Protein AF-A0A8S1CPT6-F1 (afdb_monomer_lite)

Structure (mmCIF, N/CA/C/O backbone):
data_AF-A0A8S1CPT6-F1
#
_entry.id   AF-A0A8S1CPT6-F1
#
loop_
_atom_site.group_PDB
_atom_site.id
_atom_site.type_symbol
_atom_site.label_atom_id
_atom_site.label_alt_id
_atom_site.label_comp_id
_atom_site.label_asym_id
_atom_site.label_entity_id
_atom_site.label_seq_id
_atom_site.pdbx_PDB_ins_code
_atom_site.Cartn_x
_atom_site.Cartn_y
_atom_site.Cartn_z
_atom_site.occupancy
_atom_site.B_iso_or_equiv
_atom_site.auth_seq_id
_atom_site.auth_comp_id
_atom_site.auth_asym_id
_atom_site.auth_atom_id
_atom_site.pdbx_PDB_model_num
ATOM 1 N N . MET A 1 1 ? 1.157 44.598 -42.575 1.00 44.03 1 MET A N 1
ATOM 2 C CA . MET A 1 1 ? 1.876 43.587 -43.379 1.00 44.03 1 MET A CA 1
ATOM 3 C C . MET A 1 1 ? 1.188 42.247 -43.161 1.00 44.03 1 MET A C 1
ATOM 5 O O . MET A 1 1 ? 1.252 41.726 -42.057 1.00 44.03 1 MET A O 1
ATOM 9 N N . PHE A 1 2 ? 0.423 41.777 -44.147 1.00 45.53 2 PHE A N 1
ATOM 10 C CA . PHE A 1 2 ? -0.376 40.548 -44.060 1.00 45.53 2 PHE A CA 1
ATOM 11 C C . PHE A 1 2 ? 0.495 39.324 -44.360 1.00 45.53 2 PHE A C 1
ATOM 13 O O . PHE A 1 2 ? 1.168 39.287 -45.387 1.00 45.53 2 PHE A O 1
ATOM 20 N N . THR A 1 3 ? 0.481 38.329 -43.476 1.00 52.56 3 THR A N 1
ATOM 21 C CA . THR A 1 3 ? 1.097 37.019 -43.713 1.00 52.56 3 THR A CA 1
ATOM 22 C C . THR A 1 3 ? 0.108 36.109 -44.454 1.00 52.56 3 THR A C 1
ATOM 24 O O . THR A 1 3 ? -1.067 36.063 -44.081 1.00 52.56 3 THR A O 1
ATOM 27 N N . PRO A 1 4 ? 0.532 35.392 -45.509 1.00 54.62 4 PRO A N 1
ATOM 28 C CA . PRO A 1 4 ? -0.362 34.509 -46.248 1.00 54.62 4 PRO A CA 1
ATOM 29 C C . PRO A 1 4 ? -0.690 33.242 -45.447 1.00 54.62 4 PRO A C 1
ATOM 31 O O . PRO A 1 4 ? 0.122 32.726 -44.676 1.00 54.62 4 PRO A O 1
ATOM 34 N N . SER A 1 5 ? -1.914 32.752 -45.639 1.00 56.88 5 SER A N 1
ATOM 35 C CA . SER A 1 5 ? -2.466 31.568 -44.981 1.00 56.88 5 SER A CA 1
ATOM 36 C C . SER A 1 5 ? -1.794 30.289 -45.488 1.00 56.88 5 SER A C 1
ATOM 38 O O . SER A 1 5 ? -1.496 30.149 -46.672 1.00 56.88 5 SER A O 1
ATOM 40 N N . ALA A 1 6 ? -1.615 29.300 -44.606 1.00 51.38 6 ALA A N 1
ATOM 41 C CA . ALA A 1 6 ? -0.989 28.006 -44.911 1.00 51.38 6 ALA A CA 1
ATOM 42 C C . ALA A 1 6 ? -1.684 27.215 -46.044 1.00 51.38 6 ALA A C 1
ATOM 44 O O . ALA A 1 6 ? -1.111 26.270 -46.583 1.00 51.38 6 ALA A O 1
ATOM 45 N N . LYS A 1 7 ? -2.899 27.619 -46.437 1.00 54.44 7 LYS A N 1
ATOM 46 C CA . LYS A 1 7 ? -3.623 27.093 -47.601 1.00 54.44 7 LYS A CA 1
ATOM 47 C C . LYS A 1 7 ? -3.169 27.671 -48.943 1.00 54.44 7 LYS A C 1
ATOM 49 O O . LYS A 1 7 ? -3.726 27.262 -49.946 1.00 54.44 7 LYS A O 1
ATOM 54 N N . ASP A 1 8 ? -2.173 28.548 -49.012 1.00 52.00 8 ASP A N 1
ATOM 55 C CA . ASP A 1 8 ? -1.681 29.064 -50.301 1.00 52.00 8 ASP A CA 1
ATOM 56 C C . ASP A 1 8 ? -0.317 28.475 -50.709 1.00 52.00 8 ASP A C 1
ATOM 58 O O . ASP A 1 8 ? 0.081 28.567 -51.867 1.00 52.00 8 ASP A O 1
ATOM 62 N N . LEU A 1 9 ? 0.361 27.754 -49.806 1.00 54.28 9 LEU A N 1
ATOM 63 C CA . LEU A 1 9 ? 1.708 27.198 -50.031 1.00 54.28 9 LEU A CA 1
ATOM 64 C C . LEU A 1 9 ? 1.747 25.795 -50.674 1.00 54.28 9 LEU A C 1
ATOM 66 O O . LEU A 1 9 ? 2.818 25.279 -50.970 1.00 54.28 9 LEU A O 1
ATOM 70 N N . TRP A 1 10 ? 0.596 25.167 -50.909 1.00 53.88 10 TRP A N 1
ATOM 71 C CA . TRP A 1 10 ? 0.475 23.806 -51.461 1.00 53.88 10 TRP A CA 1
ATOM 72 C C . TRP A 1 10 ? 0.363 23.727 -52.994 1.00 53.88 10 TRP A C 1
ATOM 74 O O . TRP A 1 10 ? 0.427 22.631 -53.543 1.00 53.88 10 TRP A O 1
ATOM 84 N N . LYS A 1 11 ? 0.216 24.854 -53.708 1.00 49.84 11 LYS A N 1
ATOM 85 C CA . LYS A 1 11 ? -0.032 24.853 -55.166 1.00 49.84 11 LYS A CA 1
ATOM 86 C C . LYS A 1 11 ? 1.223 24.829 -56.053 1.00 49.84 11 LYS A C 1
ATOM 88 O O . LYS A 1 11 ? 1.082 24.728 -57.265 1.00 49.84 11 LYS A O 1
ATOM 93 N N . THR A 1 12 ? 2.434 24.901 -55.497 1.00 48.94 12 THR A N 1
ATOM 94 C CA . THR A 1 12 ? 3.671 25.082 -56.291 1.00 48.94 12 THR A CA 1
ATOM 95 C C . THR A 1 12 ? 4.629 23.893 -56.323 1.00 48.94 12 THR A C 1
ATOM 97 O O . THR A 1 12 ? 5.650 23.974 -57.000 1.00 48.94 12 THR A O 1
ATOM 100 N N . TYR A 1 13 ? 4.310 22.762 -55.687 1.00 45.88 13 TYR A N 1
ATOM 101 C CA . TYR A 1 13 ? 5.134 21.553 -55.802 1.00 45.88 13 TYR A CA 1
ATOM 102 C C . TYR A 1 13 ? 4.467 20.496 -56.685 1.00 45.88 13 TYR A C 1
ATOM 104 O O . TYR A 1 13 ? 3.591 19.750 -56.253 1.00 45.88 13 TYR A O 1
ATOM 112 N N . ASN A 1 14 ? 4.934 20.429 -57.934 1.00 56.47 14 ASN A N 1
ATOM 113 C CA . ASN A 1 14 ? 4.726 19.299 -58.835 1.00 56.47 14 ASN A CA 1
ATOM 114 C C . ASN A 1 14 ? 5.389 18.051 -58.229 1.00 56.47 14 ASN A C 1
ATOM 116 O O . ASN A 1 14 ? 6.607 17.885 -58.305 1.00 56.47 14 ASN A O 1
ATOM 120 N N . PHE A 1 15 ? 4.593 17.180 -57.609 1.00 49.25 15 PHE A N 1
ATOM 121 C CA . PHE A 1 15 ? 5.036 15.848 -57.207 1.00 49.25 15 PHE A CA 1
ATOM 122 C C . PHE A 1 15 ? 5.018 14.911 -58.426 1.00 49.25 15 PHE A C 1
ATOM 124 O O . PHE A 1 15 ? 3.987 14.820 -59.098 1.00 49.25 15 PHE A O 1
ATOM 131 N N . PRO A 1 16 ? 6.111 14.186 -58.725 1.00 51.97 16 PRO A N 1
ATOM 132 C CA . PRO A 1 16 ? 6.078 13.144 -59.741 1.00 51.97 16 PRO A CA 1
ATOM 133 C C . PRO A 1 16 ? 5.143 12.008 -59.299 1.00 51.97 16 PRO A C 1
ATOM 135 O O . PRO A 1 16 ? 5.174 11.565 -58.149 1.00 51.97 16 PRO A O 1
ATOM 138 N N . GLN A 1 17 ? 4.300 11.562 -60.230 1.00 51.19 17 GLN A N 1
ATOM 139 C CA . GLN A 1 17 ? 3.358 10.453 -60.066 1.00 51.19 17 GLN A CA 1
ATOM 140 C C . GLN A 1 17 ? 4.076 9.175 -59.581 1.00 51.19 17 GLN A C 1
ATOM 142 O O . GLN A 1 17 ? 5.157 8.858 -60.089 1.00 51.19 17 GLN A O 1
ATOM 147 N N . PRO A 1 18 ? 3.498 8.408 -58.638 1.00 49.94 18 PRO A N 1
ATOM 148 C CA . PRO A 1 18 ? 4.046 7.116 -58.243 1.00 49.94 18 PRO A CA 1
ATOM 149 C C . PRO A 1 18 ? 3.912 6.102 -59.389 1.00 49.94 18 PRO A C 1
ATOM 151 O O . PRO A 1 18 ? 2.836 5.908 -59.952 1.00 49.94 18 PRO A O 1
ATOM 154 N N . THR A 1 19 ? 5.014 5.436 -59.729 1.00 57.50 19 THR A N 1
ATOM 155 C CA . THR A 1 19 ? 5.049 4.360 -60.727 1.00 57.50 19 THR A CA 1
ATOM 156 C C . THR A 1 19 ? 4.282 3.116 -60.240 1.00 57.50 19 THR A C 1
ATOM 158 O O . THR A 1 19 ? 4.370 2.754 -59.062 1.00 57.50 19 THR A O 1
ATOM 161 N N . PRO A 1 20 ? 3.545 2.405 -61.117 1.00 50.50 20 PRO A N 1
ATOM 162 C CA . PRO A 1 20 ? 2.751 1.245 -60.730 1.00 50.50 20 PRO A CA 1
ATOM 163 C C . PRO A 1 20 ? 3.593 -0.035 -60.820 1.00 50.50 20 PRO A C 1
ATOM 165 O O . PRO A 1 20 ? 3.564 -0.737 -61.823 1.00 50.50 20 PRO A O 1
ATOM 168 N N . LEU A 1 21 ? 4.358 -0.363 -59.776 1.00 47.66 21 LEU A N 1
ATOM 169 C CA . LEU A 1 21 ? 5.052 -1.660 -59.671 1.00 47.66 21 LEU A CA 1
ATOM 170 C C . LEU A 1 21 ? 4.924 -2.283 -58.275 1.00 47.66 21 LEU A C 1
ATOM 172 O O . LEU A 1 21 ? 5.894 -2.775 -57.706 1.00 47.66 21 LEU A O 1
ATOM 176 N N . LEU A 1 22 ? 3.716 -2.280 -57.700 1.00 47.25 22 LEU A N 1
ATOM 177 C CA . LEU A 1 22 ? 3.457 -2.999 -56.444 1.00 47.25 22 LEU A CA 1
ATOM 178 C C . LEU A 1 22 ? 2.034 -3.569 -56.329 1.00 47.25 22 LEU A C 1
ATOM 180 O O . LEU A 1 22 ? 1.420 -3.562 -55.265 1.00 47.25 22 LEU A O 1
ATOM 184 N N . THR A 1 23 ? 1.523 -4.132 -57.422 1.00 48.78 23 THR A N 1
ATOM 185 C CA . THR A 1 23 ? 0.255 -4.886 -57.463 1.00 48.78 23 THR A CA 1
ATOM 186 C C . THR A 1 23 ? 0.450 -6.320 -57.962 1.00 48.78 23 THR A C 1
ATOM 188 O O . THR A 1 23 ? -0.330 -6.818 -58.765 1.00 48.78 23 THR A O 1
ATOM 191 N N . ARG A 1 24 ? 1.490 -7.024 -57.484 1.00 47.81 24 ARG A N 1
ATOM 192 C CA . ARG A 1 24 ? 1.673 -8.454 -57.813 1.00 47.81 24 ARG A CA 1
ATOM 193 C C . ARG A 1 24 ? 2.340 -9.310 -56.729 1.00 47.81 24 ARG A C 1
ATOM 195 O O . ARG A 1 24 ? 3.108 -10.203 -57.049 1.00 47.81 24 ARG A O 1
ATOM 202 N N . ILE A 1 25 ? 2.068 -9.036 -55.447 1.00 47.50 25 ILE A N 1
ATOM 203 C CA . ILE A 1 25 ? 2.425 -9.935 -54.321 1.00 47.50 25 ILE A CA 1
ATOM 204 C C . ILE A 1 25 ? 1.333 -9.880 -53.232 1.00 47.50 25 ILE A C 1
ATOM 206 O O . ILE A 1 25 ? 1.604 -9.610 -52.064 1.00 47.50 25 ILE A O 1
ATOM 210 N N . LYS A 1 26 ? 0.060 -10.036 -53.614 1.00 42.75 26 LYS A N 1
ATOM 211 C CA . LYS A 1 26 ? -1.069 -10.119 -52.663 1.00 42.75 26 LYS A CA 1
ATOM 212 C C . LYS A 1 26 ? -2.166 -11.104 -53.100 1.00 42.75 26 LYS A C 1
ATOM 214 O O . LYS A 1 26 ? -3.323 -10.889 -52.758 1.00 42.75 26 LYS A O 1
ATOM 219 N N . GLN A 1 27 ? -1.827 -12.160 -53.845 1.00 47.31 27 GLN A N 1
ATOM 220 C CA . GLN A 1 27 ? -2.825 -13.162 -54.257 1.00 47.31 27 GLN A CA 1
ATOM 221 C C . GLN A 1 27 ? -2.533 -14.623 -53.876 1.00 47.31 27 GLN A C 1
ATOM 223 O O . GLN A 1 27 ? -3.482 -15.390 -53.875 1.00 47.31 27 GLN A O 1
ATOM 228 N N . ASP A 1 28 ? -1.347 -14.992 -53.373 1.00 40.91 28 ASP A N 1
ATOM 229 C CA . ASP A 1 28 ? -1.037 -16.421 -53.133 1.00 40.91 28 ASP A CA 1
ATOM 230 C C . ASP A 1 28 ? -0.751 -16.773 -51.661 1.00 40.91 28 ASP A C 1
ATOM 232 O O . ASP A 1 28 ? 0.216 -17.465 -51.355 1.00 40.91 28 ASP A O 1
ATOM 236 N N . CYS A 1 29 ? -1.574 -16.294 -50.721 1.00 42.97 29 CYS A N 1
ATOM 237 C CA . CYS A 1 29 ? -1.499 -16.728 -49.315 1.00 42.97 29 CYS A CA 1
ATOM 238 C C . CYS A 1 29 ? -2.888 -16.909 -48.681 1.00 42.97 29 CYS A C 1
ATOM 240 O O . CYS A 1 29 ? -3.146 -16.358 -47.615 1.00 42.97 29 CYS A O 1
ATOM 242 N N . TYR A 1 30 ? -3.783 -17.659 -49.319 1.00 48.16 30 TYR A N 1
ATOM 243 C CA . TYR A 1 30 ? -4.937 -18.264 -48.649 1.00 48.16 30 TYR A CA 1
ATOM 244 C C . TYR A 1 30 ? -5.253 -19.588 -49.335 1.00 48.16 30 TYR A C 1
ATOM 246 O O . TYR A 1 30 ? -5.891 -19.578 -50.373 1.00 48.16 30 TYR A O 1
ATOM 254 N N . GLU A 1 31 ? -4.744 -20.682 -48.767 1.00 43.47 31 GLU A N 1
ATOM 255 C CA . GLU A 1 31 ? -5.331 -22.033 -48.763 1.00 43.47 31 GLU A CA 1
ATOM 256 C C . GLU A 1 31 ? -4.300 -22.991 -48.145 1.00 43.47 31 GLU A C 1
ATOM 258 O O . GLU A 1 31 ? -3.317 -23.376 -48.769 1.00 43.47 31 GLU A O 1
ATOM 263 N N . TYR A 1 32 ? -4.495 -23.344 -46.875 1.00 43.75 32 TYR A N 1
ATOM 264 C CA . TYR A 1 32 ? -3.898 -24.542 -46.286 1.00 43.75 32 TYR A CA 1
ATOM 265 C C . TYR A 1 32 ? -5.064 -25.395 -45.788 1.00 43.75 32 TYR A C 1
ATOM 267 O O . TYR A 1 32 ? -5.708 -24.995 -44.814 1.00 43.75 32 TYR A O 1
ATOM 275 N N . PRO A 1 33 ? -5.375 -26.521 -46.447 1.00 56.72 33 PRO A N 1
ATOM 276 C CA . PRO A 1 33 ? -6.289 -27.494 -45.892 1.00 56.72 33 PRO A CA 1
ATOM 277 C C . PRO A 1 33 ? -5.578 -28.346 -44.833 1.00 56.72 33 PRO A C 1
ATOM 279 O O . PRO A 1 33 ? -4.362 -28.536 -44.832 1.00 56.72 33 PRO A O 1
ATOM 282 N N . GLU A 1 34 ? -6.403 -28.790 -43.899 1.00 45.50 34 GLU A N 1
ATOM 283 C CA . GLU A 1 34 ? -6.168 -29.631 -42.732 1.00 45.50 34 GLU A CA 1
ATOM 284 C C . GLU A 1 34 ? -5.083 -30.707 -42.922 1.00 45.50 34 GLU A C 1
ATOM 286 O O . GLU A 1 34 ? -5.216 -31.626 -43.726 1.00 45.50 34 GLU A O 1
ATOM 291 N N . CYS A 1 35 ? -4.011 -30.622 -42.128 1.00 39.56 35 CYS A N 1
ATOM 292 C CA . CYS A 1 35 ? -3.028 -31.694 -42.000 1.00 39.56 35 CYS A CA 1
ATOM 293 C C . CYS A 1 35 ? -3.522 -32.672 -40.926 1.00 39.56 35 CYS A C 1
ATOM 295 O O . CYS A 1 35 ? -3.484 -32.376 -39.728 1.00 39.56 35 CYS A O 1
ATOM 297 N N . SER A 1 36 ? -4.043 -33.811 -41.377 1.00 46.88 36 SER A N 1
ATOM 298 C CA . SER A 1 36 ? -4.505 -34.916 -40.547 1.00 46.88 36 SER A CA 1
ATOM 299 C C . SER A 1 36 ? -3.362 -35.521 -39.736 1.00 46.88 36 SER A C 1
ATOM 301 O O . SER A 1 36 ? -2.302 -35.884 -40.239 1.00 46.88 36 SER A O 1
ATOM 303 N N . GLN A 1 37 ? -3.626 -35.639 -38.444 1.00 53.22 37 GLN A N 1
ATOM 304 C CA . GLN A 1 37 ? -2.731 -36.054 -37.379 1.00 53.22 37 GLN A CA 1
ATOM 305 C C . GLN A 1 37 ? -2.646 -37.588 -37.288 1.00 53.22 37 GLN A C 1
ATOM 307 O O . GLN A 1 37 ? -3.040 -38.156 -36.277 1.00 53.22 37 GLN A O 1
ATOM 312 N N . GLN A 1 38 ? -2.179 -38.269 -38.337 1.00 48.22 38 GLN A N 1
ATOM 313 C CA . GLN A 1 38 ? -1.992 -39.729 -38.355 1.00 48.22 38 GLN A CA 1
ATOM 314 C C . GLN A 1 38 ? -0.902 -40.103 -39.367 1.00 48.22 38 GLN A C 1
ATOM 316 O O . GLN A 1 38 ? -1.206 -40.474 -40.483 1.00 48.22 38 GLN A O 1
ATOM 321 N N . ASP A 1 39 ? 0.359 -39.941 -38.964 1.00 41.38 39 ASP A N 1
ATOM 322 C CA . ASP A 1 39 ? 1.526 -40.696 -39.457 1.00 41.38 39 ASP A CA 1
ATOM 323 C C . ASP A 1 39 ? 2.675 -40.445 -38.473 1.00 41.38 39 ASP A C 1
ATOM 325 O O . ASP A 1 39 ? 3.658 -39.747 -38.712 1.00 41.38 39 ASP A O 1
ATOM 329 N N . PHE A 1 40 ? 2.456 -40.948 -37.260 1.00 50.56 40 PHE A N 1
ATOM 330 C CA . PHE A 1 40 ? 3.358 -40.838 -36.124 1.00 50.56 40 PHE A CA 1
ATOM 331 C C . PHE A 1 40 ? 3.885 -42.227 -35.777 1.00 50.56 40 PHE A C 1
ATOM 333 O O . PHE A 1 40 ? 3.649 -42.675 -34.672 1.00 50.56 40 PHE A O 1
ATOM 340 N N . PHE A 1 41 ? 4.555 -42.947 -36.682 1.00 46.41 41 PHE A N 1
ATOM 341 C CA . PHE A 1 41 ? 5.396 -44.077 -36.265 1.00 46.41 41 PHE A CA 1
ATOM 342 C C . PHE A 1 41 ? 6.537 -44.368 -37.249 1.00 46.41 41 PHE A C 1
ATOM 344 O O . PHE A 1 41 ? 6.329 -44.615 -38.428 1.00 46.41 41 PHE A O 1
ATOM 351 N N . ALA A 1 42 ? 7.737 -44.420 -36.666 1.00 50.84 42 ALA A N 1
ATOM 352 C CA . ALA A 1 42 ? 8.905 -45.177 -37.107 1.00 50.84 42 ALA A CA 1
ATOM 353 C C . ALA A 1 42 ? 9.683 -44.698 -38.346 1.00 50.84 42 ALA A C 1
ATOM 355 O O . ALA A 1 42 ? 9.710 -45.367 -39.370 1.00 50.84 42 ALA A O 1
ATOM 356 N N . HIS A 1 43 ? 10.533 -43.686 -38.153 1.00 44.88 43 HIS A N 1
ATOM 357 C CA . HIS A 1 43 ? 11.898 -43.772 -38.679 1.00 44.88 43 HIS A CA 1
ATOM 358 C C . HIS A 1 43 ? 12.906 -43.376 -37.601 1.00 44.88 43 HIS A C 1
ATOM 360 O O . HIS A 1 43 ? 12.910 -42.258 -37.089 1.00 44.88 43 HIS A O 1
ATOM 366 N N . GLN A 1 44 ? 13.732 -44.350 -37.224 1.00 45.00 44 GLN A N 1
ATOM 367 C CA . GLN A 1 44 ? 14.890 -44.153 -36.364 1.00 45.00 44 GLN A CA 1
ATOM 368 C C . GLN A 1 44 ? 15.861 -43.171 -37.040 1.00 45.00 44 GLN A C 1
ATOM 370 O O . GLN A 1 44 ? 16.086 -43.301 -38.247 1.00 45.00 44 GLN A O 1
ATOM 375 N N . PRO A 1 45 ? 16.459 -42.209 -36.315 1.00 47.12 45 PRO A N 1
ATOM 376 C CA . PRO A 1 45 ? 17.540 -41.414 -36.869 1.00 47.12 45 PRO A CA 1
ATOM 377 C C . PRO A 1 45 ? 18.772 -42.312 -37.002 1.00 47.12 45 PRO A C 1
ATOM 379 O O . PRO A 1 45 ? 19.526 -42.508 -36.053 1.00 47.12 45 PRO A O 1
ATOM 382 N N . GLY A 1 46 ? 18.949 -42.878 -38.195 1.00 44.47 46 GLY A N 1
ATOM 383 C CA . GLY A 1 46 ? 20.227 -43.422 -38.619 1.00 44.47 46 GLY A CA 1
ATOM 384 C C . GLY A 1 46 ? 21.281 -42.323 -38.541 1.00 44.47 46 GLY A C 1
ATOM 385 O O . GLY A 1 46 ? 21.110 -41.237 -39.101 1.00 44.47 46 GLY A O 1
ATOM 386 N N . GLU A 1 47 ? 22.345 -42.618 -37.807 1.00 51.81 47 GLU A N 1
ATOM 387 C CA . GLU A 1 47 ? 23.563 -41.834 -37.660 1.00 51.81 47 GLU A CA 1
ATOM 388 C C . GLU A 1 47 ? 24.251 -41.651 -39.020 1.00 51.81 47 GLU A C 1
ATOM 390 O O . GLU A 1 47 ? 25.221 -42.321 -39.353 1.00 51.81 47 GLU A O 1
ATOM 395 N N . ASN A 1 48 ? 23.756 -40.717 -39.827 1.00 48.72 48 ASN A N 1
ATOM 396 C CA . ASN A 1 48 ? 24.466 -40.245 -41.003 1.00 48.72 48 ASN A CA 1
ATOM 397 C C . ASN A 1 48 ? 25.148 -38.927 -40.650 1.00 48.72 48 ASN A C 1
ATOM 399 O O . ASN A 1 48 ? 24.576 -37.842 -40.775 1.00 48.72 48 ASN A O 1
ATOM 403 N N . ASN A 1 49 ? 26.404 -39.052 -40.221 1.00 54.72 49 ASN A N 1
ATOM 404 C CA . ASN A 1 49 ? 27.413 -38.000 -40.270 1.00 54.72 49 ASN A CA 1
ATOM 405 C C . ASN A 1 49 ? 27.553 -37.499 -41.717 1.00 54.72 49 ASN A C 1
ATOM 407 O O . ASN A 1 49 ? 28.446 -37.918 -42.448 1.00 54.72 49 ASN A O 1
ATOM 411 N N . ASN A 1 50 ? 26.660 -36.608 -42.150 1.00 49.22 50 ASN A N 1
ATOM 412 C CA . ASN A 1 50 ? 26.766 -35.929 -43.434 1.00 49.22 50 ASN A CA 1
ATOM 413 C C . ASN A 1 50 ? 27.215 -34.481 -43.206 1.00 49.22 50 ASN A C 1
ATOM 415 O O . ASN A 1 50 ? 26.421 -33.544 -43.160 1.00 49.22 50 ASN A O 1
ATOM 419 N N . LEU A 1 51 ? 28.530 -34.320 -43.056 1.00 53.62 51 LEU A N 1
ATOM 420 C CA . LEU A 1 51 ? 29.249 -33.043 -42.992 1.00 53.62 51 LEU A CA 1
ATOM 421 C C . LEU A 1 51 ? 29.304 -32.303 -44.347 1.00 53.62 51 LEU A C 1
ATOM 423 O O . LEU A 1 51 ? 30.175 -31.466 -44.543 1.00 53.62 51 LEU A O 1
ATOM 427 N N . ASN A 1 52 ? 28.375 -32.561 -45.272 1.00 55.97 52 ASN A N 1
ATOM 428 C CA . ASN A 1 52 ? 28.320 -31.921 -46.588 1.00 55.97 52 ASN A CA 1
ATOM 429 C C . ASN A 1 52 ? 26.905 -31.429 -46.936 1.00 55.97 52 ASN A C 1
ATOM 431 O O . ASN A 1 52 ? 26.389 -31.676 -48.020 1.00 55.97 52 ASN A O 1
ATOM 435 N N . ALA A 1 53 ? 26.278 -30.668 -46.038 1.00 46.69 53 ALA A N 1
ATOM 436 C CA . ALA A 1 53 ? 25.122 -29.832 -46.378 1.00 46.69 53 ALA A CA 1
ATOM 437 C C . ALA A 1 53 ? 25.566 -28.414 -46.793 1.00 46.69 53 ALA A C 1
ATOM 439 O O . ALA A 1 53 ? 24.998 -27.410 -46.362 1.00 46.69 53 ALA A O 1
ATOM 440 N N . ALA A 1 54 ? 26.602 -28.315 -47.631 1.00 51.94 54 ALA A N 1
ATOM 441 C CA . ALA A 1 54 ? 26.835 -27.119 -48.427 1.00 51.94 54 ALA A CA 1
ATOM 442 C C . ALA A 1 54 ? 25.808 -27.141 -49.566 1.00 51.94 54 ALA A C 1
ATOM 444 O O . ALA A 1 54 ? 26.038 -27.720 -50.625 1.00 51.94 54 ALA A O 1
ATOM 445 N N . GLY A 1 55 ? 24.628 -26.566 -49.316 1.00 53.50 55 GLY A N 1
ATOM 446 C CA . GLY A 1 55 ? 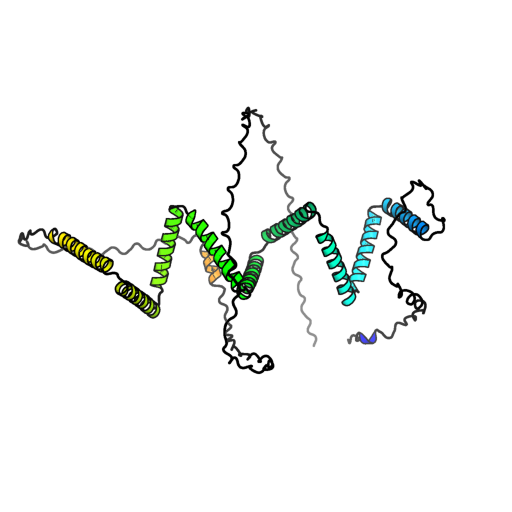23.678 -26.280 -50.388 1.00 53.50 55 GLY A CA 1
ATOM 447 C C . GLY A 1 55 ? 24.350 -25.449 -51.494 1.00 53.50 55 GLY A C 1
ATOM 448 O O . GLY A 1 55 ? 25.359 -24.788 -51.229 1.00 53.50 55 GLY A O 1
ATOM 449 N N . PRO A 1 56 ? 23.815 -25.464 -52.727 1.00 58.47 56 PRO A N 1
ATOM 450 C CA . PRO A 1 56 ? 24.457 -24.840 -53.877 1.00 58.47 56 PRO A CA 1
ATOM 451 C C . PRO A 1 56 ? 24.881 -23.388 -53.572 1.00 58.47 56 PRO A C 1
ATOM 453 O O . PRO A 1 56 ? 24.090 -22.638 -52.978 1.00 58.47 56 PRO A O 1
ATOM 456 N N . PRO A 1 57 ? 26.109 -22.982 -53.960 1.00 57.41 57 PRO A N 1
ATOM 457 C CA . PRO A 1 57 ? 26.720 -21.701 -53.581 1.00 57.41 57 PRO A CA 1
ATOM 458 C C . PRO A 1 57 ? 25.892 -20.463 -53.975 1.00 57.41 57 PRO A C 1
ATOM 460 O O . PRO A 1 57 ? 26.052 -19.401 -53.374 1.00 57.41 57 PRO A O 1
ATOM 463 N N . ASP A 1 58 ? 24.933 -20.610 -54.893 1.00 60.47 58 ASP A N 1
ATOM 464 C CA . ASP A 1 58 ? 24.053 -19.536 -55.371 1.00 60.47 58 ASP A CA 1
ATOM 465 C C . ASP A 1 58 ? 22.720 -19.394 -54.615 1.00 60.47 58 ASP A C 1
ATOM 467 O O . ASP A 1 58 ? 21.884 -18.529 -54.932 1.00 60.47 58 ASP A O 1
ATOM 471 N N . SER A 1 59 ? 22.499 -20.189 -53.563 1.00 81.12 59 SER A N 1
ATOM 472 C CA . SER A 1 59 ? 21.278 -20.079 -52.766 1.00 81.12 59 SER A CA 1
ATOM 473 C C . SER A 1 59 ? 21.160 -18.697 -52.102 1.00 81.12 59 SER A C 1
ATOM 475 O O . SER A 1 59 ? 22.123 -18.086 -51.625 1.00 81.12 59 SER A O 1
ATOM 477 N N . VAL A 1 60 ? 19.937 -18.160 -52.051 1.00 85.88 60 VAL A N 1
ATOM 478 C CA . VAL A 1 60 ? 19.649 -16.878 -51.377 1.00 85.88 60 VAL A CA 1
ATOM 479 C C . VAL A 1 60 ? 20.079 -16.922 -49.902 1.00 85.88 60 VAL A C 1
ATOM 481 O O . VAL A 1 60 ? 20.488 -15.903 -49.341 1.00 85.88 60 VAL A O 1
ATOM 484 N N . ALA A 1 61 ? 20.026 -18.100 -49.274 1.00 88.62 61 ALA A N 1
ATOM 485 C CA . ALA A 1 61 ? 20.448 -18.311 -47.895 1.00 88.62 61 ALA A CA 1
ATOM 486 C C . ALA A 1 61 ? 21.963 -18.116 -47.719 1.00 88.62 61 ALA A C 1
ATOM 488 O O . ALA A 1 61 ? 22.362 -17.334 -46.850 1.00 88.62 61 ALA A O 1
ATOM 489 N N . ALA A 1 62 ? 22.781 -18.724 -48.588 1.00 86.50 62 ALA A N 1
ATOM 490 C CA . ALA A 1 62 ? 24.238 -18.583 -48.572 1.00 86.50 62 ALA A CA 1
ATOM 491 C C . ALA A 1 62 ? 24.668 -17.119 -48.774 1.00 86.50 62 ALA A C 1
ATOM 493 O O . ALA A 1 62 ? 25.463 -16.584 -47.998 1.00 86.50 62 ALA A O 1
ATOM 494 N N . ARG A 1 63 ? 24.049 -16.404 -49.725 1.00 89.50 63 ARG A N 1
ATOM 495 C CA . ARG A 1 63 ? 24.294 -14.961 -49.929 1.00 89.50 63 ARG A CA 1
ATOM 496 C C . ARG A 1 63 ? 23.916 -14.116 -48.708 1.00 89.50 63 ARG A C 1
ATOM 498 O O . ARG A 1 63 ? 24.662 -13.218 -48.314 1.00 89.50 63 ARG A O 1
ATOM 505 N N . ARG A 1 64 ? 22.776 -14.396 -48.064 1.00 92.06 64 ARG A N 1
ATOM 506 C CA . ARG A 1 64 ? 22.370 -13.713 -46.818 1.00 92.06 64 ARG A CA 1
ATOM 507 C C . ARG A 1 64 ? 23.339 -13.990 -45.672 1.00 92.06 64 ARG A C 1
ATOM 509 O O . ARG A 1 64 ? 23.566 -13.115 -44.839 1.00 92.06 64 ARG A O 1
ATOM 516 N N . GLU A 1 65 ? 23.883 -15.195 -45.583 1.00 93.00 65 GLU A N 1
ATOM 517 C CA . GLU A 1 65 ? 24.878 -15.551 -44.575 1.00 93.00 65 GLU A CA 1
ATOM 518 C C . GLU A 1 65 ? 26.226 -14.866 -44.813 1.00 93.00 65 GLU A C 1
ATOM 520 O O . GLU A 1 65 ? 26.743 -14.233 -43.890 1.00 93.00 65 GLU A O 1
ATOM 525 N N . ALA A 1 66 ? 26.730 -14.866 -46.050 1.00 92.12 66 ALA A N 1
ATOM 526 C CA . ALA A 1 66 ? 27.941 -14.139 -46.425 1.00 92.12 66 ALA A CA 1
ATOM 527 C C . ALA A 1 66 ? 27.828 -12.633 -46.109 1.00 92.12 66 ALA A C 1
ATOM 529 O O . ALA A 1 66 ? 28.724 -12.057 -45.485 1.00 92.12 66 ALA A O 1
ATOM 530 N N . ASN A 1 67 ? 26.685 -12.010 -46.425 1.00 95.25 67 ASN A N 1
ATOM 531 C CA . ASN A 1 67 ? 26.410 -10.611 -46.078 1.00 95.25 67 ASN A CA 1
ATOM 532 C C . ASN A 1 67 ? 26.385 -10.374 -44.560 1.00 95.25 67 ASN A C 1
ATOM 534 O O . ASN A 1 67 ? 26.974 -9.405 -44.076 1.00 95.25 67 ASN A O 1
ATOM 538 N N . ARG A 1 68 ? 25.754 -11.270 -43.784 1.00 95.69 68 ARG A N 1
ATOM 539 C CA . ARG A 1 68 ? 25.773 -11.204 -42.311 1.00 95.69 68 ARG A CA 1
ATOM 540 C C . ARG A 1 68 ? 27.200 -11.297 -41.772 1.00 95.69 68 ARG A C 1
ATOM 542 O O . ARG A 1 68 ? 27.551 -10.540 -40.868 1.00 95.69 68 ARG A O 1
ATOM 549 N N . LEU A 1 69 ? 28.032 -12.181 -42.324 1.00 96.00 69 LEU A N 1
ATOM 550 C CA . LEU A 1 69 ? 29.428 -12.338 -41.915 1.00 96.00 69 LEU A CA 1
ATOM 551 C C . LEU A 1 69 ? 30.249 -11.079 -42.224 1.00 96.00 69 LEU A C 1
ATOM 553 O O . LEU A 1 69 ? 30.958 -10.576 -41.351 1.00 96.00 69 LEU A O 1
ATOM 557 N N . GLN A 1 70 ? 30.115 -10.528 -43.433 1.00 95.06 70 GLN A N 1
ATOM 558 C CA . GLN A 1 70 ? 30.798 -9.295 -43.823 1.00 95.06 70 GLN A CA 1
ATOM 559 C C . GLN A 1 70 ? 30.361 -8.117 -42.944 1.00 95.06 70 GLN A C 1
ATOM 561 O O . GLN A 1 70 ? 31.204 -7.349 -42.480 1.00 95.06 70 GLN A O 1
ATOM 566 N N . GLN A 1 71 ? 29.064 -7.995 -42.651 1.00 94.38 71 GLN A N 1
ATOM 567 C CA . GLN A 1 71 ? 28.546 -6.967 -41.752 1.00 94.38 71 GLN A CA 1
ATOM 568 C C . GLN A 1 71 ? 29.087 -7.135 -40.328 1.00 94.38 71 GLN A C 1
ATOM 570 O O . GLN A 1 71 ? 29.513 -6.150 -39.727 1.00 94.38 71 GLN A O 1
ATOM 575 N N . ARG A 1 72 ? 29.140 -8.365 -39.796 1.00 95.88 72 ARG A N 1
ATOM 576 C CA . ARG A 1 72 ? 29.758 -8.645 -38.488 1.00 95.88 72 ARG A CA 1
ATOM 577 C C . ARG A 1 72 ? 31.227 -8.226 -38.464 1.00 95.88 72 ARG A C 1
ATOM 579 O O . ARG A 1 72 ? 31.624 -7.564 -37.513 1.00 95.88 72 ARG A O 1
ATOM 586 N N . ARG A 1 73 ? 32.004 -8.539 -39.509 1.00 95.75 73 ARG A N 1
ATOM 587 C CA . ARG A 1 73 ? 33.411 -8.108 -39.632 1.00 95.75 73 ARG A CA 1
ATOM 588 C C . ARG A 1 73 ? 33.541 -6.582 -39.671 1.00 95.75 73 ARG A C 1
ATOM 590 O O . ARG A 1 73 ? 34.355 -6.026 -38.944 1.00 95.75 73 ARG A O 1
ATOM 597 N N . ARG A 1 74 ? 32.701 -5.894 -40.455 1.00 95.19 74 ARG A N 1
ATOM 598 C CA . ARG A 1 74 ? 32.677 -4.420 -40.524 1.00 95.19 74 ARG A CA 1
ATOM 599 C C . ARG A 1 74 ? 32.346 -3.778 -39.174 1.00 95.19 74 ARG A C 1
ATOM 601 O O . ARG A 1 74 ? 32.997 -2.812 -38.803 1.00 95.19 74 ARG A O 1
ATOM 608 N N . LEU A 1 75 ? 31.362 -4.315 -38.447 1.00 95.44 75 LEU A N 1
ATOM 609 C CA . LEU A 1 75 ? 30.967 -3.814 -37.124 1.00 95.44 75 LEU A CA 1
ATOM 610 C C . LEU A 1 75 ? 31.999 -4.136 -36.035 1.00 95.44 75 LEU A C 1
ATOM 612 O O . LEU A 1 75 ? 32.150 -3.356 -35.102 1.00 95.44 75 LEU A O 1
ATOM 616 N N . ALA A 1 76 ? 32.698 -5.269 -36.139 1.00 95.62 76 ALA A N 1
ATOM 617 C CA . ALA A 1 76 ? 33.762 -5.637 -35.206 1.00 95.62 76 ALA A CA 1
ATOM 618 C C . ALA A 1 76 ? 34.992 -4.726 -35.345 1.00 95.62 76 ALA A C 1
ATOM 620 O O . ALA A 1 76 ? 35.595 -4.366 -34.340 1.00 95.62 76 ALA A O 1
ATOM 621 N N . ASN A 1 77 ? 35.313 -4.309 -36.573 1.00 96.19 77 ASN A N 1
ATOM 622 C CA . ASN A 1 77 ? 36.461 -3.449 -36.882 1.00 96.19 77 ASN A CA 1
ATOM 623 C C . ASN A 1 77 ? 36.105 -1.947 -36.888 1.00 96.19 77 ASN A C 1
ATOM 625 O O . ASN A 1 77 ? 36.861 -1.122 -37.401 1.00 96.19 77 ASN A O 1
ATOM 629 N N . GLU A 1 78 ? 34.929 -1.579 -36.378 1.00 96.38 78 GLU A N 1
ATOM 630 C CA . GLU A 1 78 ? 34.449 -0.198 -36.349 1.00 96.38 78 GLU A CA 1
ATOM 631 C C . GLU A 1 78 ? 35.177 0.604 -35.256 1.00 96.38 78 GLU A C 1
ATOM 633 O O . GLU A 1 78 ? 35.234 0.180 -34.101 1.00 96.38 78 GLU A O 1
ATOM 638 N N . SER A 1 79 ? 35.704 1.789 -35.594 1.00 98.06 79 SER A N 1
ATOM 639 C CA . SER A 1 79 ? 36.279 2.692 -34.587 1.00 98.06 79 SER A CA 1
ATOM 640 C C . SER A 1 79 ? 35.185 3.224 -33.644 1.00 98.06 79 SER A C 1
ATOM 642 O O . SER A 1 79 ? 34.026 3.344 -34.058 1.00 98.06 79 SER A O 1
ATOM 644 N N . PRO A 1 80 ? 35.504 3.577 -32.384 1.00 97.69 80 PRO A N 1
ATOM 645 C CA . PRO A 1 80 ? 34.505 4.083 -31.440 1.00 97.69 80 PRO A CA 1
ATOM 646 C C . PRO A 1 80 ? 33.775 5.335 -31.955 1.00 97.69 80 PRO A C 1
ATOM 648 O O . PRO A 1 80 ? 32.567 5.451 -31.759 1.00 97.69 80 PRO A O 1
ATOM 651 N N . GLU A 1 81 ? 34.467 6.218 -32.680 1.00 97.50 81 GLU A N 1
ATOM 652 C CA . GLU A 1 81 ? 33.884 7.409 -33.315 1.00 97.50 81 GLU A CA 1
ATOM 653 C C . GLU A 1 81 ? 32.887 7.049 -34.419 1.00 97.50 81 GLU A C 1
ATOM 655 O O . GLU A 1 81 ? 31.750 7.522 -34.414 1.00 97.50 81 GLU A O 1
ATOM 660 N N . LYS A 1 82 ? 33.268 6.142 -35.332 1.00 97.44 82 LYS A N 1
ATOM 661 C CA . LYS A 1 82 ? 32.373 5.656 -36.395 1.00 97.44 82 LYS A CA 1
ATOM 662 C C . LYS A 1 82 ? 31.146 4.967 -35.803 1.00 97.44 82 LYS A C 1
ATOM 664 O O . LYS A 1 82 ? 30.025 5.210 -36.250 1.00 97.44 82 LYS A O 1
ATOM 669 N N . ARG A 1 83 ? 31.338 4.185 -34.737 1.00 97.25 83 ARG A N 1
ATOM 670 C CA . ARG A 1 83 ? 30.252 3.549 -33.986 1.00 97.25 83 ARG A CA 1
ATOM 671 C C . ARG A 1 83 ? 29.316 4.577 -33.359 1.00 97.25 83 ARG A C 1
ATOM 673 O O . ARG A 1 83 ? 28.100 4.398 -33.437 1.00 97.25 83 ARG A O 1
ATOM 680 N N . ALA A 1 84 ? 29.851 5.625 -32.737 1.00 97.69 84 ALA A N 1
ATOM 681 C CA . ALA A 1 84 ? 29.055 6.696 -32.145 1.00 97.69 84 ALA A CA 1
ATOM 682 C C . ALA A 1 84 ? 28.224 7.420 -33.213 1.00 97.69 84 ALA A C 1
ATOM 684 O O . ALA A 1 84 ? 27.003 7.482 -33.072 1.00 97.69 84 ALA A O 1
ATOM 685 N N . ALA A 1 85 ? 28.850 7.837 -34.318 1.00 97.81 85 ALA A N 1
ATOM 686 C CA . ALA A 1 85 ? 28.177 8.494 -35.439 1.00 97.81 85 ALA A CA 1
ATOM 687 C C . ALA A 1 85 ? 27.074 7.615 -36.056 1.00 97.81 85 ALA A C 1
ATOM 689 O O . ALA A 1 85 ? 25.955 8.073 -36.292 1.00 97.81 85 ALA A O 1
ATOM 690 N N . ARG A 1 86 ? 27.332 6.313 -36.249 1.00 97.44 86 ARG A N 1
ATOM 691 C CA . ARG A 1 86 ? 26.322 5.365 -36.745 1.00 97.44 86 ARG A CA 1
ATOM 692 C C . ARG A 1 86 ? 25.144 5.214 -35.781 1.00 97.44 86 ARG A C 1
ATOM 694 O O . ARG A 1 86 ? 23.994 5.160 -36.220 1.00 97.44 86 ARG A O 1
ATOM 701 N N . LEU A 1 87 ? 25.405 5.115 -34.475 1.00 97.50 87 LEU A N 1
ATOM 702 C CA . LEU A 1 87 ? 24.351 5.022 -33.459 1.00 97.50 87 LEU A CA 1
ATOM 703 C C . LEU A 1 87 ? 23.547 6.323 -33.353 1.00 97.50 87 LEU A C 1
ATOM 705 O O . LEU A 1 87 ? 22.335 6.265 -33.152 1.00 97.50 87 LEU A O 1
ATOM 709 N N . GLU A 1 88 ? 24.190 7.477 -33.505 1.00 98.12 88 GLU A N 1
ATOM 710 C CA . GLU A 1 88 ? 23.531 8.780 -33.540 1.00 98.12 88 GLU A CA 1
ATOM 711 C C . GLU A 1 88 ? 22.617 8.913 -34.759 1.00 98.12 88 GLU A C 1
ATOM 713 O O . GLU A 1 88 ? 21.425 9.171 -34.593 1.00 98.12 88 GLU A O 1
ATOM 718 N N . ALA A 1 89 ? 23.115 8.604 -35.958 1.00 98.00 89 ALA A N 1
ATOM 719 C CA . ALA A 1 89 ? 22.299 8.568 -37.170 1.00 98.00 89 ALA A CA 1
ATOM 720 C C . ALA A 1 89 ? 21.083 7.633 -37.010 1.00 98.00 89 ALA A C 1
ATOM 722 O O . ALA A 1 89 ? 19.960 7.989 -37.372 1.00 98.00 89 ALA A O 1
ATOM 723 N N . GLN A 1 90 ? 21.272 6.464 -36.385 1.00 98.31 90 GLN A N 1
ATOM 724 C CA . GLN A 1 90 ? 20.177 5.538 -36.089 1.00 98.31 90 GLN A CA 1
ATOM 725 C C . GLN A 1 90 ? 19.156 6.126 -35.097 1.00 98.31 90 GLN A C 1
ATOM 727 O O . GLN A 1 90 ? 17.952 5.937 -35.285 1.00 98.31 90 GLN A O 1
ATOM 732 N N . ARG A 1 91 ? 19.600 6.839 -34.051 1.00 98.31 91 ARG A N 1
ATOM 733 C CA . ARG A 1 91 ? 18.708 7.529 -33.098 1.00 98.31 91 ARG A CA 1
ATOM 734 C C . ARG A 1 91 ? 17.904 8.627 -33.788 1.00 98.31 91 ARG A C 1
ATOM 736 O O . ARG A 1 91 ? 16.698 8.696 -33.568 1.00 98.31 91 ARG A O 1
ATOM 743 N N . ILE A 1 92 ? 18.543 9.428 -34.642 1.00 98.38 92 ILE A N 1
ATOM 744 C CA . ILE A 1 92 ? 17.891 10.503 -35.404 1.00 98.38 92 ILE A CA 1
ATOM 745 C C . ILE A 1 92 ? 16.807 9.917 -36.312 1.00 98.38 92 ILE A C 1
ATOM 747 O O . ILE A 1 92 ? 15.654 10.335 -36.239 1.00 98.38 92 ILE A O 1
ATOM 751 N N . GLN A 1 93 ? 17.126 8.885 -37.097 1.00 98.12 93 GLN A N 1
ATOM 752 C CA . GLN A 1 93 ? 16.139 8.220 -37.956 1.00 98.12 93 GLN A CA 1
ATOM 753 C C . GLN A 1 93 ? 14.972 7.623 -37.158 1.00 98.12 93 GLN A C 1
ATOM 755 O O . GLN A 1 93 ? 13.812 7.755 -37.553 1.00 98.12 93 GLN A O 1
ATOM 760 N N . GLN A 1 94 ? 15.250 6.987 -36.015 1.00 98.12 94 GLN A N 1
ATOM 761 C CA . GLN A 1 94 ? 14.198 6.476 -35.135 1.00 98.12 94 GLN A CA 1
ATOM 762 C C . GLN A 1 94 ? 13.312 7.599 -34.598 1.00 98.12 94 GLN A C 1
ATOM 764 O O . GLN A 1 94 ? 12.093 7.439 -34.579 1.00 98.12 94 GLN A O 1
ATOM 769 N N . HIS A 1 95 ? 13.904 8.720 -34.185 1.00 98.00 95 HIS A N 1
ATOM 770 C CA . HIS A 1 95 ? 13.169 9.883 -33.707 1.00 98.00 95 HIS A CA 1
ATOM 771 C C . HIS A 1 95 ? 12.257 10.451 -34.800 1.00 98.00 95 HIS A C 1
ATOM 773 O O . HIS A 1 95 ? 11.073 10.646 -34.550 1.00 98.00 95 HIS A O 1
ATOM 779 N N . LEU A 1 96 ? 12.766 10.623 -36.024 1.00 98.19 96 LEU A N 1
ATOM 780 C CA . LEU A 1 96 ? 11.976 11.092 -37.168 1.00 98.19 96 LEU A CA 1
ATOM 781 C C . LEU A 1 96 ? 10.803 10.152 -37.484 1.00 98.19 96 LEU A C 1
ATOM 783 O O . LEU A 1 96 ? 9.676 10.612 -37.678 1.00 98.19 96 LEU A O 1
ATOM 787 N N . ARG A 1 97 ? 11.029 8.832 -37.457 1.00 97.94 97 ARG A N 1
ATOM 788 C CA . ARG A 1 97 ? 9.961 7.836 -37.646 1.00 97.94 97 ARG A CA 1
ATOM 789 C C . ARG A 1 97 ? 8.907 7.893 -36.536 1.00 97.94 97 ARG A C 1
ATOM 791 O O . ARG A 1 97 ? 7.731 7.712 -36.810 1.00 97.94 97 ARG A O 1
ATOM 798 N N . LEU A 1 98 ? 9.318 8.100 -35.282 1.00 97.81 98 LEU A N 1
ATOM 799 C CA . LEU A 1 98 ? 8.391 8.200 -34.148 1.00 97.81 98 LEU A CA 1
ATOM 800 C C . LEU A 1 98 ? 7.621 9.527 -34.139 1.00 97.81 98 LEU A C 1
ATOM 802 O O . LEU A 1 98 ? 6.472 9.549 -33.713 1.00 97.81 98 LEU A O 1
ATOM 806 N N . ALA A 1 99 ? 8.235 10.617 -34.602 1.00 98.00 99 ALA A N 1
ATOM 807 C CA . ALA A 1 99 ? 7.601 11.929 -34.693 1.00 98.00 99 ALA A CA 1
ATOM 808 C C . ALA A 1 99 ? 6.538 11.993 -35.804 1.00 98.00 99 ALA A C 1
ATOM 810 O O . ALA A 1 99 ? 5.533 12.677 -35.643 1.00 98.00 99 ALA A O 1
ATOM 811 N N . SER A 1 100 ? 6.741 11.255 -36.900 1.00 97.62 100 SER A N 1
ATOM 812 C CA . SER A 1 100 ? 5.801 11.141 -38.030 1.00 97.62 100 SER A CA 1
ATOM 813 C C . SER A 1 100 ? 4.802 9.980 -37.897 1.00 97.62 100 SER A C 1
ATOM 815 O O . SER A 1 100 ? 4.051 9.692 -38.827 1.00 97.62 100 SER A O 1
ATOM 817 N N . GLU A 1 101 ? 4.785 9.295 -36.751 1.00 98.06 101 GLU A N 1
ATOM 818 C CA . GLU A 1 101 ? 3.950 8.117 -36.520 1.00 98.06 101 GLU A CA 1
ATOM 819 C C . GLU A 1 101 ? 2.463 8.495 -36.421 1.00 98.06 101 GLU A C 1
ATOM 821 O O . GLU A 1 101 ? 2.072 9.341 -35.612 1.00 98.06 101 GLU A O 1
ATOM 826 N N . SER A 1 102 ? 1.611 7.822 -37.200 1.00 98.62 102 SER A N 1
ATOM 827 C CA . SER A 1 102 ? 0.154 7.967 -37.066 1.00 98.62 102 SER A CA 1
ATOM 828 C C . SER A 1 102 ? -0.346 7.387 -35.729 1.00 98.62 102 SER A C 1
ATOM 830 O O . SER A 1 102 ? 0.289 6.491 -35.159 1.00 98.62 102 SER A O 1
ATOM 832 N N . PRO A 1 103 ? -1.500 7.838 -35.200 1.00 98.50 103 PRO A N 1
ATOM 833 C CA . PRO A 1 103 ? -2.042 7.309 -33.945 1.00 98.50 103 PRO A CA 1
ATOM 834 C C . PRO A 1 103 ? -2.271 5.787 -33.975 1.00 98.50 103 PRO A C 1
ATOM 836 O O . PRO A 1 103 ? -2.022 5.119 -32.970 1.00 98.50 103 PRO A O 1
ATOM 839 N N . GLU A 1 104 ? -2.666 5.222 -35.119 1.00 98.44 104 GLU A N 1
ATOM 840 C CA . GLU A 1 104 ? -2.862 3.776 -35.296 1.00 98.44 104 GLU A CA 1
ATOM 841 C C . GLU A 1 104 ? -1.542 3.000 -35.258 1.00 98.44 104 GLU A C 1
ATOM 843 O O . GLU A 1 104 ? -1.409 2.017 -34.523 1.00 98.44 104 GLU A O 1
ATOM 848 N N . GLN A 1 105 ? -0.526 3.477 -35.986 1.00 98.38 105 GLN A N 1
ATOM 849 C CA . GLN A 1 105 ? 0.818 2.892 -35.948 1.00 98.38 105 GLN A CA 1
ATOM 850 C C . GLN A 1 105 ? 1.396 2.945 -34.531 1.00 98.38 105 GLN A C 1
ATOM 852 O O . GLN A 1 105 ? 1.934 1.947 -34.045 1.00 98.38 105 GLN A O 1
ATOM 857 N N . ARG A 1 106 ? 1.198 4.064 -33.823 1.00 98.19 106 ARG A N 1
ATOM 858 C CA . ARG A 1 106 ? 1.604 4.219 -32.423 1.00 98.19 106 ARG A CA 1
ATOM 859 C C . ARG A 1 106 ? 0.899 3.222 -31.514 1.00 98.19 106 ARG A C 1
ATOM 861 O O . ARG A 1 106 ? 1.553 2.618 -30.660 1.00 98.19 106 ARG A O 1
ATOM 868 N N . ALA A 1 107 ? -0.411 3.043 -31.671 1.00 98.38 107 ALA A N 1
ATOM 869 C CA . ALA A 1 107 ? -1.181 2.082 -30.889 1.00 98.38 107 ALA A CA 1
ATOM 870 C C . ALA A 1 107 ? -0.685 0.647 -31.126 1.00 98.38 107 ALA A C 1
ATOM 872 O O . ALA A 1 107 ? -0.360 -0.043 -30.156 1.00 98.38 107 ALA A O 1
ATOM 873 N N . SER A 1 108 ? -0.518 0.248 -32.391 1.00 98.44 108 SER A N 1
ATOM 874 C CA . SER A 1 108 ? 0.005 -1.067 -32.788 1.00 98.44 108 SER A CA 1
ATOM 875 C C . SER A 1 108 ? 1.418 -1.314 -32.241 1.00 98.44 108 SER A C 1
ATOM 877 O O . SER A 1 108 ? 1.679 -2.324 -31.580 1.00 98.44 108 SER A O 1
ATOM 879 N N . ARG A 1 109 ? 2.326 -0.338 -32.377 1.00 98.19 109 ARG A N 1
ATOM 880 C CA . ARG A 1 109 ? 3.680 -0.413 -31.812 1.00 98.19 109 ARG A CA 1
ATOM 881 C C . ARG A 1 109 ? 3.661 -0.562 -30.290 1.00 98.19 109 ARG A C 1
ATOM 883 O O . ARG A 1 109 ? 4.411 -1.373 -29.744 1.00 98.19 109 ARG A O 1
ATOM 890 N N . LEU A 1 110 ? 2.838 0.215 -29.582 1.00 98.25 110 LEU A N 1
ATOM 891 C CA . LEU A 1 110 ? 2.719 0.121 -28.123 1.00 98.25 110 LEU A CA 1
ATOM 892 C C . LEU A 1 110 ? 2.096 -1.208 -27.681 1.00 98.25 110 LEU A C 1
ATOM 894 O O . LEU A 1 110 ? 2.502 -1.743 -26.648 1.00 98.25 110 LEU A O 1
ATOM 898 N N . GLN A 1 111 ? 1.156 -1.757 -28.448 1.00 98.44 111 GLN A N 1
ATOM 899 C CA . GLN A 1 111 ? 0.585 -3.077 -28.197 1.00 98.44 111 GLN A CA 1
ATOM 900 C C . GLN A 1 111 ? 1.648 -4.173 -28.332 1.00 98.44 111 GLN A C 1
ATOM 902 O O . GLN A 1 111 ? 1.880 -4.900 -27.364 1.00 98.44 111 GLN A O 1
ATOM 907 N N . ALA A 1 112 ? 2.384 -4.213 -29.445 1.00 98.31 112 ALA A N 1
ATOM 908 C CA . ALA A 1 112 ? 3.467 -5.177 -29.650 1.00 98.31 112 ALA A CA 1
ATOM 909 C C . ALA A 1 112 ? 4.557 -5.075 -28.561 1.00 98.31 112 ALA A C 1
ATOM 911 O O . ALA A 1 112 ? 5.112 -6.079 -28.106 1.00 98.31 112 ALA A O 1
ATOM 912 N N . LEU A 1 113 ? 4.854 -3.858 -28.082 1.00 98.50 113 LEU A N 1
ATOM 913 C CA . LEU A 1 113 ? 5.769 -3.646 -26.954 1.00 98.50 113 LEU A CA 1
ATOM 914 C C . LEU A 1 113 ? 5.225 -4.225 -25.637 1.00 98.50 113 LEU A C 1
ATOM 916 O O .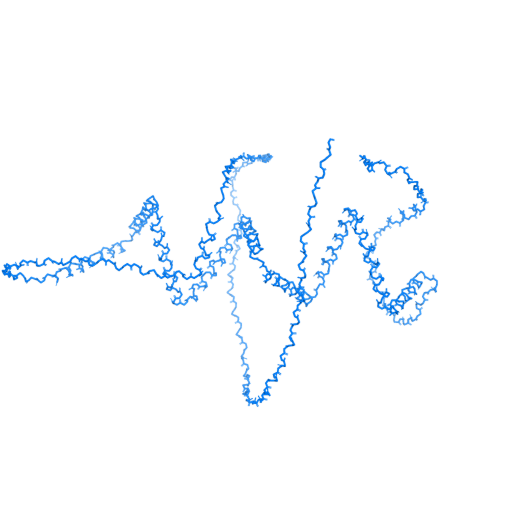 LEU A 1 113 ? 5.985 -4.862 -24.903 1.00 98.50 113 LEU A O 1
ATOM 920 N N . ARG A 1 114 ? 3.931 -4.039 -25.337 1.00 98.50 114 ARG A N 1
ATOM 921 C CA . ARG A 1 114 ? 3.282 -4.625 -24.150 1.00 98.50 114 ARG A CA 1
ATOM 922 C C . ARG A 1 114 ? 3.269 -6.149 -24.219 1.00 98.50 114 ARG A C 1
ATOM 924 O O . ARG A 1 114 ? 3.546 -6.790 -23.210 1.00 98.50 114 ARG A O 1
ATOM 931 N N . GLU A 1 115 ? 2.994 -6.728 -25.383 1.00 98.62 115 GLU A N 1
ATOM 932 C CA . GLU A 1 115 ? 3.005 -8.180 -25.601 1.00 98.62 115 GLU A CA 1
ATOM 933 C C . GLU A 1 115 ? 4.403 -8.764 -25.397 1.00 98.62 115 GLU A C 1
ATOM 935 O O . GLU A 1 115 ? 4.576 -9.686 -24.599 1.00 98.62 115 GLU A O 1
ATOM 940 N N . ARG A 1 116 ? 5.434 -8.153 -25.994 1.00 98.50 116 ARG A N 1
ATOM 941 C CA . ARG A 1 116 ? 6.830 -8.549 -25.758 1.00 98.50 116 ARG A CA 1
ATOM 942 C C . ARG A 1 116 ? 7.216 -8.437 -24.281 1.00 98.50 116 ARG A C 1
ATOM 944 O O . ARG A 1 116 ? 7.958 -9.276 -23.769 1.00 98.50 116 ARG A O 1
ATOM 951 N N . GLN A 1 117 ? 6.735 -7.406 -23.584 1.00 98.44 117 GLN A N 1
ATOM 952 C CA . GLN A 1 117 ? 6.974 -7.248 -22.150 1.00 98.44 117 GLN A CA 1
ATOM 953 C C . GLN A 1 117 ? 6.271 -8.341 -21.336 1.00 98.44 117 GLN A C 1
ATOM 955 O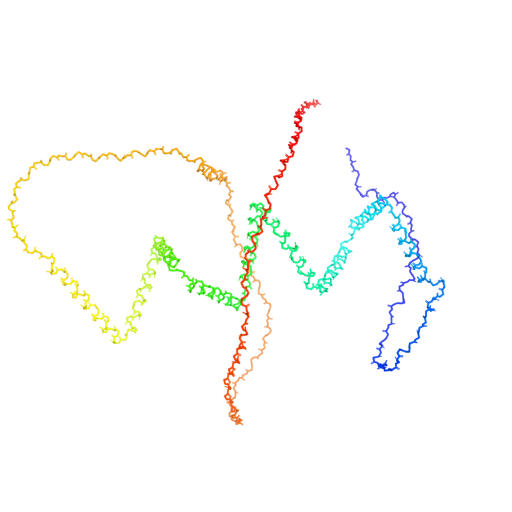 O . GLN A 1 117 ? 6.900 -8.914 -20.449 1.00 98.44 117 GLN A O 1
ATOM 960 N N . ARG A 1 118 ? 5.006 -8.658 -21.643 1.00 98.38 118 ARG A N 1
ATOM 961 C CA . ARG A 1 118 ? 4.266 -9.766 -21.016 1.00 98.38 118 ARG A CA 1
ATOM 962 C C . ARG A 1 118 ? 4.996 -11.088 -21.220 1.00 98.38 118 ARG A C 1
ATOM 964 O O . ARG A 1 118 ? 5.243 -11.781 -20.240 1.00 98.38 118 ARG A O 1
ATOM 971 N N . TYR A 1 119 ? 5.422 -11.377 -22.449 1.00 98.50 119 TYR A N 1
ATOM 972 C CA . TYR A 1 119 ? 6.193 -12.575 -22.773 1.00 98.50 119 TYR A CA 1
ATOM 973 C C . TYR A 1 119 ? 7.483 -12.659 -21.947 1.00 98.50 119 TYR A C 1
ATOM 975 O O . TYR A 1 119 ? 7.730 -13.670 -21.294 1.00 98.50 119 TYR A O 1
ATOM 983 N N . ARG A 1 120 ? 8.273 -11.577 -21.891 1.00 98.50 120 ARG A N 1
ATOM 984 C CA . ARG A 1 120 ? 9.511 -11.533 -21.092 1.00 98.50 120 ARG A CA 1
ATOM 985 C C . ARG A 1 120 ? 9.257 -11.757 -19.600 1.00 98.50 120 ARG A C 1
ATOM 987 O O . ARG A 1 120 ? 10.046 -12.435 -18.960 1.00 98.50 120 ARG A O 1
ATOM 994 N N . LEU A 1 121 ? 8.193 -11.169 -19.047 1.00 98.12 121 LEU A N 1
ATOM 995 C CA . LEU A 1 121 ? 7.845 -11.320 -17.629 1.00 98.12 121 LEU A CA 1
ATOM 996 C C . LEU A 1 121 ? 7.311 -12.722 -17.302 1.00 98.12 121 LEU A C 1
ATOM 998 O O . LEU A 1 121 ? 7.530 -13.196 -16.192 1.00 98.12 121 LEU A O 1
ATOM 1002 N N . ALA A 1 122 ? 6.624 -13.373 -18.243 1.00 98.31 122 ALA A N 1
ATOM 1003 C CA . ALA A 1 122 ? 6.126 -14.737 -18.078 1.00 98.31 122 ALA A CA 1
ATOM 1004 C C . ALA A 1 122 ? 7.259 -15.780 -18.077 1.00 98.31 122 ALA A C 1
ATOM 1006 O O . ALA A 1 122 ? 7.178 -16.756 -17.342 1.00 98.31 122 ALA A O 1
ATOM 1007 N N . HIS A 1 123 ? 8.328 -15.538 -18.843 1.00 98.44 123 HIS A N 1
ATOM 1008 C CA . HIS A 1 123 ? 9.488 -16.434 -18.969 1.00 98.44 123 HIS A CA 1
ATOM 1009 C C . HIS A 1 123 ? 10.678 -16.011 -18.087 1.00 98.44 123 HIS A C 1
ATOM 1011 O O . HIS A 1 123 ? 11.816 -16.412 -18.322 1.00 98.44 123 HIS A O 1
ATOM 1017 N N . GLU A 1 124 ? 10.439 -15.156 -17.092 1.00 98.06 124 GLU A N 1
ATOM 1018 C CA . GLU A 1 124 ? 11.468 -14.670 -16.175 1.00 98.06 124 GLU A CA 1
ATOM 1019 C C . GLU A 1 124 ? 11.834 -15.760 -15.154 1.00 98.06 124 GLU A C 1
ATOM 1021 O O . GLU A 1 124 ? 10.956 -16.337 -14.510 1.00 98.06 124 GLU A O 1
ATOM 1026 N N . THR A 1 125 ? 13.130 -16.020 -14.949 1.00 98.69 125 THR A N 1
ATOM 1027 C CA . THR A 1 125 ? 13.558 -16.954 -13.893 1.00 98.69 125 THR A CA 1
ATOM 1028 C C . THR A 1 125 ? 13.323 -16.349 -12.500 1.00 98.69 125 THR A C 1
ATOM 1030 O O . THR A 1 125 ? 13.302 -15.120 -12.354 1.00 98.69 125 THR A O 1
ATOM 1033 N N . PRO A 1 126 ? 13.199 -17.157 -11.428 1.00 98.50 126 PRO A N 1
ATOM 1034 C CA . PRO A 1 126 ? 13.016 -16.634 -10.071 1.00 98.50 126 PRO A CA 1
ATOM 1035 C C . PRO A 1 126 ? 14.087 -15.611 -9.657 1.00 98.50 126 PRO A C 1
ATOM 1037 O O . PRO A 1 126 ? 13.760 -14.585 -9.059 1.00 98.50 126 PRO A O 1
ATOM 1040 N N . ASN A 1 127 ? 15.346 -15.837 -10.053 1.00 98.50 127 ASN A N 1
ATOM 1041 C CA . ASN A 1 127 ? 16.460 -14.925 -9.784 1.00 98.50 127 ASN A CA 1
ATOM 1042 C C . ASN A 1 127 ? 16.310 -13.600 -10.539 1.00 98.50 127 ASN A C 1
ATOM 1044 O O . ASN A 1 127 ? 16.431 -12.535 -9.937 1.00 98.50 127 ASN A O 1
ATOM 1048 N N . GLN A 1 128 ? 15.972 -13.644 -11.832 1.00 98.50 128 GLN A N 1
ATOM 1049 C CA . GLN A 1 128 ? 15.714 -12.434 -12.619 1.00 98.50 128 GLN A CA 1
ATOM 1050 C C . GLN A 1 128 ? 14.550 -11.626 -12.024 1.00 98.50 128 GLN A C 1
ATOM 1052 O O . GLN A 1 128 ? 14.672 -10.412 -11.835 1.00 98.50 128 GLN A O 1
ATOM 1057 N N . ARG A 1 129 ? 13.469 -12.307 -11.616 1.00 98.38 129 ARG A N 1
ATOM 1058 C CA . ARG A 1 129 ? 12.309 -11.689 -10.958 1.00 98.38 129 ARG A CA 1
ATOM 1059 C C . ARG A 1 129 ? 12.688 -11.028 -9.644 1.00 98.38 129 ARG A C 1
ATOM 1061 O O . ARG A 1 129 ? 12.256 -9.902 -9.385 1.00 98.38 129 ARG A O 1
ATOM 1068 N N . ALA A 1 130 ? 13.489 -11.700 -8.821 1.00 98.44 130 ALA A N 1
ATOM 1069 C CA . ALA A 1 130 ? 13.992 -11.138 -7.577 1.00 98.44 130 ALA A CA 1
ATOM 1070 C C . ALA A 1 130 ? 14.823 -9.874 -7.846 1.00 98.44 130 ALA A C 1
ATOM 1072 O O . ALA A 1 130 ? 14.493 -8.822 -7.298 1.00 98.44 130 ALA A O 1
ATOM 1073 N N . SER A 1 131 ? 15.805 -9.933 -8.753 1.00 98.50 131 SER A N 1
ATOM 1074 C CA . SER A 1 131 ? 16.645 -8.788 -9.138 1.00 98.50 131 SER A CA 1
ATOM 1075 C C . SER A 1 131 ? 15.837 -7.616 -9.708 1.00 98.50 131 SER A C 1
ATOM 1077 O O . SER A 1 131 ? 16.097 -6.453 -9.399 1.00 98.50 131 SER A O 1
ATOM 1079 N N . ARG A 1 132 ? 14.806 -7.887 -10.516 1.00 98.44 132 ARG A N 1
ATOM 1080 C CA . ARG A 1 132 ? 13.909 -6.845 -11.029 1.00 98.44 132 ARG A CA 1
ATOM 1081 C C . ARG A 1 132 ? 13.104 -6.192 -9.905 1.00 98.44 132 ARG A C 1
ATOM 1083 O O . ARG A 1 132 ? 12.970 -4.968 -9.879 1.00 98.44 132 ARG A O 1
ATOM 1090 N N . LEU A 1 133 ? 12.554 -6.981 -8.980 1.00 98.44 133 LEU A N 1
ATOM 1091 C CA . LEU A 1 133 ? 11.777 -6.463 -7.850 1.00 98.44 133 LEU A CA 1
ATOM 1092 C C . LEU A 1 133 ? 12.647 -5.688 -6.853 1.00 98.44 133 LEU A C 1
ATOM 1094 O O . LEU A 1 133 ? 12.189 -4.668 -6.340 1.00 98.44 133 LEU A O 1
ATOM 1098 N N . THR A 1 134 ? 13.886 -6.114 -6.596 1.00 98.56 134 THR A N 1
ATOM 1099 C CA . THR A 1 134 ? 14.825 -5.362 -5.747 1.00 98.56 134 THR A CA 1
ATOM 1100 C C . THR A 1 134 ? 15.179 -4.023 -6.384 1.00 98.56 134 THR A C 1
ATOM 1102 O O . THR A 1 134 ? 15.036 -2.994 -5.728 1.00 98.56 134 THR A O 1
ATOM 1105 N N . ALA A 1 135 ? 15.501 -3.998 -7.680 1.00 98.44 135 ALA A N 1
ATOM 1106 C CA . ALA A 1 135 ? 15.760 -2.755 -8.404 1.00 98.44 135 ALA A CA 1
ATOM 1107 C C . ALA A 1 135 ? 14.547 -1.802 -8.401 1.00 98.44 135 ALA A C 1
ATOM 1109 O O . ALA A 1 135 ? 14.713 -0.585 -8.312 1.00 98.44 135 ALA A O 1
ATOM 1110 N N . LEU A 1 136 ? 13.317 -2.327 -8.481 1.00 98.56 136 LEU A N 1
ATOM 1111 C CA . LEU A 1 136 ? 12.096 -1.515 -8.383 1.00 98.56 136 LEU A CA 1
ATOM 1112 C C . LEU A 1 136 ? 11.898 -0.924 -6.981 1.00 98.56 136 LEU A C 1
ATOM 1114 O O . LEU A 1 136 ? 11.586 0.263 -6.868 1.00 98.56 136 LEU A O 1
ATOM 1118 N N . ARG A 1 137 ? 12.104 -1.721 -5.923 1.00 98.50 137 ARG A N 1
ATOM 1119 C CA . ARG A 1 137 ? 12.040 -1.242 -4.532 1.00 98.50 137 ARG A CA 1
ATOM 1120 C C . ARG A 1 137 ? 13.089 -0.169 -4.267 1.00 98.50 137 ARG A C 1
ATOM 1122 O O . ARG A 1 137 ? 12.766 0.828 -3.633 1.00 98.50 137 ARG A O 1
ATOM 1129 N N . GLU A 1 138 ? 14.296 -0.336 -4.798 1.00 98.56 138 GLU A N 1
ATOM 1130 C CA . GLU A 1 138 ? 15.380 0.632 -4.630 1.00 98.56 138 GLU A CA 1
ATOM 1131 C C . GLU A 1 138 ? 15.047 1.976 -5.283 1.00 98.56 138 GLU A C 1
ATOM 1133 O O . GLU A 1 138 ? 15.088 3.018 -4.632 1.00 98.56 138 GLU A O 1
ATOM 1138 N N . ARG A 1 139 ? 14.585 1.967 -6.540 1.00 98.38 139 ARG A N 1
ATOM 1139 C CA . ARG A 1 139 ? 14.120 3.197 -7.207 1.00 98.38 139 ARG A CA 1
ATOM 1140 C C . ARG A 1 139 ? 12.969 3.862 -6.455 1.00 98.38 139 ARG A C 1
ATOM 1142 O O . ARG A 1 139 ? 12.897 5.088 -6.402 1.00 98.38 139 ARG A O 1
ATOM 1149 N N . GLN A 1 140 ? 12.055 3.069 -5.892 1.00 98.44 140 GLN A N 1
ATOM 1150 C CA . GLN A 1 140 ? 10.960 3.595 -5.081 1.00 98.44 140 GLN A CA 1
ATOM 1151 C C . GLN A 1 140 ? 11.478 4.220 -3.781 1.00 98.44 140 GLN A C 1
ATOM 1153 O O . GLN A 1 140 ? 11.021 5.301 -3.420 1.00 98.44 140 GLN A O 1
ATOM 1158 N N . ARG A 1 141 ? 12.438 3.580 -3.106 1.00 98.44 141 ARG A N 1
ATOM 1159 C CA . ARG A 1 141 ? 13.088 4.101 -1.900 1.00 98.44 141 ARG A CA 1
ATOM 1160 C C . ARG A 1 141 ? 13.752 5.446 -2.174 1.00 98.44 141 ARG A C 1
ATOM 1162 O O . ARG A 1 141 ? 13.457 6.398 -1.464 1.00 98.44 141 ARG A O 1
ATOM 1169 N N . ILE A 1 142 ? 14.561 5.533 -3.232 1.00 98.56 142 ILE A N 1
ATOM 1170 C CA . ILE A 1 142 ? 15.240 6.772 -3.638 1.00 98.56 142 ILE A CA 1
ATOM 1171 C C . ILE A 1 142 ? 14.215 7.883 -3.897 1.00 98.56 142 ILE A C 1
ATOM 1173 O O . ILE A 1 142 ? 14.326 8.960 -3.323 1.00 98.56 142 ILE A O 1
ATOM 1177 N N . ARG A 1 143 ? 13.157 7.600 -4.674 1.00 98.38 143 ARG A N 1
ATOM 1178 C CA . ARG A 1 143 ? 12.093 8.578 -4.962 1.00 98.38 143 ARG A CA 1
ATOM 1179 C C . ARG A 1 143 ? 11.376 9.071 -3.701 1.00 98.38 143 ARG A C 1
ATOM 1181 O O . ARG A 1 143 ? 11.029 10.241 -3.625 1.00 98.38 143 ARG A O 1
ATOM 1188 N N . LEU A 1 144 ? 11.099 8.176 -2.750 1.00 98.19 144 LEU A N 1
ATOM 1189 C CA . LEU A 1 144 ? 10.426 8.532 -1.497 1.00 98.19 144 LEU A CA 1
ATOM 1190 C C . LEU A 1 144 ? 11.346 9.301 -0.542 1.00 98.19 144 LEU A C 1
ATOM 1192 O O . LEU A 1 144 ? 10.859 10.136 0.211 1.00 98.19 144 LEU A O 1
ATOM 1196 N N . ALA A 1 145 ? 12.652 9.029 -0.568 1.00 98.19 145 ALA A N 1
ATOM 1197 C CA . ALA A 1 145 ? 13.636 9.754 0.230 1.00 98.19 145 ALA A CA 1
ATOM 1198 C C . ALA A 1 145 ? 13.844 11.191 -0.276 1.00 98.19 145 ALA A C 1
ATOM 1200 O O . ALA A 1 145 ? 14.022 12.095 0.532 1.00 98.19 145 ALA A O 1
ATOM 1201 N N . SER A 1 146 ? 13.765 11.410 -1.592 1.00 98.12 146 SER A N 1
ATOM 1202 C CA . SER A 1 146 ? 13.876 12.733 -2.221 1.00 98.12 146 SER A CA 1
ATOM 1203 C C . SER A 1 146 ? 12.537 13.479 -2.353 1.00 98.12 146 SER A C 1
ATOM 1205 O O . SER A 1 146 ? 12.443 14.437 -3.117 1.00 98.12 146 SER A O 1
ATOM 1207 N N . GLU A 1 147 ? 11.471 13.006 -1.702 1.00 98.19 147 GLU A N 1
ATOM 1208 C CA . GLU A 1 147 ? 10.118 13.555 -1.846 1.00 98.19 147 GLU A CA 1
ATOM 1209 C C . GLU A 1 147 ? 9.968 14.869 -1.059 1.00 98.19 147 GLU A C 1
ATOM 1211 O O . GLU A 1 147 ? 10.229 14.916 0.145 1.00 98.19 147 GLU A O 1
ATOM 1216 N N . THR A 1 148 ? 9.495 15.935 -1.714 1.00 98.69 148 THR A N 1
ATOM 1217 C CA . THR A 1 148 ? 9.182 17.202 -1.026 1.00 98.69 148 THR A CA 1
ATOM 1218 C C . THR A 1 148 ? 7.930 17.051 -0.145 1.00 98.69 148 THR A C 1
ATOM 1220 O O . THR A 1 148 ? 7.087 16.186 -0.415 1.00 98.69 148 THR A O 1
ATOM 1223 N N . PRO A 1 149 ? 7.739 17.876 0.905 1.00 98.56 149 PRO A N 1
ATOM 1224 C CA . PRO A 1 149 ? 6.546 17.793 1.756 1.00 98.56 149 PRO A CA 1
ATOM 1225 C C . PRO A 1 149 ? 5.229 17.895 0.967 1.00 98.56 149 PRO A C 1
ATOM 1227 O O . PRO A 1 149 ? 4.296 17.141 1.252 1.00 98.56 149 PRO A O 1
ATOM 1230 N N . ASP A 1 150 ? 5.170 18.729 -0.074 1.00 98.56 150 ASP A N 1
ATOM 1231 C CA . ASP A 1 150 ? 3.979 18.880 -0.920 1.00 98.56 150 ASP A CA 1
ATOM 1232 C C . ASP A 1 150 ? 3.711 17.645 -1.783 1.00 98.56 150 ASP A C 1
ATOM 1234 O O . ASP A 1 150 ? 2.571 17.185 -1.895 1.00 98.56 150 ASP A O 1
ATOM 1238 N N . GLN A 1 151 ? 4.760 17.065 -2.376 1.00 98.56 151 GLN A N 1
ATOM 1239 C CA . GLN A 1 151 ? 4.648 15.810 -3.122 1.00 98.56 151 GLN A CA 1
ATOM 1240 C C . GLN A 1 151 ? 4.164 14.684 -2.203 1.00 98.56 151 GLN A C 1
ATOM 1242 O O . GLN A 1 151 ? 3.240 13.946 -2.560 1.00 98.56 151 GLN A O 1
ATOM 1247 N N . ARG A 1 152 ? 4.703 14.620 -0.979 1.00 98.38 152 ARG A N 1
ATOM 1248 C CA . ARG A 1 152 ? 4.285 13.662 0.046 1.00 98.38 152 ARG A CA 1
ATOM 1249 C C . ARG A 1 152 ? 2.825 13.849 0.435 1.00 98.38 152 ARG A C 1
ATOM 1251 O O . ARG A 1 152 ? 2.102 12.855 0.526 1.00 98.38 152 ARG A O 1
ATOM 1258 N N . ALA A 1 153 ? 2.374 15.084 0.647 1.00 98.56 153 ALA A N 1
ATOM 1259 C CA . ALA A 1 153 ? 0.980 15.383 0.960 1.00 98.56 153 ALA A CA 1
ATOM 1260 C C . ALA A 1 153 ? 0.047 14.926 -0.172 1.00 98.56 153 ALA A C 1
ATOM 1262 O O . ALA A 1 153 ? -0.885 14.161 0.082 1.00 98.56 153 ALA A O 1
ATOM 1263 N N . LYS A 1 154 ? 0.358 15.281 -1.428 1.00 98.62 154 LYS A N 1
ATOM 1264 C CA . LYS A 1 154 ? -0.401 14.848 -2.616 1.00 98.62 154 LYS A CA 1
ATOM 1265 C C . LYS A 1 154 ? -0.441 13.323 -2.749 1.00 98.62 154 LYS A C 1
ATOM 1267 O O . LYS A 1 154 ? -1.505 12.745 -2.979 1.00 98.62 154 LYS A O 1
ATOM 1272 N N . ARG A 1 155 ? 0.692 12.639 -2.550 1.00 98.44 155 ARG A N 1
ATOM 1273 C CA . ARG A 1 155 ? 0.768 11.170 -2.591 1.00 98.44 155 ARG A CA 1
ATOM 1274 C C . ARG A 1 155 ? -0.075 10.523 -1.494 1.00 98.44 155 ARG A C 1
ATOM 1276 O O . ARG A 1 155 ? -0.774 9.546 -1.768 1.00 98.44 155 ARG A O 1
ATOM 1283 N N . LEU A 1 156 ? 0.004 11.024 -0.259 1.00 98.50 156 LEU A N 1
ATOM 1284 C CA . LEU A 1 156 ? -0.781 10.511 0.866 1.00 98.50 156 LEU A CA 1
ATOM 1285 C C . LEU A 1 156 ? -2.277 10.756 0.665 1.00 98.50 156 LEU A C 1
ATOM 1287 O O . LEU A 1 156 ? -3.072 9.871 0.977 1.00 98.50 156 LEU A O 1
ATOM 1291 N N . GLU A 1 157 ? -2.660 11.892 0.088 1.00 98.69 157 GLU A N 1
ATOM 1292 C CA . GLU A 1 157 ? -4.058 12.177 -0.221 1.00 98.69 157 GLU A CA 1
ATOM 1293 C C . GLU A 1 157 ? -4.599 11.243 -1.308 1.00 98.69 157 GLU A C 1
ATOM 1295 O O . GLU A 1 157 ? -5.606 10.567 -1.103 1.00 98.69 157 GLU A O 1
ATOM 1300 N N . ALA A 1 158 ? -3.852 11.048 -2.398 1.00 98.56 158 ALA A N 1
ATOM 1301 C CA . ALA A 1 158 ? -4.200 10.066 -3.424 1.00 98.56 158 ALA A CA 1
ATOM 1302 C C . ALA A 1 158 ? -4.271 8.622 -2.880 1.00 98.56 158 ALA A C 1
ATOM 1304 O O . ALA A 1 158 ? -5.014 7.786 -3.400 1.00 98.56 158 ALA A O 1
ATOM 1305 N N . LEU A 1 159 ? -3.490 8.284 -1.847 1.00 98.62 159 LEU A N 1
ATOM 1306 C CA . LEU A 1 159 ? -3.592 6.995 -1.153 1.00 98.62 159 LEU A CA 1
ATOM 1307 C C . LEU A 1 159 ? -4.864 6.902 -0.301 1.00 98.62 159 LEU A C 1
ATOM 1309 O O . LEU A 1 159 ? -5.534 5.871 -0.348 1.00 98.62 159 LEU A O 1
ATOM 1313 N N . ARG A 1 160 ? -5.228 7.963 0.431 1.00 98.62 160 ARG A N 1
ATOM 1314 C CA . ARG A 1 160 ? -6.473 8.020 1.216 1.00 98.62 160 ARG A CA 1
ATOM 1315 C C . ARG A 1 160 ? -7.702 7.913 0.324 1.00 98.62 160 ARG A C 1
ATOM 1317 O O . ARG A 1 160 ? -8.594 7.137 0.649 1.00 98.62 160 ARG A O 1
ATOM 1324 N N . ILE A 1 161 ? -7.734 8.624 -0.804 1.00 98.69 161 ILE A N 1
ATOM 1325 C CA . ILE A 1 161 ? -8.843 8.567 -1.771 1.00 98.69 161 ILE A CA 1
ATOM 1326 C C . ILE A 1 161 ? -9.018 7.137 -2.290 1.00 98.69 161 ILE A C 1
ATOM 1328 O O . ILE A 1 161 ? -10.102 6.568 -2.170 1.00 98.69 161 ILE A O 1
ATOM 1332 N N . ARG A 1 162 ? -7.937 6.505 -2.766 1.00 98.50 162 ARG A N 1
ATOM 1333 C CA . ARG A 1 162 ? -7.977 5.104 -3.221 1.00 98.50 162 ARG A CA 1
ATOM 1334 C C . ARG A 1 162 ? -8.401 4.141 -2.114 1.00 98.50 162 ARG A C 1
ATOM 1336 O O . ARG A 1 162 ? -9.135 3.193 -2.373 1.00 98.50 162 ARG A O 1
ATOM 1343 N N . GLN A 1 163 ? -7.966 4.374 -0.876 1.00 98.56 163 GLN A N 1
ATOM 1344 C CA . GLN A 1 163 ? -8.383 3.561 0.264 1.00 98.56 163 GLN A CA 1
ATOM 1345 C C . GLN A 1 163 ? -9.880 3.718 0.558 1.00 98.56 163 GLN A C 1
ATOM 1347 O O . GLN A 1 163 ? -10.544 2.710 0.787 1.00 98.56 163 GLN A O 1
ATOM 1352 N N . ARG A 1 164 ? -10.417 4.945 0.526 1.00 98.50 164 ARG A N 1
ATOM 1353 C CA . ARG A 1 164 ? -11.856 5.200 0.692 1.00 98.50 164 ARG A CA 1
ATOM 1354 C C . ARG A 1 164 ? -12.662 4.511 -0.403 1.00 98.50 164 ARG A C 1
ATOM 1356 O O . ARG A 1 164 ? -13.601 3.804 -0.073 1.00 98.50 164 ARG A O 1
ATOM 1363 N N . GLN A 1 165 ? -12.246 4.632 -1.665 1.00 98.62 165 GLN A N 1
ATOM 1364 C CA . GLN A 1 165 ? -12.886 3.946 -2.795 1.00 98.62 165 GLN A CA 1
ATOM 1365 C C . GLN A 1 165 ? -12.863 2.422 -2.622 1.00 98.62 165 GLN A C 1
ATOM 1367 O O . GLN A 1 165 ? -13.888 1.769 -2.775 1.00 98.62 165 GLN A O 1
ATOM 1372 N N . ARG A 1 166 ? -11.720 1.847 -2.221 1.00 98.44 166 ARG A N 1
ATOM 1373 C CA . ARG A 1 166 ? -11.615 0.403 -1.966 1.00 98.44 166 ARG A CA 1
ATOM 1374 C C . ARG A 1 166 ? -12.543 -0.063 -0.842 1.00 98.44 166 ARG A C 1
ATOM 1376 O O . ARG A 1 166 ? -13.088 -1.149 -0.942 1.00 98.44 166 ARG A O 1
ATOM 1383 N N . ILE A 1 167 ? -12.679 0.725 0.228 1.00 98.38 167 ILE A N 1
ATOM 1384 C CA . ILE A 1 167 ? -13.575 0.405 1.351 1.00 98.38 167 ILE A CA 1
ATOM 1385 C C . ILE A 1 167 ? -15.042 0.603 0.953 1.00 98.38 167 ILE A C 1
ATOM 1387 O O . ILE A 1 167 ? -15.880 -0.172 1.383 1.00 98.38 167 ILE A O 1
ATOM 1391 N N . ALA A 1 168 ? -15.367 1.609 0.140 1.00 98.31 168 ALA A N 1
ATOM 1392 C CA . ALA A 1 168 ? -16.733 1.835 -0.329 1.00 98.31 168 ALA A CA 1
ATOM 1393 C C . ALA A 1 168 ? -17.214 0.711 -1.262 1.00 98.31 168 ALA A C 1
ATOM 1395 O O . ALA A 1 168 ? -18.367 0.307 -1.184 1.00 98.31 168 ALA A O 1
ATOM 1396 N N . ASN A 1 169 ? -16.309 0.172 -2.084 1.00 98.44 169 ASN A N 1
ATOM 1397 C CA . ASN A 1 169 ? -16.599 -0.894 -3.045 1.00 98.44 169 ASN A CA 1
ATOM 1398 C C . ASN A 1 169 ? -16.389 -2.311 -2.470 1.00 98.44 169 ASN A C 1
ATOM 1400 O O . ASN A 1 169 ? -16.362 -3.277 -3.231 1.00 98.44 169 ASN A O 1
ATOM 1404 N N . GLU A 1 170 ? -16.168 -2.457 -1.158 1.00 98.19 170 GLU A N 1
ATOM 1405 C CA . GLU A 1 170 ? -15.930 -3.769 -0.545 1.00 98.19 170 GLU A CA 1
ATOM 1406 C C . GLU A 1 170 ? -17.240 -4.564 -0.410 1.00 98.19 170 GLU A C 1
ATOM 1408 O O . GLU A 1 170 ? -18.267 -4.020 -0.001 1.00 98.19 170 GLU A O 1
ATOM 1413 N N . SER A 1 171 ? -17.213 -5.868 -0.708 1.00 98.75 171 SER A N 1
ATOM 1414 C CA . SER A 1 171 ? -18.372 -6.733 -0.441 1.00 98.75 171 SER A CA 1
ATOM 1415 C C . SER A 1 171 ? -18.576 -6.936 1.068 1.00 98.75 171 SER A C 1
ATOM 1417 O O . SER A 1 171 ? -17.645 -6.782 1.867 1.00 98.75 171 SER A O 1
ATOM 1419 N N . ALA A 1 172 ? -19.784 -7.327 1.487 1.00 98.56 172 ALA A N 1
ATOM 1420 C CA . ALA A 1 172 ? -20.075 -7.605 2.898 1.00 98.56 172 ALA A CA 1
ATOM 1421 C C . ALA A 1 172 ? -19.142 -8.684 3.489 1.00 98.56 172 ALA A C 1
ATOM 1423 O O . ALA A 1 172 ? -18.667 -8.544 4.618 1.00 98.56 172 ALA A O 1
ATOM 1424 N N . GLU A 1 173 ? -18.803 -9.711 2.704 1.00 98.62 173 GLU A N 1
ATOM 1425 C CA . GLU A 1 173 ? -17.851 -10.761 3.084 1.00 98.62 173 GLU A CA 1
ATOM 1426 C C . GLU A 1 173 ? -16.426 -10.219 3.243 1.00 98.62 173 GLU A C 1
ATOM 1428 O O . GLU A 1 173 ? -15.771 -10.462 4.259 1.00 98.62 173 GLU A O 1
ATOM 1433 N N . GLN A 1 174 ? -15.952 -9.415 2.284 1.00 98.62 174 GLN A N 1
ATOM 1434 C CA . GLN A 1 174 ? -14.639 -8.767 2.364 1.00 98.62 174 GLN A CA 1
ATOM 1435 C C . GLN A 1 174 ? -14.543 -7.850 3.588 1.00 98.62 174 GLN A C 1
ATOM 1437 O O . GLN A 1 174 ? -13.531 -7.858 4.298 1.00 98.62 174 GLN A O 1
ATOM 1442 N N . ARG A 1 175 ? -15.615 -7.107 3.891 1.00 98.50 175 ARG A N 1
ATOM 1443 C CA . ARG A 1 175 ? -15.723 -6.285 5.102 1.00 98.50 175 ARG A CA 1
ATOM 1444 C C . ARG A 1 175 ? -15.650 -7.131 6.367 1.00 98.50 175 ARG A C 1
ATOM 1446 O O . ARG A 1 175 ? -14.908 -6.777 7.286 1.00 98.50 175 ARG A O 1
ATOM 1453 N N . ALA A 1 176 ? -16.400 -8.231 6.429 1.00 98.62 176 ALA A N 1
ATOM 1454 C CA . ALA A 1 176 ? -16.405 -9.133 7.576 1.00 98.62 176 ALA A CA 1
ATOM 1455 C C . ALA A 1 176 ? -15.010 -9.726 7.821 1.00 98.62 176 ALA A C 1
ATOM 1457 O O . ALA A 1 176 ? -14.509 -9.641 8.944 1.00 98.62 176 ALA A O 1
ATOM 1458 N N . MET A 1 177 ? -14.337 -10.213 6.772 1.00 98.69 177 MET A N 1
ATOM 1459 C CA . MET A 1 177 ? -12.961 -10.715 6.850 1.00 98.69 177 MET A CA 1
ATOM 1460 C C . MET A 1 177 ? -11.979 -9.636 7.319 1.00 98.69 177 MET A C 1
ATOM 1462 O O . MET A 1 177 ? -11.202 -9.862 8.249 1.00 98.69 177 MET A O 1
ATOM 1466 N N . ARG A 1 178 ? -12.046 -8.426 6.745 1.00 98.44 178 ARG A N 1
ATOM 1467 C CA . ARG A 1 178 ? -11.196 -7.294 7.147 1.00 98.44 178 ARG A CA 1
ATOM 1468 C C . ARG A 1 178 ? -11.388 -6.932 8.622 1.00 98.44 178 ARG A C 1
ATOM 1470 O O . ARG A 1 178 ? -10.412 -6.682 9.328 1.00 98.44 178 ARG A O 1
ATOM 1477 N N . LEU A 1 179 ? -12.632 -6.880 9.102 1.00 98.56 179 LEU A N 1
ATOM 1478 C CA . LEU A 1 179 ? -12.934 -6.590 10.507 1.00 98.56 179 LEU A CA 1
ATOM 1479 C C . LEU A 1 179 ? -12.516 -7.738 11.436 1.00 98.56 179 LEU A C 1
ATOM 1481 O O . LEU A 1 179 ? -12.041 -7.471 12.541 1.00 98.56 179 LEU A O 1
ATOM 1485 N N . ALA A 1 180 ? -12.656 -8.992 11.003 1.00 98.62 180 ALA A N 1
ATOM 1486 C CA . ALA A 1 180 ? -12.203 -10.160 11.751 1.00 98.62 180 ALA A CA 1
ATOM 1487 C C . ALA A 1 180 ? -10.677 -10.159 11.933 1.00 98.62 180 ALA A C 1
ATOM 1489 O O . ALA A 1 180 ? -10.207 -10.316 13.062 1.00 98.62 180 ALA A O 1
ATOM 1490 N N . ASP A 1 181 ? -9.913 -9.881 10.872 1.00 98.56 181 ASP A N 1
ATOM 1491 C CA . ASP A 1 181 ? -8.451 -9.745 10.932 1.00 98.56 181 ASP A CA 1
ATOM 1492 C C . ASP A 1 181 ? -8.034 -8.586 11.857 1.00 98.56 181 ASP A C 1
ATOM 1494 O O . ASP A 1 181 ? -7.200 -8.755 12.749 1.00 98.56 181 ASP A O 1
ATOM 1498 N N . LEU A 1 182 ? -8.694 -7.423 11.759 1.00 98.62 182 LEU A N 1
ATOM 1499 C CA . LEU A 1 182 ? -8.446 -6.299 12.674 1.00 98.62 182 LEU A CA 1
ATOM 1500 C C . LEU A 1 182 ? -8.688 -6.675 14.147 1.00 98.62 182 LEU A C 1
ATOM 1502 O O . LEU A 1 182 ? -7.847 -6.375 14.999 1.00 98.62 182 LEU A O 1
ATOM 1506 N N . ARG A 1 183 ? -9.795 -7.366 14.455 1.00 98.69 183 ARG A N 1
ATOM 1507 C CA . ARG A 1 183 ? -10.093 -7.864 15.812 1.00 98.69 183 ARG A CA 1
ATOM 1508 C C . ARG A 1 183 ? -9.067 -8.898 16.272 1.00 98.69 183 ARG A C 1
ATOM 1510 O O . ARG A 1 183 ? -8.690 -8.906 17.441 1.00 98.69 183 ARG A O 1
ATOM 1517 N N . HIS A 1 184 ? -8.617 -9.781 15.384 1.00 98.62 184 HIS A N 1
ATOM 1518 C CA . HIS A 1 184 ? -7.607 -10.789 15.694 1.00 98.62 184 HIS A CA 1
ATOM 1519 C C . HIS A 1 184 ? -6.259 -10.148 16.051 1.00 98.62 184 HIS A C 1
ATOM 1521 O O . HIS A 1 184 ? -5.742 -10.385 17.144 1.00 98.62 184 HIS A O 1
ATOM 1527 N N . ARG A 1 185 ? -5.751 -9.234 15.215 1.00 98.44 185 ARG A N 1
ATOM 1528 C CA . ARG A 1 185 ? -4.517 -8.480 15.499 1.00 98.44 185 ARG A CA 1
ATOM 1529 C C . ARG A 1 185 ? -4.621 -7.659 16.784 1.00 98.44 185 ARG A C 1
ATOM 1531 O O . ARG A 1 185 ? -3.650 -7.551 17.530 1.00 98.44 185 ARG A O 1
ATOM 1538 N N . GLN A 1 186 ? -5.795 -7.085 17.059 1.00 98.56 186 GLN A N 1
ATOM 1539 C CA . GLN A 1 186 ? -6.039 -6.360 18.305 1.00 98.56 186 GLN A CA 1
ATOM 1540 C C . GLN A 1 186 ? -5.979 -7.287 19.525 1.00 98.56 186 GLN A C 1
ATOM 1542 O O . GLN A 1 186 ? -5.350 -6.920 20.514 1.00 98.56 186 GLN A O 1
ATOM 1547 N N . ARG A 1 187 ? -6.580 -8.483 19.456 1.00 98.62 187 ARG A N 1
ATOM 1548 C CA . ARG A 1 187 ? -6.499 -9.486 20.531 1.00 98.62 187 ARG A CA 1
ATOM 1549 C C . ARG A 1 187 ? -5.055 -9.884 20.820 1.00 98.62 187 ARG A C 1
ATOM 1551 O O . ARG A 1 187 ? -4.659 -9.830 21.976 1.00 98.62 187 ARG A O 1
ATOM 1558 N N . ILE A 1 188 ? -4.264 -10.183 19.786 1.00 98.75 188 ILE A N 1
ATOM 1559 C CA . ILE A 1 188 ? -2.837 -10.517 19.942 1.00 98.75 188 ILE A CA 1
ATOM 1560 C C . ILE A 1 188 ? -2.081 -9.372 20.627 1.00 98.75 188 ILE A C 1
ATOM 1562 O O . ILE A 1 188 ? -1.349 -9.594 21.587 1.00 98.75 188 ILE A O 1
ATOM 1566 N N . ARG A 1 189 ? -2.292 -8.125 20.181 1.00 98.56 189 ARG A N 1
ATOM 1567 C CA . ARG A 1 189 ? -1.635 -6.954 20.782 1.00 98.56 189 ARG A CA 1
ATOM 1568 C C . ARG A 1 189 ? -1.986 -6.779 22.262 1.00 98.56 189 ARG A C 1
ATOM 1570 O O . ARG A 1 189 ? -1.111 -6.411 23.033 1.00 98.56 189 ARG A O 1
ATOM 1577 N N . LEU A 1 190 ? -3.249 -6.996 22.633 1.00 98.38 190 LEU A N 1
ATOM 1578 C CA . LEU A 1 190 ? -3.715 -6.861 24.016 1.00 98.38 190 LEU A CA 1
ATOM 1579 C C . LEU A 1 190 ? -3.260 -8.022 24.907 1.00 98.38 190 LEU A C 1
ATOM 1581 O O . LEU A 1 190 ? -2.977 -7.795 26.076 1.00 98.38 190 LEU A O 1
ATOM 1585 N N . ALA A 1 191 ? -3.181 -9.241 24.370 1.00 98.31 191 ALA A N 1
ATOM 1586 C CA . ALA A 1 191 ? -2.672 -10.401 25.099 1.00 98.31 191 ALA A CA 1
ATOM 1587 C C . ALA A 1 191 ? -1.181 -10.245 25.443 1.00 98.31 191 ALA A C 1
ATOM 1589 O O . ALA A 1 191 ? -0.770 -10.577 26.548 1.00 98.31 191 ALA A O 1
ATOM 1590 N N . ASN A 1 192 ? -0.402 -9.659 24.529 1.00 98.31 192 AS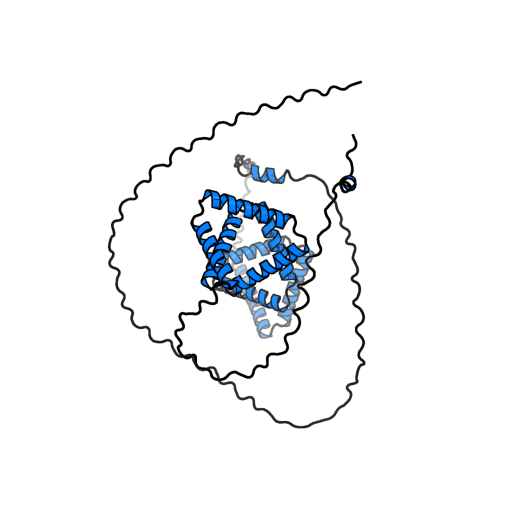N A N 1
ATOM 1591 C CA . ASN A 1 192 ? 1.038 -9.433 24.693 1.00 98.31 192 ASN A CA 1
ATOM 1592 C C . ASN A 1 192 ? 1.373 -8.049 25.299 1.00 98.31 192 ASN A C 1
ATOM 1594 O O . ASN A 1 192 ? 2.497 -7.562 25.165 1.00 98.31 192 ASN A O 1
ATOM 1598 N N . GLU A 1 193 ? 0.399 -7.360 25.900 1.00 98.31 193 GLU A N 1
ATOM 1599 C CA . GLU A 1 193 ? 0.575 -6.017 26.467 1.00 98.31 193 GLU A CA 1
ATOM 1600 C C . GLU A 1 193 ? 1.278 -6.089 27.836 1.00 98.31 193 GLU A C 1
ATOM 1602 O O . GLU A 1 193 ? 0.826 -6.797 28.733 1.00 98.31 193 GLU A O 1
ATOM 1607 N N . SER A 1 194 ? 2.360 -5.322 28.027 1.00 98.69 194 SER A N 1
ATOM 1608 C CA . SER A 1 194 ? 3.007 -5.195 29.342 1.00 98.69 194 SER A CA 1
ATOM 1609 C C . SER A 1 194 ? 2.092 -4.460 30.338 1.00 98.69 194 SER A C 1
ATOM 1611 O O . SER A 1 194 ? 1.275 -3.631 29.919 1.00 98.69 194 SER A O 1
ATOM 1613 N N . PRO A 1 195 ? 2.210 -4.703 31.658 1.00 98.56 195 PRO A N 1
ATOM 1614 C CA . PRO A 1 195 ? 1.351 -4.058 32.656 1.00 98.56 195 PRO A CA 1
ATOM 1615 C C . PRO A 1 195 ? 1.423 -2.523 32.606 1.00 98.56 195 PRO A C 1
ATOM 1617 O O . PRO A 1 195 ? 0.392 -1.861 32.720 1.00 98.56 195 PRO A O 1
ATOM 1620 N N . GLU A 1 196 ? 2.599 -1.955 32.336 1.00 98.56 196 GLU A N 1
ATOM 1621 C CA . GLU A 1 196 ? 2.795 -0.508 32.159 1.00 98.56 196 GLU A CA 1
ATOM 1622 C C . GLU A 1 196 ? 2.032 0.039 30.945 1.00 98.56 196 GLU A C 1
ATOM 1624 O O . GLU A 1 196 ? 1.277 1.009 31.055 1.00 98.56 196 GLU A O 1
ATOM 1629 N N . LYS A 1 197 ? 2.155 -0.621 29.782 1.00 98.50 197 LYS A N 1
ATOM 1630 C CA . LYS A 1 197 ? 1.416 -0.243 28.565 1.00 98.50 197 LYS A CA 1
ATOM 1631 C C . LYS A 1 197 ? -0.089 -0.348 28.788 1.00 98.50 197 LYS A C 1
ATOM 1633 O O . LYS A 1 197 ? -0.835 0.533 28.360 1.00 98.50 197 LYS A O 1
ATOM 1638 N N . ARG A 1 198 ? -0.534 -1.374 29.519 1.00 98.44 198 ARG A N 1
ATOM 1639 C CA . ARG A 1 198 ? -1.935 -1.549 29.908 1.00 98.44 198 ARG A CA 1
ATOM 1640 C C . ARG A 1 198 ? -2.425 -0.416 30.805 1.00 98.44 198 ARG A C 1
ATOM 1642 O O . ARG A 1 198 ? -3.512 0.105 30.551 1.00 98.44 198 ARG A O 1
ATOM 1649 N N . ALA A 1 199 ? -1.657 -0.027 31.822 1.00 98.56 199 ALA A N 1
ATOM 1650 C CA . ALA A 1 199 ? -2.000 1.081 32.712 1.00 98.56 199 ALA A CA 1
ATOM 1651 C C . ALA A 1 199 ? -2.129 2.398 31.931 1.00 98.56 199 ALA A C 1
ATOM 1653 O O . ALA A 1 199 ? -3.188 3.026 31.976 1.00 98.56 199 ALA A O 1
ATOM 1654 N N . SER A 1 200 ? -1.126 2.733 31.113 1.00 98.56 200 SER A N 1
ATOM 1655 C CA . SER A 1 200 ? -1.136 3.924 30.253 1.00 98.56 200 SER A CA 1
ATOM 1656 C C . SER A 1 200 ? -2.321 3.927 29.274 1.00 98.56 200 SER A C 1
ATOM 1658 O O . SER A 1 200 ? -3.032 4.925 29.132 1.00 98.56 200 SER A O 1
ATOM 1660 N N . ARG A 1 201 ? -2.628 2.784 28.642 1.00 98.31 201 ARG A N 1
ATOM 1661 C CA . ARG A 1 201 ? -3.797 2.653 27.759 1.00 98.31 201 ARG A CA 1
ATOM 1662 C C . ARG A 1 201 ? -5.112 2.886 28.506 1.00 98.31 201 ARG A C 1
ATOM 1664 O O . ARG A 1 201 ? -6.006 3.535 27.959 1.00 98.31 201 ARG A O 1
ATOM 1671 N N . LEU A 1 202 ? -5.267 2.331 29.711 1.00 98.50 202 LEU A N 1
ATOM 1672 C CA . LEU A 1 202 ? -6.471 2.507 30.531 1.00 98.50 202 LEU A CA 1
ATOM 1673 C C . LEU A 1 202 ? -6.626 3.952 31.010 1.00 98.50 202 LEU A C 1
ATOM 1675 O O . LEU A 1 202 ? -7.736 4.478 30.978 1.00 98.50 202 LEU A O 1
ATOM 1679 N N . GLU A 1 203 ? -5.535 4.611 31.386 1.00 98.69 203 GLU A N 1
ATOM 1680 C CA . GLU A 1 203 ? -5.523 6.031 31.733 1.00 98.69 203 GLU A CA 1
ATOM 1681 C C . GLU A 1 203 ? -5.939 6.905 30.542 1.00 98.69 203 GLU A C 1
ATOM 1683 O O . GLU A 1 203 ? -6.894 7.676 30.642 1.00 98.69 203 GLU A O 1
ATOM 1688 N N . ALA A 1 204 ? -5.341 6.696 29.366 1.00 98.50 204 ALA A N 1
ATOM 1689 C CA . ALA A 1 204 ? -5.715 7.409 28.144 1.00 98.50 204 ALA A CA 1
ATOM 1690 C C . ALA A 1 204 ? -7.173 7.147 27.715 1.00 98.50 204 ALA A C 1
ATOM 1692 O O . ALA A 1 204 ? -7.802 7.974 27.048 1.00 98.50 204 ALA A O 1
ATOM 1693 N N . LEU A 1 205 ? -7.736 5.979 28.049 1.00 98.56 205 LEU A N 1
ATOM 1694 C CA . LEU A 1 205 ? -9.160 5.692 27.854 1.00 98.56 205 LEU A CA 1
ATOM 1695 C C . LEU A 1 205 ? -10.038 6.460 28.852 1.00 98.56 205 LEU A C 1
ATOM 1697 O O . LEU A 1 205 ? -11.047 7.025 28.428 1.00 98.56 205 LEU A O 1
ATOM 1701 N N . ARG A 1 206 ? -9.650 6.526 30.134 1.00 98.62 206 ARG A N 1
ATOM 1702 C CA . ARG A 1 206 ? -10.351 7.312 31.165 1.00 98.62 206 ARG A CA 1
ATOM 1703 C C . ARG A 1 206 ? -10.367 8.799 30.816 1.00 98.62 206 ARG A C 1
ATOM 1705 O O . ARG A 1 206 ? -11.435 9.401 30.846 1.00 98.62 206 ARG A O 1
ATOM 1712 N N . LEU A 1 207 ? -9.233 9.364 30.399 1.00 98.69 207 LEU A N 1
ATOM 1713 C CA . LEU A 1 207 ? -9.136 10.775 30.015 1.00 98.69 207 LEU A CA 1
ATOM 1714 C C . LEU A 1 207 ? -10.028 11.101 28.808 1.00 98.69 207 LEU A C 1
ATOM 1716 O O . LEU A 1 207 ? -10.815 12.042 28.851 1.00 98.69 207 LEU A O 1
ATOM 1720 N N . ARG A 1 208 ? -9.987 10.276 27.752 1.00 98.25 208 ARG A N 1
ATOM 1721 C CA . ARG A 1 208 ? -10.881 10.441 26.590 1.00 98.25 208 ARG A CA 1
ATOM 1722 C C . ARG A 1 208 ? -12.354 10.311 26.966 1.00 98.25 208 ARG A C 1
ATOM 1724 O O . ARG A 1 208 ? -13.197 11.003 26.401 1.00 98.25 208 ARG A O 1
ATOM 1731 N N . GLN A 1 209 ? -12.681 9.424 27.906 1.00 98.38 209 GLN A N 1
ATOM 1732 C CA . GLN A 1 209 ? -14.042 9.300 28.417 1.00 98.38 209 GLN A CA 1
ATOM 1733 C C . GLN A 1 209 ? -14.471 10.556 29.179 1.00 98.38 209 GLN A C 1
ATOM 1735 O O . GLN A 1 209 ? -15.578 11.028 28.942 1.00 98.38 209 GLN A O 1
ATOM 1740 N N . GLN A 1 210 ? -13.619 11.102 30.047 1.00 98.44 210 GLN A N 1
ATOM 1741 C CA . GLN A 1 210 ? -13.890 12.352 30.760 1.00 98.44 210 GLN A CA 1
ATOM 1742 C C . GLN A 1 210 ? -14.097 13.513 29.787 1.00 98.44 210 GLN A C 1
ATOM 1744 O O . GLN A 1 210 ? -15.100 14.206 29.895 1.00 98.44 210 GLN A O 1
ATOM 1749 N N . GLN A 1 211 ? -13.224 13.666 28.787 1.00 98.44 211 GLN A N 1
ATOM 1750 C CA . GLN A 1 211 ? -13.361 14.696 27.751 1.00 98.44 211 GLN A CA 1
ATOM 1751 C C . GLN A 1 211 ? -14.687 14.570 26.992 1.00 98.44 211 GLN A C 1
ATOM 1753 O O . GLN A 1 211 ? -15.407 15.553 26.859 1.00 98.44 211 GLN A O 1
ATOM 1758 N N . ARG A 1 212 ? -15.056 13.353 26.566 1.00 98.25 212 ARG A N 1
ATOM 1759 C CA . ARG A 1 212 ? -16.331 13.106 25.875 1.00 98.25 212 ARG A CA 1
ATOM 1760 C C . ARG A 1 212 ? -17.546 13.419 26.751 1.00 98.25 212 ARG A C 1
ATOM 1762 O O . ARG A 1 212 ? -18.543 13.895 26.231 1.00 98.25 212 ARG A O 1
ATOM 1769 N N . LEU A 1 213 ? -17.483 13.105 28.047 1.00 98.00 213 LEU A N 1
ATOM 1770 C CA . LEU A 1 213 ? -18.553 13.426 28.996 1.00 98.00 213 LEU A CA 1
ATOM 1771 C C . LEU A 1 213 ? -18.609 14.924 29.317 1.00 98.00 213 LEU A C 1
ATOM 1773 O O . LEU A 1 213 ? -19.687 15.434 29.576 1.00 98.00 213 LEU A O 1
ATOM 1777 N N . ALA A 1 214 ? -17.480 15.631 29.308 1.00 98.00 214 ALA A N 1
ATOM 1778 C CA . ALA A 1 214 ? -17.445 17.074 29.532 1.00 98.00 214 ALA A CA 1
ATOM 1779 C C . ALA A 1 214 ? -18.004 17.858 28.333 1.00 98.00 214 ALA A C 1
ATOM 1781 O O . ALA A 1 214 ? -18.633 18.892 28.520 1.00 98.00 214 ALA A O 1
ATOM 1782 N N . SER A 1 215 ? -17.803 17.351 27.113 1.00 98.12 215 SER A N 1
ATOM 1783 C CA . SER A 1 215 ? -18.302 17.950 25.872 1.00 98.12 215 SER A CA 1
ATOM 1784 C C . SER A 1 215 ? -19.680 17.430 25.433 1.00 98.12 215 SER A C 1
ATOM 1786 O O . SER A 1 215 ? -20.058 17.645 24.283 1.00 98.12 215 SER A O 1
ATOM 1788 N N . GLU A 1 216 ? -20.392 16.666 26.269 1.00 98.12 216 GLU A N 1
ATOM 1789 C CA . GLU A 1 216 ? -21.680 16.074 25.883 1.00 98.12 216 GLU A CA 1
ATOM 1790 C C . GLU A 1 216 ? -22.785 17.143 25.884 1.00 98.12 216 GLU A C 1
ATOM 1792 O O . GLU A 1 216 ? -22.869 17.954 26.809 1.00 98.12 216 GLU A O 1
ATOM 1797 N N . SER A 1 217 ? -23.654 17.149 24.867 1.00 98.69 217 SER A N 1
ATOM 1798 C CA . SER A 1 217 ? -24.827 18.032 24.881 1.00 98.69 217 SER A CA 1
ATOM 1799 C C . SER A 1 217 ? -25.830 17.576 25.957 1.00 98.69 217 SER A C 1
ATOM 1801 O O . SER A 1 217 ? -25.846 16.392 26.324 1.00 98.69 217 SER A O 1
ATOM 1803 N N . PRO A 1 218 ? -26.702 18.461 26.478 1.00 98.44 218 PRO A N 1
ATOM 1804 C CA . PRO A 1 218 ? -27.697 18.075 27.483 1.00 98.44 218 PRO A CA 1
ATOM 1805 C C . PRO A 1 218 ? -28.628 16.952 27.000 1.00 98.44 218 PRO A C 1
ATOM 1807 O O . PRO A 1 218 ? -28.951 16.048 27.772 1.00 98.44 218 PRO A O 1
ATOM 1810 N N . GLU A 1 219 ? -28.987 16.943 25.716 1.00 98.44 219 GLU A N 1
ATOM 1811 C CA . GLU A 1 219 ? -29.775 15.874 25.091 1.00 98.44 219 GLU A CA 1
ATOM 1812 C C . GLU A 1 219 ? -29.025 14.536 25.085 1.00 98.44 219 GLU A C 1
ATOM 1814 O O . GLU A 1 219 ? -29.567 13.509 25.499 1.00 98.44 219 GLU A O 1
ATOM 1819 N N . GLN A 1 220 ? -27.745 14.538 24.694 1.00 98.38 220 GLN A N 1
ATOM 1820 C CA . GLN A 1 220 ? -26.900 13.340 24.727 1.00 98.38 220 GLN A CA 1
ATOM 1821 C C . GLN A 1 220 ? -26.737 12.809 26.155 1.00 98.38 220 GLN A C 1
ATOM 1823 O O . GLN A 1 220 ? -26.799 11.595 26.379 1.00 98.38 220 GLN A O 1
ATOM 1828 N N . ARG A 1 221 ? -26.582 13.705 27.137 1.00 98.31 221 ARG A N 1
ATOM 1829 C CA . ARG A 1 221 ? -26.535 13.354 28.560 1.00 98.31 221 ARG A CA 1
ATOM 1830 C C . ARG A 1 221 ? -27.834 12.701 29.016 1.00 98.31 221 ARG A C 1
ATOM 1832 O O . ARG A 1 221 ? -27.784 11.644 29.649 1.00 98.31 221 ARG A O 1
ATOM 1839 N N . ALA A 1 222 ? -28.979 13.300 28.695 1.00 98.44 222 ALA A N 1
ATOM 1840 C CA . ALA A 1 222 ? -30.292 12.767 29.042 1.00 98.44 222 ALA A CA 1
ATOM 1841 C C . ALA A 1 222 ? -30.504 11.378 28.422 1.00 98.44 222 ALA A C 1
ATOM 1843 O O . ALA A 1 222 ? -30.818 10.432 29.145 1.00 98.44 222 ALA A O 1
ATOM 1844 N N . ALA A 1 223 ? -30.209 11.215 27.129 1.00 98.44 223 ALA A N 1
ATOM 1845 C CA . ALA A 1 223 ? -30.286 9.931 26.434 1.00 98.44 223 ALA A CA 1
ATOM 1846 C C . ALA A 1 223 ? -29.367 8.871 27.068 1.00 98.44 223 ALA A C 1
ATOM 1848 O O . ALA A 1 223 ? -29.782 7.734 27.312 1.00 98.44 223 ALA A O 1
ATOM 1849 N N . ARG A 1 224 ? -28.124 9.235 27.416 1.00 98.12 224 ARG A N 1
ATOM 1850 C CA . ARG A 1 224 ? -27.170 8.341 28.094 1.00 98.12 224 ARG A CA 1
ATOM 1851 C C . ARG A 1 224 ? -27.673 7.900 29.470 1.00 98.12 224 ARG A C 1
ATOM 1853 O O . ARG A 1 224 ? -27.554 6.718 29.808 1.00 98.12 224 ARG A O 1
ATOM 1860 N N . LEU A 1 225 ? -28.202 8.828 30.271 1.00 98.31 225 LEU A N 1
ATOM 1861 C CA . LEU A 1 225 ? -28.754 8.542 31.600 1.00 98.31 225 LEU A CA 1
ATOM 1862 C C . LEU A 1 225 ? -30.028 7.695 31.508 1.00 98.31 225 LEU A C 1
ATOM 1864 O O . LEU A 1 225 ? -30.167 6.728 32.258 1.00 98.31 225 LEU A O 1
ATOM 1868 N N . MET A 1 226 ? -30.907 7.983 30.549 1.00 98.44 226 MET A N 1
ATOM 1869 C CA . MET A 1 226 ? -32.102 7.186 30.270 1.00 98.44 226 MET A CA 1
ATOM 1870 C C . MET A 1 226 ? -31.729 5.754 29.871 1.00 98.44 226 MET A C 1
ATOM 1872 O O . MET A 1 226 ? -32.213 4.801 30.479 1.00 98.44 226 MET A O 1
ATOM 1876 N N . ALA A 1 227 ? -30.780 5.577 28.948 1.00 98.31 227 ALA A N 1
ATOM 1877 C CA . ALA A 1 227 ? -30.277 4.258 28.568 1.00 98.31 227 ALA A CA 1
ATOM 1878 C C . ALA A 1 227 ? -29.620 3.514 29.747 1.00 98.31 227 ALA A C 1
ATOM 1880 O O . ALA A 1 227 ? -29.709 2.289 29.858 1.00 98.31 227 ALA A O 1
ATOM 1881 N N . ALA A 1 228 ? -28.943 4.226 30.655 1.00 98.25 228 ALA A N 1
ATOM 1882 C CA . ALA A 1 228 ? -28.421 3.634 31.886 1.00 98.25 228 ALA A CA 1
ATOM 1883 C C . ALA A 1 228 ? -29.549 3.163 32.824 1.00 98.25 228 ALA A C 1
ATOM 1885 O O . ALA A 1 228 ? -29.462 2.049 33.346 1.00 98.25 228 ALA A O 1
ATOM 1886 N N . ARG A 1 229 ? -30.618 3.958 32.976 1.00 98.50 229 ARG A N 1
ATOM 1887 C CA . ARG A 1 229 ? -31.805 3.620 33.777 1.00 98.50 229 ARG A CA 1
ATOM 1888 C C . ARG A 1 229 ? -32.547 2.408 33.216 1.00 98.50 229 ARG A C 1
ATOM 1890 O O . ARG A 1 229 ? -32.829 1.487 33.975 1.00 98.50 229 ARG A O 1
ATOM 1897 N N . ILE A 1 230 ? -32.771 2.351 31.902 1.00 98.38 230 ILE A N 1
ATOM 1898 C CA . ILE A 1 230 ? -33.415 1.209 31.230 1.00 98.38 230 ILE A CA 1
ATOM 1899 C C . ILE A 1 230 ? -32.606 -0.074 31.458 1.00 98.38 230 ILE A C 1
ATOM 1901 O O . ILE A 1 230 ? -33.149 -1.077 31.912 1.00 98.38 230 ILE A O 1
ATOM 1905 N N . ARG A 1 231 ? -31.282 -0.038 31.250 1.00 97.62 231 ARG A N 1
ATOM 1906 C CA . ARG A 1 231 ? -30.410 -1.198 31.523 1.00 97.62 231 ARG A CA 1
ATOM 1907 C C . ARG A 1 231 ? -30.414 -1.613 32.991 1.00 97.62 231 ARG A C 1
ATOM 1909 O O . ARG A 1 231 ? -30.221 -2.783 33.310 1.00 97.62 231 ARG A O 1
ATOM 1916 N N . GLN A 1 232 ? -30.564 -0.667 33.914 1.00 97.44 232 GLN A N 1
ATOM 1917 C CA . GLN A 1 232 ? -30.709 -0.987 35.331 1.00 97.44 232 GLN A CA 1
ATOM 1918 C C . GLN A 1 232 ? -32.051 -1.670 35.612 1.00 97.44 232 GLN A C 1
ATOM 1920 O O . GLN A 1 232 ? -32.059 -2.684 36.300 1.00 97.44 232 GLN A O 1
ATOM 1925 N N . GLN A 1 233 ? -33.150 -1.168 35.050 1.00 97.31 233 GLN A N 1
ATOM 1926 C CA . GLN A 1 233 ? -34.474 -1.778 35.188 1.00 97.31 233 GLN A CA 1
ATOM 1927 C C . GLN A 1 233 ? -34.512 -3.192 34.602 1.00 97.31 233 GLN A C 1
ATOM 1929 O O . GLN A 1 233 ? -34.951 -4.105 35.288 1.00 97.31 233 GLN A O 1
ATOM 1934 N N . GLN A 1 234 ? -33.968 -3.400 33.400 1.00 97.44 234 GLN A N 1
ATOM 1935 C CA . GLN A 1 234 ? -33.876 -4.725 32.775 1.00 97.44 234 GLN A CA 1
ATOM 1936 C C . GLN A 1 234 ? -33.078 -5.717 33.633 1.00 97.44 234 GLN A C 1
ATOM 1938 O O . GLN A 1 234 ? -33.508 -6.849 33.822 1.00 97.44 234 GLN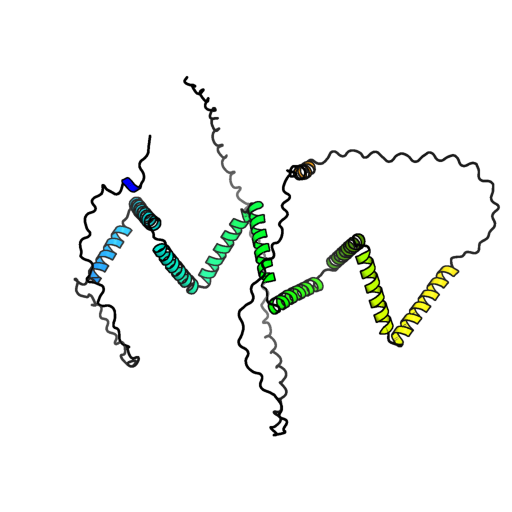 A O 1
ATOM 1943 N N . ARG A 1 235 ? -31.947 -5.290 34.218 1.00 96.00 235 ARG A N 1
ATOM 1944 C CA . ARG A 1 235 ? -31.170 -6.134 35.144 1.00 96.00 235 ARG A CA 1
ATOM 1945 C C . ARG A 1 235 ? -31.958 -6.518 36.394 1.00 96.00 235 ARG A C 1
ATOM 1947 O O . ARG A 1 235 ? -31.839 -7.645 36.841 1.00 96.00 235 ARG A O 1
ATOM 1954 N N . LEU A 1 236 ? -32.745 -5.596 36.951 1.00 95.44 236 LEU A N 1
ATOM 1955 C CA . LEU A 1 236 ? -33.578 -5.870 38.126 1.00 95.44 236 LEU A CA 1
ATOM 1956 C C . LEU A 1 236 ? -34.787 -6.755 37.793 1.00 95.44 236 LEU A C 1
ATOM 1958 O O . LEU A 1 236 ? -35.178 -7.580 38.613 1.00 95.44 236 LEU A O 1
ATOM 1962 N N . ALA A 1 237 ? -35.369 -6.594 36.603 1.00 95.69 237 ALA A N 1
ATOM 1963 C CA . ALA A 1 237 ? -36.471 -7.425 36.128 1.00 95.69 237 ALA A CA 1
ATOM 1964 C C . ALA A 1 237 ? -36.025 -8.877 35.894 1.00 95.69 237 ALA A C 1
ATOM 1966 O O . ALA A 1 237 ? -36.737 -9.799 36.278 1.00 95.69 237 ALA A O 1
ATOM 1967 N N . ASN A 1 238 ? -34.819 -9.065 35.348 1.00 96.56 238 ASN A N 1
ATOM 1968 C CA . ASN A 1 238 ? -34.235 -10.379 35.068 1.00 96.56 238 ASN A CA 1
ATOM 1969 C C . ASN A 1 238 ? -33.492 -10.995 36.272 1.00 96.56 238 ASN A C 1
ATOM 1971 O O . ASN A 1 238 ? -32.894 -12.057 36.134 1.00 96.56 238 ASN A O 1
ATOM 1975 N N . GLU A 1 239 ? -33.492 -10.327 37.429 1.00 95.75 239 GLU A N 1
ATOM 1976 C CA . GLU A 1 239 ? -32.788 -10.772 38.636 1.00 95.75 239 GLU A CA 1
ATOM 1977 C C . GLU A 1 239 ? -33.447 -12.041 39.196 1.00 95.75 239 GLU A C 1
ATOM 1979 O O . GLU A 1 239 ? -34.650 -12.046 39.497 1.00 95.75 239 GLU A O 1
ATOM 1984 N N . SER A 1 240 ? -32.659 -13.103 39.381 1.00 97.44 240 SER A N 1
ATOM 1985 C CA . SER A 1 240 ? -33.142 -14.323 40.034 1.00 97.44 240 SER A CA 1
ATOM 1986 C C . SER A 1 240 ? -33.479 -14.064 41.511 1.00 97.44 240 SER A C 1
ATOM 1988 O O . SER A 1 240 ? -33.044 -13.079 42.117 1.00 97.44 240 SER A O 1
ATOM 1990 N N . LYS A 1 241 ? -34.266 -14.948 42.142 1.00 96.31 241 LYS A N 1
ATOM 1991 C CA . LYS A 1 241 ? -34.612 -14.809 43.573 1.00 96.31 241 LYS A CA 1
ATOM 1992 C C . LYS A 1 241 ? -33.363 -14.788 44.465 1.00 96.31 241 LYS A C 1
ATOM 1994 O O . LYS A 1 241 ? -33.311 -14.004 45.413 1.00 96.31 241 LYS A O 1
ATOM 1999 N N . GLU A 1 242 ? -32.367 -15.609 44.142 1.00 95.81 242 GLU A N 1
ATOM 2000 C CA . GLU A 1 242 ? -31.099 -15.693 44.873 1.00 95.81 242 GLU A CA 1
ATOM 2001 C C . GLU A 1 242 ? -30.266 -14.419 44.712 1.00 95.81 242 GLU A C 1
ATOM 2003 O O . GLU A 1 242 ? -29.827 -13.837 45.704 1.00 95.81 242 GLU A O 1
ATOM 2008 N N . GLU A 1 243 ? -30.123 -13.920 43.482 1.00 95.44 243 GLU A N 1
ATOM 2009 C CA . GLU A 1 243 ? -29.430 -12.656 43.205 1.00 95.44 243 GLU A CA 1
ATOM 2010 C C . GLU A 1 243 ? -30.108 -11.482 43.916 1.00 95.44 243 GLU A C 1
ATOM 2012 O O . GLU A 1 243 ? -29.443 -10.648 44.538 1.00 95.44 243 GLU A O 1
ATOM 2017 N N . ARG A 1 244 ? -31.445 -11.459 43.914 1.00 96.06 244 ARG A N 1
ATOM 2018 C CA . ARG A 1 244 ? -32.246 -10.456 44.618 1.00 96.06 244 ARG A CA 1
ATOM 2019 C C . ARG A 1 244 ? -32.001 -10.505 46.121 1.00 96.06 244 ARG A C 1
ATOM 2021 O O . ARG A 1 244 ? -31.777 -9.459 46.739 1.00 96.06 244 ARG A O 1
ATOM 2028 N N . ALA A 1 245 ? -32.008 -11.698 46.713 1.00 95.62 245 ALA A N 1
ATOM 2029 C CA . ALA A 1 245 ? -31.698 -11.892 48.125 1.00 95.62 245 ALA A CA 1
ATOM 2030 C C . ALA A 1 245 ? -30.268 -11.431 48.453 1.00 95.62 245 ALA A C 1
ATOM 2032 O O . ALA A 1 245 ? -30.072 -10.676 49.411 1.00 95.62 245 ALA A O 1
ATOM 2033 N N . ALA A 1 246 ? -29.286 -11.786 47.620 1.00 95.69 246 ALA A N 1
ATOM 2034 C CA . ALA A 1 246 ? -27.895 -11.364 47.766 1.00 95.69 246 ALA A CA 1
ATOM 2035 C C . ALA A 1 246 ? -27.738 -9.836 47.665 1.00 95.69 246 ALA A C 1
ATOM 2037 O O . ALA A 1 246 ? -27.049 -9.223 48.488 1.00 95.69 246 ALA A O 1
ATOM 2038 N N . ARG A 1 247 ? -28.431 -9.181 46.724 1.00 95.31 247 ARG A N 1
ATOM 2039 C CA . ARG A 1 247 ? -28.438 -7.717 46.597 1.00 95.31 247 ARG A CA 1
ATOM 2040 C C . ARG A 1 247 ? -29.009 -7.054 47.845 1.00 95.31 247 ARG A C 1
ATOM 2042 O O . ARG A 1 247 ? -28.395 -6.118 48.369 1.00 95.31 247 ARG A O 1
ATOM 2049 N N . PHE A 1 248 ? -30.149 -7.528 48.348 1.00 95.88 248 PHE A N 1
ATOM 2050 C CA . PHE A 1 248 ? -30.736 -7.008 49.585 1.00 95.88 248 PHE A CA 1
ATOM 2051 C C . PHE A 1 248 ? -29.835 -7.251 50.801 1.00 95.88 248 PHE A C 1
ATOM 2053 O O . PHE A 1 248 ? -29.657 -6.338 51.611 1.00 95.88 248 PHE A O 1
ATOM 2060 N N . ALA A 1 249 ? -29.205 -8.422 50.913 1.00 94.81 249 ALA A N 1
ATOM 2061 C CA . ALA A 1 249 ? -28.225 -8.711 51.958 1.00 94.81 249 ALA A CA 1
ATOM 2062 C C . ALA A 1 249 ? -27.014 -7.763 51.882 1.00 94.81 249 ALA A C 1
ATOM 2064 O O . ALA A 1 249 ? -26.586 -7.216 52.902 1.00 94.81 249 ALA A O 1
ATOM 2065 N N . GLY A 1 250 ? -26.515 -7.478 50.675 1.00 95.50 250 GLY A N 1
ATOM 2066 C CA . GLY A 1 250 ? -25.450 -6.502 50.441 1.00 95.50 250 GLY A CA 1
ATOM 2067 C C . GLY A 1 250 ? -25.842 -5.076 50.841 1.00 95.50 250 GLY A C 1
ATOM 2068 O O . GLY A 1 250 ? -25.049 -4.366 51.461 1.00 95.50 250 GLY A O 1
ATOM 2069 N N . ILE A 1 251 ? -27.081 -4.656 50.552 1.00 94.50 251 ILE A N 1
ATOM 2070 C CA . ILE A 1 251 ? -27.621 -3.362 51.006 1.00 94.50 251 ILE A CA 1
ATOM 2071 C C . ILE A 1 251 ? -27.690 -3.313 52.540 1.00 94.50 251 ILE A C 1
ATOM 2073 O O . ILE A 1 251 ? -27.240 -2.329 53.129 1.00 94.50 251 ILE A O 1
ATOM 2077 N N . LYS A 1 252 ? -28.188 -4.373 53.195 1.00 94.19 252 LYS A N 1
ATOM 2078 C CA . LYS A 1 252 ? -28.230 -4.474 54.666 1.00 94.19 252 LYS A CA 1
ATOM 2079 C C . LYS A 1 252 ? -26.828 -4.387 55.279 1.00 94.19 252 LYS A C 1
ATOM 2081 O O . LYS A 1 252 ? -26.636 -3.635 56.230 1.00 94.19 252 LYS A O 1
ATOM 2086 N N . ARG A 1 253 ? -25.838 -5.092 54.716 1.00 92.81 253 ARG A N 1
ATOM 2087 C CA . ARG A 1 253 ? -24.440 -5.050 55.182 1.00 92.81 253 ARG A CA 1
ATOM 2088 C C . ARG A 1 253 ? -23.851 -3.641 55.074 1.00 92.81 253 ARG A C 1
ATOM 2090 O O . ARG A 1 253 ? -23.269 -3.165 56.042 1.00 92.81 253 ARG A O 1
ATOM 2097 N N . ARG A 1 254 ? -24.054 -2.950 53.943 1.00 91.31 254 ARG A N 1
ATOM 2098 C CA . ARG A 1 254 ? -23.597 -1.558 53.765 1.00 91.31 254 ARG A CA 1
ATOM 2099 C C . ARG A 1 254 ? -24.222 -0.604 54.782 1.00 91.31 254 ARG A C 1
ATOM 2101 O O . ARG A 1 254 ? -23.496 0.199 55.353 1.00 91.31 254 ARG A O 1
ATOM 2108 N N . ARG A 1 255 ? -25.528 -0.728 55.050 1.00 90.69 255 ARG A N 1
ATOM 2109 C CA . ARG A 1 255 ? -26.212 0.083 56.074 1.00 90.69 255 ARG A CA 1
ATOM 2110 C C . ARG A 1 255 ? -25.653 -0.160 57.480 1.00 90.69 255 ARG A C 1
ATOM 2112 O O . ARG A 1 255 ? -25.435 0.794 58.213 1.00 90.69 255 ARG A O 1
ATOM 2119 N N . ARG A 1 256 ? -25.370 -1.417 57.847 1.00 89.50 256 ARG A N 1
ATOM 2120 C CA . ARG A 1 256 ? -24.738 -1.740 59.142 1.00 89.50 256 ARG A CA 1
ATOM 2121 C C . ARG A 1 256 ? -23.357 -1.095 59.278 1.00 89.50 256 ARG A C 1
ATOM 2123 O O . ARG A 1 256 ? -23.085 -0.476 60.301 1.00 89.50 256 ARG A O 1
ATOM 2130 N N . MET A 1 257 ? -22.526 -1.188 58.237 1.00 85.94 257 MET A N 1
ATOM 2131 C CA . MET A 1 257 ? -21.193 -0.575 58.241 1.00 85.94 257 MET A CA 1
ATOM 2132 C C . MET A 1 257 ? -21.258 0.955 58.341 1.00 85.94 257 MET A C 1
ATOM 2134 O O . MET A 1 257 ? -20.504 1.531 59.116 1.00 85.94 257 MET A O 1
ATOM 2138 N N . SER A 1 258 ? -22.183 1.619 57.633 1.00 86.44 258 SER A N 1
ATOM 2139 C CA . SER A 1 258 ? -22.300 3.085 57.706 1.00 86.44 258 SER A CA 1
ATOM 2140 C C . SER A 1 258 ? -22.794 3.587 59.069 1.00 86.44 258 SER A C 1
ATOM 2142 O O . SER A 1 258 ? -22.338 4.631 59.530 1.00 86.44 258 SER A O 1
ATOM 2144 N N . CYS A 1 259 ? -23.700 2.857 59.733 1.00 76.94 259 CYS A N 1
ATOM 2145 C CA . CYS A 1 259 ? -24.179 3.215 61.075 1.00 76.94 259 CYS A CA 1
ATOM 2146 C C . CYS A 1 259 ? -23.118 2.968 62.162 1.00 76.94 259 CYS A C 1
ATOM 2148 O O . CYS A 1 259 ? -22.998 3.763 63.090 1.00 76.94 259 CYS A O 1
ATOM 2150 N N . SER A 1 260 ? -22.304 1.917 62.025 1.00 71.38 260 SER A N 1
ATOM 2151 C CA . SER A 1 260 ? -21.185 1.636 62.936 1.00 71.38 260 SER A CA 1
ATOM 2152 C C . SER A 1 260 ? -20.121 2.741 62.912 1.00 71.38 260 SER A C 1
ATOM 2154 O O . SER A 1 260 ? -19.655 3.149 63.972 1.00 71.38 260 SER A O 1
ATOM 2156 N N . THR A 1 261 ? -19.789 3.285 61.735 1.00 63.50 261 THR A N 1
ATOM 2157 C CA . THR A 1 261 ? -18.799 4.370 61.607 1.00 63.50 261 THR A CA 1
ATOM 2158 C C . THR A 1 261 ? -19.290 5.728 62.114 1.00 63.50 261 THR A C 1
ATOM 2160 O O . THR A 1 261 ? -18.473 6.567 62.475 1.00 63.50 261 THR A O 1
ATOM 2163 N N . GLN A 1 262 ? -20.607 5.965 62.159 1.00 59.81 262 GLN A N 1
ATOM 2164 C CA . GLN A 1 262 ? -21.169 7.212 62.703 1.00 59.81 262 GLN A CA 1
ATOM 2165 C C . GLN A 1 262 ? -21.330 7.165 64.230 1.00 59.81 262 GLN A C 1
ATOM 2167 O O . GLN A 1 262 ? -21.209 8.195 64.881 1.00 59.81 262 GLN A O 1
ATOM 2172 N N . SER A 1 263 ? -21.528 5.980 64.819 1.00 56.22 263 SER A N 1
ATOM 2173 C CA . SER A 1 263 ? -21.710 5.835 66.269 1.00 56.22 263 SER A CA 1
ATOM 2174 C C . SER A 1 263 ? -20.412 5.926 67.085 1.00 56.22 263 SER A C 1
ATOM 2176 O O . SER A 1 263 ? -20.493 6.179 68.282 1.00 56.22 263 SER A O 1
ATOM 2178 N N . SER A 1 264 ? -19.227 5.734 66.486 1.00 57.06 264 SER A N 1
ATOM 2179 C CA . SER A 1 264 ? -17.938 5.847 67.201 1.00 57.06 264 SER A CA 1
ATOM 2180 C C . SER A 1 264 ? -17.228 7.196 67.009 1.00 57.06 264 SER A C 1
ATOM 2182 O O . SER A 1 264 ? -16.153 7.396 67.567 1.00 57.06 264 SER A O 1
ATOM 2184 N N . ALA A 1 265 ? -17.799 8.112 66.218 1.00 53.12 265 ALA A N 1
ATOM 2185 C CA . ALA A 1 265 ? -17.245 9.442 65.937 1.00 53.12 265 ALA A CA 1
ATOM 2186 C C . ALA A 1 265 ? -18.004 10.578 66.651 1.00 53.12 265 ALA A C 1
ATOM 2188 O O . ALA A 1 265 ? -17.852 11.745 66.299 1.00 53.12 265 ALA A O 1
ATOM 2189 N N . CYS A 1 266 ? -18.797 10.251 67.675 1.00 55.06 266 CYS A N 1
ATOM 2190 C CA . CYS A 1 266 ? -19.284 11.222 68.650 1.00 55.06 266 CYS A CA 1
ATOM 2191 C C . CYS A 1 266 ? -18.563 10.995 69.986 1.00 55.06 266 CYS A C 1
ATOM 2193 O O . CYS A 1 266 ? -19.091 10.278 70.838 1.00 55.06 266 CYS A O 1
ATOM 2195 N N . PRO A 1 267 ? -17.379 11.591 70.225 1.00 55.03 267 PRO A N 1
ATOM 2196 C CA . PRO A 1 267 ? -16.936 11.794 71.589 1.00 55.03 267 PRO A CA 1
ATOM 2197 C C . PRO A 1 267 ? -17.898 12.802 72.224 1.00 55.03 267 PRO A C 1
ATOM 2199 O O . PRO A 1 267 ? -17.842 14.008 71.992 1.00 55.03 267 PRO A O 1
ATOM 2202 N N . SER A 1 268 ? -18.823 12.262 73.008 1.00 57.56 268 SER A N 1
ATOM 2203 C CA . SER A 1 268 ? -19.545 12.955 74.063 1.00 57.56 268 SER A CA 1
ATOM 2204 C C . SER A 1 268 ? -18.531 13.534 75.058 1.00 57.56 268 SER A C 1
ATOM 2206 O O . SER A 1 268 ? -18.250 12.943 76.095 1.00 57.56 268 SER A O 1
ATOM 2208 N N . LEU A 1 269 ? -17.969 14.694 74.740 1.00 53.78 269 LEU A N 1
ATOM 2209 C CA . LEU A 1 269 ? -17.375 15.607 75.711 1.00 53.78 269 LEU A CA 1
ATOM 2210 C C . LEU A 1 269 ? -17.958 16.994 75.451 1.00 53.78 269 LEU A C 1
ATOM 2212 O O . LEU A 1 269 ? -17.305 17.924 74.988 1.00 53.78 269 LEU A O 1
ATOM 2216 N N . SER A 1 270 ? -19.243 17.102 75.787 1.00 54.91 270 SER A N 1
ATOM 2217 C CA . SER A 1 270 ? -19.852 18.342 76.252 1.00 54.91 270 SER A CA 1
ATOM 2218 C C . SER A 1 270 ? -19.193 18.735 77.580 1.00 54.91 270 SER A C 1
ATOM 2220 O O . SER A 1 270 ? -19.768 18.562 78.652 1.00 54.91 270 SER A O 1
ATOM 2222 N N . VAL A 1 271 ? -17.966 19.250 77.517 1.00 58.47 271 VAL A N 1
ATOM 2223 C CA . VAL A 1 271 ? -17.440 20.122 78.567 1.00 58.47 271 VAL A CA 1
ATOM 2224 C C . VAL A 1 271 ? -17.759 21.534 78.111 1.00 58.47 271 VAL A C 1
ATOM 2226 O O . VAL A 1 271 ? -17.149 22.067 77.185 1.00 58.47 271 VAL A O 1
ATOM 2229 N N . TYR A 1 272 ? -18.776 22.114 78.737 1.00 56.59 272 TYR A N 1
ATOM 2230 C CA . TYR A 1 272 ? -19.108 23.522 78.604 1.00 56.59 272 TYR A CA 1
ATOM 2231 C C . TYR A 1 272 ? -17.954 24.332 79.212 1.00 56.59 272 TYR A C 1
ATOM 2233 O O . TYR A 1 272 ? -17.917 24.583 80.413 1.00 56.59 272 TYR A O 1
ATOM 2241 N N . VAL A 1 273 ? -16.958 24.683 78.397 1.00 59.22 273 VAL A N 1
ATOM 2242 C CA . VAL A 1 273 ? -15.913 25.630 78.793 1.00 59.22 273 VAL A CA 1
ATOM 2243 C C . VAL A 1 273 ? -16.506 27.036 78.650 1.00 59.22 273 VAL A C 1
ATOM 2245 O O . VAL A 1 273 ? -16.901 27.406 77.539 1.00 59.22 273 VAL A O 1
ATOM 2248 N N . PRO A 1 274 ? -16.598 27.834 79.730 1.00 54.69 274 PRO A N 1
ATOM 2249 C CA . PRO A 1 274 ? -17.105 29.196 79.647 1.00 54.69 274 PRO A CA 1
ATOM 2250 C C . PRO A 1 274 ? -16.218 30.003 78.697 1.00 54.69 274 PRO A C 1
ATOM 2252 O O . PRO A 1 274 ? -15.000 30.101 78.875 1.00 54.69 274 PRO A O 1
ATOM 2255 N N . ARG A 1 275 ? -16.833 30.563 77.650 1.00 51.56 275 ARG A N 1
ATOM 2256 C CA . ARG A 1 275 ? -16.163 31.447 76.696 1.00 51.56 275 ARG A CA 1
ATOM 2257 C C . ARG A 1 275 ? -15.659 32.684 77.438 1.00 51.56 275 ARG A C 1
ATOM 2259 O O . ARG A 1 275 ? -16.440 33.570 77.771 1.00 51.56 275 ARG A O 1
ATOM 2266 N N . LYS A 1 276 ? -14.345 32.752 77.665 1.00 65.12 276 LYS A N 1
ATOM 2267 C CA . LYS A 1 276 ? -13.653 34.009 77.970 1.00 65.12 276 LYS A CA 1
ATOM 2268 C C . LYS A 1 276 ? -13.884 34.994 76.809 1.00 65.12 276 LYS A C 1
ATOM 2270 O O . LYS A 1 276 ? -13.867 34.554 75.655 1.00 65.12 276 LYS A O 1
ATOM 2275 N N . PRO A 1 277 ? -14.102 36.292 77.082 1.00 61.38 277 PRO A N 1
ATOM 2276 C CA . PRO A 1 277 ? -14.243 37.298 76.037 1.00 61.38 277 PRO A CA 1
ATOM 2277 C C . PRO A 1 277 ? -12.968 37.329 75.189 1.00 61.38 277 PRO A C 1
ATOM 2279 O O . PRO A 1 277 ? -11.859 37.452 75.709 1.00 61.38 277 PRO A O 1
ATOM 2282 N N . LEU A 1 278 ? -13.137 37.144 73.881 1.00 63.81 278 LEU A N 1
ATOM 2283 C CA . LEU A 1 278 ? -12.052 37.222 72.911 1.00 63.81 278 LEU A CA 1
ATOM 2284 C C . LEU A 1 278 ? -11.532 38.669 72.858 1.00 63.81 278 LEU A C 1
ATOM 2286 O O . LEU A 1 278 ? -12.349 39.592 72.795 1.00 63.81 278 LEU A O 1
ATOM 2290 N N . PRO A 1 279 ? -10.206 38.885 72.863 1.00 68.94 279 PRO A N 1
ATOM 2291 C CA . PRO A 1 279 ? -9.637 40.207 72.645 1.00 68.94 279 PRO A CA 1
ATOM 2292 C C . PRO A 1 279 ? -9.982 40.703 71.228 1.00 68.94 279 PRO A C 1
ATOM 2294 O O . PRO A 1 279 ? -10.193 39.882 70.327 1.00 68.94 279 PRO A O 1
ATOM 2297 N N . PRO A 1 280 ? -10.039 42.029 71.005 1.00 61.59 280 PRO A N 1
ATOM 2298 C CA . PRO A 1 280 ? -10.314 42.589 69.690 1.00 61.59 280 PRO A CA 1
ATOM 2299 C C . PRO A 1 280 ? -9.267 42.086 68.694 1.00 61.59 280 PRO A C 1
ATOM 2301 O O . PRO A 1 280 ? -8.064 42.279 68.872 1.00 61.59 280 PRO A O 1
ATOM 2304 N N . LEU A 1 281 ? -9.742 41.396 67.656 1.00 55.91 281 LEU A N 1
ATOM 2305 C CA . LEU A 1 281 ? -8.913 40.893 66.573 1.00 55.91 281 LEU A CA 1
ATOM 2306 C C . LEU A 1 281 ? -8.233 42.078 65.885 1.00 55.91 281 LEU A C 1
ATOM 2308 O O . LEU A 1 281 ? -8.879 42.882 65.211 1.00 55.91 281 LEU A O 1
ATOM 2312 N N . LEU A 1 282 ? -6.913 42.157 66.057 1.00 57.66 282 LEU A N 1
ATOM 2313 C CA . LEU A 1 282 ? -6.025 42.906 65.183 1.00 57.66 282 LEU A CA 1
ATOM 2314 C C . LEU A 1 282 ? -6.347 42.513 63.741 1.00 57.66 282 LEU A C 1
ATOM 2316 O O . LEU A 1 282 ? -6.238 41.352 63.346 1.00 57.66 282 LEU A O 1
ATOM 2320 N N . ARG A 1 283 ? -6.804 43.513 62.990 1.00 57.97 283 ARG A N 1
ATOM 2321 C CA . ARG A 1 283 ? -7.121 43.458 61.567 1.00 57.97 283 ARG A CA 1
ATOM 2322 C C . ARG A 1 283 ? -5.926 42.847 60.835 1.00 57.97 283 ARG A C 1
ATOM 2324 O O . ARG A 1 283 ? -4.863 43.461 60.768 1.00 57.97 283 ARG A O 1
ATOM 2331 N N . SER A 1 284 ? -6.096 41.638 60.313 1.00 66.38 284 SER A N 1
ATOM 2332 C CA . SER A 1 284 ? -5.105 41.001 59.452 1.00 66.38 284 SER A CA 1
ATOM 2333 C C . SER A 1 284 ? -4.774 41.946 58.289 1.00 66.38 284 SER A C 1
ATOM 2335 O O . SER A 1 284 ? -5.709 42.486 57.683 1.00 66.38 284 SER A O 1
ATOM 2337 N N . PRO A 1 285 ? -3.490 42.178 57.965 1.00 74.94 285 PRO A N 1
ATOM 2338 C CA . PRO A 1 285 ? -3.132 42.961 56.793 1.00 74.94 285 PRO A CA 1
ATOM 2339 C C . PRO A 1 285 ? -3.703 42.293 55.530 1.00 74.94 285 PRO A C 1
ATOM 2341 O O . PRO A 1 285 ? -3.811 41.061 55.485 1.00 74.94 285 PRO A O 1
ATOM 2344 N N . PRO A 1 286 ? -4.110 43.082 54.519 1.00 76.44 286 PRO A N 1
ATOM 2345 C CA . PRO A 1 286 ? -4.652 42.540 53.282 1.00 76.44 286 PRO A CA 1
ATOM 2346 C C . PRO A 1 286 ? -3.639 41.589 52.627 1.00 76.44 286 PRO A C 1
ATOM 2348 O O . PRO A 1 286 ? -2.429 41.817 52.726 1.00 76.44 286 PRO A O 1
ATOM 2351 N N . PRO A 1 287 ? -4.113 40.519 51.964 1.00 70.62 287 PRO A N 1
ATOM 2352 C CA . PRO A 1 287 ? -3.236 39.580 51.283 1.00 70.62 287 PRO A CA 1
ATOM 2353 C C . PRO A 1 287 ? -2.390 40.323 50.247 1.00 70.62 287 PRO A C 1
ATOM 2355 O O . PRO A 1 287 ? -2.908 41.136 49.477 1.00 70.62 287 PRO A O 1
ATOM 2358 N N . ALA A 1 288 ? -1.086 40.043 50.251 1.00 72.88 288 ALA A N 1
ATOM 2359 C CA . ALA A 1 288 ? -0.152 40.602 49.287 1.00 72.88 288 ALA A CA 1
ATOM 2360 C C . ALA A 1 288 ? -0.649 40.336 47.852 1.00 72.88 288 ALA A C 1
ATOM 2362 O O . ALA A 1 288 ? -1.148 39.237 47.577 1.00 72.88 288 ALA A O 1
ATOM 2363 N N . PRO A 1 289 ? -0.531 41.318 46.937 1.00 75.25 289 PRO A N 1
ATOM 2364 C CA . PRO A 1 289 ? -0.899 41.114 45.545 1.00 75.25 289 PRO A CA 1
ATOM 2365 C C . PRO A 1 289 ? -0.078 39.956 44.958 1.00 75.25 289 PRO A C 1
ATOM 2367 O O . PRO A 1 289 ? 1.087 39.779 45.330 1.00 75.25 289 PRO A O 1
ATOM 2370 N N . PRO A 1 290 ? -0.670 39.149 44.060 1.00 72.88 290 PRO A N 1
ATOM 2371 C CA . PRO A 1 290 ? 0.035 38.038 43.441 1.00 72.88 290 PRO A CA 1
ATOM 2372 C C . PRO A 1 290 ? 1.300 38.551 42.738 1.00 72.88 290 PRO A C 1
ATOM 2374 O O . PRO A 1 290 ? 1.269 39.648 42.170 1.00 72.88 290 PRO A O 1
ATOM 2377 N N . PRO A 1 291 ? 2.404 37.781 42.759 1.00 69.50 291 PRO A N 1
ATOM 2378 C CA . PRO A 1 291 ? 3.629 38.181 42.086 1.00 69.50 291 PRO A CA 1
ATOM 2379 C C . PRO A 1 291 ? 3.314 38.459 40.618 1.00 69.50 291 PRO A C 1
ATOM 2381 O O . PRO A 1 291 ? 2.706 37.632 39.929 1.00 69.50 291 PRO A O 1
ATOM 2384 N N . THR A 1 292 ? 3.698 39.646 40.156 1.00 68.94 292 THR A N 1
ATOM 2385 C CA . THR A 1 292 ? 3.609 40.006 38.746 1.00 68.94 292 THR A CA 1
ATOM 2386 C C . THR A 1 292 ? 4.352 38.948 37.929 1.00 68.94 292 THR A C 1
ATOM 2388 O O . THR A 1 292 ? 5.436 38.506 38.327 1.00 68.94 292 THR A O 1
ATOM 2391 N N . PRO A 1 293 ? 3.772 38.475 36.813 1.00 61.31 293 PRO A N 1
ATOM 2392 C CA . PRO A 1 293 ? 4.414 37.466 35.994 1.00 61.31 293 PRO A CA 1
ATOM 2393 C C . PRO A 1 293 ? 5.721 38.051 35.464 1.00 61.31 293 PRO A C 1
ATOM 2395 O O . PRO A 1 293 ? 5.716 38.968 34.644 1.00 61.31 293 PRO A O 1
ATOM 2398 N N . PHE A 1 294 ? 6.845 37.521 35.945 1.00 56.38 294 PHE A N 1
ATOM 2399 C CA . PHE A 1 294 ? 8.140 37.758 35.329 1.00 56.38 294 PHE A CA 1
ATOM 2400 C C . PHE A 1 294 ? 8.024 37.372 33.855 1.00 56.38 294 PHE A C 1
ATOM 2402 O O . PHE A 1 294 ? 7.831 36.201 33.514 1.00 56.38 294 PHE A O 1
ATOM 2409 N N . HIS A 1 295 ? 8.110 38.381 32.987 1.00 53.66 295 HIS A N 1
ATOM 2410 C CA . HIS A 1 295 ? 8.270 38.209 31.556 1.00 53.66 295 HIS A CA 1
ATOM 2411 C C . HIS A 1 295 ? 9.550 37.413 31.316 1.00 53.66 295 HIS A C 1
ATOM 2413 O O . HIS A 1 295 ? 10.656 37.944 31.294 1.00 53.66 295 HIS A O 1
ATOM 2419 N N . THR A 1 296 ? 9.389 36.109 31.135 1.00 61.47 296 THR A N 1
ATOM 2420 C CA . THR A 1 296 ? 10.393 35.290 30.474 1.00 61.47 296 THR A CA 1
ATOM 2421 C C . THR A 1 296 ? 10.407 35.729 29.009 1.00 61.47 296 THR A C 1
ATOM 2423 O O . THR A 1 296 ? 9.350 35.709 28.368 1.00 61.47 296 THR A O 1
ATOM 2426 N N . PRO A 1 297 ? 11.553 36.171 28.459 1.00 63.12 297 PRO A N 1
ATOM 2427 C CA . PRO A 1 297 ? 11.624 36.501 27.046 1.00 63.12 297 PRO A CA 1
ATOM 2428 C C . PRO A 1 297 ? 11.269 35.248 26.230 1.00 63.12 297 PRO A C 1
ATOM 2430 O O . PRO A 1 297 ? 11.736 34.148 26.551 1.00 63.12 297 PRO A O 1
ATOM 2433 N N . PRO A 1 298 ? 10.410 35.367 25.204 1.00 56.25 298 PRO A N 1
ATOM 2434 C CA . PRO A 1 298 ? 9.987 34.221 24.422 1.00 56.25 298 PRO A CA 1
ATOM 2435 C C . PRO A 1 298 ? 11.194 33.594 23.724 1.00 56.25 298 PRO A C 1
ATOM 2437 O O . PRO A 1 298 ? 11.948 34.257 23.015 1.00 56.25 298 PRO A O 1
ATOM 2440 N N . SER A 1 299 ? 11.343 32.281 23.901 1.00 57.62 299 SER A N 1
ATOM 2441 C CA . SER A 1 299 ? 12.284 31.473 23.130 1.00 57.62 299 SER A CA 1
ATOM 2442 C C . SER A 1 299 ? 12.066 31.716 21.623 1.00 57.62 299 SER A C 1
ATOM 2444 O O . SER A 1 299 ? 10.916 31.647 21.163 1.00 57.62 299 SER A O 1
ATOM 2446 N N . PRO A 1 300 ? 13.131 31.949 20.827 1.00 60.59 300 PRO A N 1
ATOM 2447 C CA . PRO A 1 300 ? 13.029 32.344 19.414 1.00 60.59 300 PRO A CA 1
ATOM 2448 C C . PRO A 1 300 ? 12.283 31.331 18.525 1.00 60.59 300 PRO A C 1
ATOM 2450 O O . PRO A 1 300 ? 11.837 31.665 17.431 1.00 60.59 300 PRO A O 1
ATOM 2453 N N . ASN A 1 301 ? 12.047 30.107 19.009 1.00 56.03 301 ASN A N 1
ATOM 2454 C CA . ASN A 1 301 ? 11.313 29.073 18.281 1.00 56.03 301 ASN A CA 1
ATOM 2455 C C . ASN A 1 301 ? 9.778 29.158 18.378 1.00 56.03 301 ASN A C 1
ATOM 2457 O O . ASN A 1 301 ? 9.088 28.425 17.663 1.00 56.03 301 ASN A O 1
ATOM 2461 N N . HIS A 1 302 ? 9.214 30.027 19.226 1.00 51.16 302 HIS A N 1
ATOM 2462 C CA . HIS A 1 302 ? 7.755 30.142 19.367 1.00 51.16 302 HIS A CA 1
ATOM 2463 C C . HIS A 1 302 ? 7.132 31.250 18.494 1.00 51.16 302 HIS A C 1
ATOM 2465 O O . HIS A 1 302 ? 5.980 31.113 18.069 1.00 51.16 302 HIS A O 1
ATOM 2471 N N . ALA A 1 303 ? 7.900 32.291 18.149 1.00 49.50 303 ALA A N 1
ATOM 2472 C CA . ALA A 1 303 ? 7.462 33.382 17.271 1.00 49.50 303 ALA A CA 1
ATOM 2473 C C . ALA A 1 303 ? 7.271 32.920 15.810 1.00 49.50 303 ALA A C 1
ATOM 2475 O O . ALA A 1 303 ? 6.278 33.272 15.173 1.00 49.50 303 ALA A O 1
ATOM 2476 N N . ALA A 1 304 ? 8.130 32.019 15.316 1.00 52.94 304 ALA A N 1
ATOM 2477 C CA . ALA A 1 304 ? 8.027 31.466 13.961 1.00 52.94 304 ALA A CA 1
ATOM 2478 C C . ALA A 1 304 ? 6.754 30.621 13.734 1.00 52.94 304 ALA A C 1
ATOM 2480 O O . ALA A 1 304 ? 6.240 30.542 12.620 1.00 52.94 304 ALA A O 1
ATOM 2481 N N . LYS A 1 305 ? 6.195 30.013 14.791 1.00 52.16 305 LYS A N 1
ATOM 2482 C CA . LYS A 1 305 ? 4.978 29.185 14.692 1.00 52.16 305 LYS A CA 1
ATOM 2483 C C . LYS A 1 305 ? 3.679 29.989 14.759 1.00 52.16 305 LYS A C 1
ATOM 2485 O O . LYS A 1 305 ? 2.667 29.526 14.238 1.00 52.16 305 LYS A O 1
ATOM 2490 N N . GLN A 1 306 ? 3.688 31.168 15.384 1.00 52.78 306 GLN A N 1
ATOM 2491 C CA . GLN A 1 306 ? 2.502 32.030 15.453 1.00 52.78 306 GLN A CA 1
ATOM 2492 C C . GLN A 1 306 ? 2.412 33.007 14.272 1.00 52.78 306 GLN A C 1
ATOM 2494 O O . GLN A 1 306 ? 1.302 33.283 13.819 1.00 52.78 306 GLN A O 1
ATOM 2499 N N . ALA A 1 307 ? 3.544 33.433 13.696 1.00 48.22 307 ALA A N 1
ATOM 2500 C CA . ALA A 1 307 ? 3.558 34.250 12.479 1.00 48.22 307 ALA A CA 1
ATOM 2501 C C . ALA A 1 307 ? 2.967 33.515 11.256 1.00 48.22 307 ALA A C 1
ATOM 2503 O O . ALA A 1 307 ? 2.312 34.134 10.426 1.00 48.22 307 ALA A O 1
ATOM 2504 N N . PHE A 1 308 ? 3.084 32.182 11.189 1.00 45.34 308 PHE A N 1
ATOM 2505 C CA . PHE A 1 308 ? 2.535 31.388 10.080 1.00 45.34 308 PHE A CA 1
ATOM 2506 C C . PHE A 1 308 ? 1.008 31.188 10.138 1.00 45.34 308 PHE A C 1
ATOM 2508 O O . PHE A 1 308 ? 0.393 30.799 9.152 1.00 45.34 308 PHE A O 1
ATOM 2515 N N . ARG A 1 309 ? 0.365 31.440 11.290 1.00 43.09 309 ARG A N 1
ATOM 2516 C CA . ARG A 1 309 ? -1.100 31.317 11.435 1.00 43.09 309 ARG A CA 1
ATOM 2517 C C . ARG A 1 309 ? -1.859 32.627 11.220 1.00 43.09 309 ARG A C 1
ATOM 2519 O O . ARG A 1 309 ? -3.082 32.592 11.204 1.00 43.09 309 ARG A O 1
ATOM 2526 N N . ARG A 1 310 ? -1.167 33.761 11.064 1.00 43.38 310 ARG A N 1
ATOM 2527 C CA . ARG A 1 310 ? -1.798 35.083 10.892 1.00 43.38 310 ARG A CA 1
ATOM 2528 C C . ARG A 1 310 ? -1.705 35.665 9.479 1.00 43.38 310 ARG A C 1
ATOM 2530 O O . ARG A 1 310 ? -2.349 36.671 9.229 1.00 43.38 310 ARG A O 1
ATOM 2537 N N . THR A 1 311 ? -0.992 35.030 8.550 1.00 44.56 311 THR A N 1
ATOM 2538 C CA . THR A 1 311 ? -0.856 35.513 7.160 1.00 44.56 311 THR A CA 1
ATOM 2539 C C . THR A 1 311 ? -1.692 34.744 6.135 1.00 44.56 311 THR A C 1
ATOM 2541 O O . THR A 1 311 ? -1.534 34.955 4.938 1.00 44.56 311 THR A O 1
ATOM 2544 N N . VAL A 1 312 ? -2.620 33.888 6.574 1.00 44.69 312 VAL A N 1
ATOM 2545 C CA . VAL A 1 312 ? -3.587 33.229 5.677 1.00 44.69 312 VAL A CA 1
ATOM 2546 C C . VAL A 1 312 ? -5.010 33.498 6.158 1.00 44.69 312 VAL A C 1
ATOM 2548 O O . VAL A 1 312 ? -5.768 32.588 6.461 1.00 44.69 312 VAL A O 1
ATOM 2551 N N . ASN A 1 313 ? -5.344 34.780 6.276 1.00 45.19 313 ASN A N 1
ATOM 2552 C CA . ASN A 1 313 ? -6.711 35.262 6.119 1.00 45.19 313 ASN A CA 1
ATOM 2553 C C . ASN A 1 313 ? -6.655 36.262 4.966 1.00 45.19 313 ASN A C 1
ATOM 2555 O O . ASN A 1 313 ? -6.443 37.452 5.177 1.00 45.19 313 ASN A O 1
ATOM 2559 N N . VAL A 1 314 ? -6.755 35.736 3.747 1.00 42.88 314 VAL A N 1
ATOM 2560 C CA . VAL A 1 314 ? -7.215 36.513 2.601 1.00 42.88 314 VAL A CA 1
ATOM 2561 C C . VAL A 1 314 ? -8.636 36.052 2.338 1.00 42.88 314 VAL A C 1
ATOM 2563 O O . VAL A 1 314 ? -8.933 34.858 2.298 1.00 42.88 314 VAL A O 1
ATOM 2566 N N . GLU A 1 315 ? -9.480 37.063 2.288 1.00 45.38 315 GLU A N 1
ATOM 2567 C CA . GLU A 1 315 ? -10.914 37.080 2.105 1.00 45.38 315 GLU A CA 1
ATOM 2568 C C . GLU A 1 315 ? -11.378 36.307 0.870 1.00 45.38 315 GLU A C 1
ATOM 2570 O O . GLU A 1 315 ? -10.667 36.178 -0.125 1.00 45.38 315 GLU A O 1
ATOM 2575 N N . GLY A 1 316 ? -12.642 35.889 0.929 1.00 40.00 316 GLY A N 1
ATOM 2576 C CA . GLY A 1 316 ? -13.441 35.620 -0.255 1.00 40.00 316 GLY A CA 1
ATOM 2577 C C . GLY A 1 316 ? -13.479 34.156 -0.656 1.00 40.00 316 GLY A C 1
ATOM 2578 O O . GLY A 1 316 ? -12.591 33.665 -1.342 1.00 40.00 316 GLY A O 1
ATOM 2579 N N . SER A 1 317 ? -14.570 33.479 -0.300 1.00 35.31 317 SER A N 1
ATOM 2580 C CA . SER A 1 317 ? -15.477 32.934 -1.314 1.00 35.31 317 SER A CA 1
ATOM 2581 C C . SER A 1 317 ? -16.582 32.119 -0.641 1.00 35.31 317 SER A C 1
ATOM 2583 O O . SER A 1 317 ? -16.434 30.932 -0.347 1.00 35.31 317 SER A O 1
ATOM 2585 N N . ASP A 1 318 ? -17.711 32.786 -0.423 1.00 42.53 318 ASP A N 1
ATOM 2586 C CA . ASP A 1 318 ? -19.007 32.142 -0.288 1.00 42.53 318 ASP A CA 1
ATOM 2587 C C . ASP A 1 318 ? -19.390 31.549 -1.653 1.00 42.53 318 ASP A C 1
ATOM 2589 O O . ASP A 1 318 ? -19.875 32.254 -2.533 1.00 42.53 318 ASP A O 1
ATOM 2593 N N . TYR A 1 319 ? -19.163 30.250 -1.848 1.00 35.94 319 TYR A N 1
ATOM 2594 C CA . TYR A 1 319 ? -19.897 29.474 -2.850 1.00 35.94 319 TYR A CA 1
ATOM 2595 C C . TYR A 1 319 ? -20.686 28.382 -2.141 1.00 35.94 319 TYR A C 1
ATOM 2597 O O . TYR A 1 319 ? -20.209 27.277 -1.870 1.00 35.94 319 TYR A O 1
ATOM 2605 N N . TRP A 1 320 ? -21.934 28.738 -1.859 1.00 38.50 320 TRP A N 1
ATOM 2606 C CA . TRP A 1 320 ? -23.047 27.809 -1.798 1.00 38.50 320 TRP A CA 1
ATOM 2607 C C . TRP A 1 320 ? -23.095 27.014 -3.108 1.00 38.50 320 TRP A C 1
ATOM 2609 O O . TRP A 1 320 ? -23.276 27.590 -4.176 1.00 38.50 320 TRP A O 1
ATOM 2619 N N . TRP A 1 321 ? -22.930 25.694 -3.044 1.00 40.03 321 TRP A N 1
ATOM 2620 C CA . TRP A 1 321 ? -23.351 24.810 -4.127 1.00 40.03 321 TRP A CA 1
ATOM 2621 C C . TRP A 1 321 ? -24.683 24.186 -3.722 1.00 40.03 321 TRP A C 1
ATOM 2623 O O . TRP A 1 321 ? -24.762 23.314 -2.856 1.00 40.03 321 TRP A O 1
ATOM 2633 N N . GLU A 1 322 ? -25.751 24.671 -4.345 1.00 33.38 322 GLU A N 1
ATOM 2634 C CA . GLU A 1 322 ? -27.032 23.984 -4.383 1.00 33.38 322 GLU A CA 1
ATOM 2635 C C . GLU A 1 322 ? -26.844 22.630 -5.070 1.00 33.38 322 GLU A C 1
ATOM 2637 O O . GLU A 1 322 ? -26.344 22.512 -6.190 1.00 33.38 322 GLU A O 1
ATOM 2642 N N . SER A 1 323 ? -27.229 21.575 -4.360 1.00 37.09 323 SER A N 1
ATOM 2643 C CA . SER A 1 323 ? -27.287 20.228 -4.906 1.00 37.09 323 SER A CA 1
ATOM 2644 C C . SER A 1 323 ? -28.532 20.103 -5.776 1.00 37.09 323 SER A C 1
ATOM 2646 O O . SER A 1 323 ? -29.610 19.787 -5.276 1.00 37.09 323 SER A O 1
ATOM 2648 N N . HIS A 1 324 ? -28.387 20.307 -7.084 1.00 39.72 324 HIS A N 1
ATOM 2649 C CA . HIS A 1 324 ? -29.357 19.780 -8.035 1.00 39.72 324 HIS A CA 1
ATOM 2650 C C . HIS A 1 324 ? -29.331 18.248 -7.964 1.00 39.72 324 HIS A C 1
ATOM 2652 O O . HIS A 1 324 ? -28.403 17.586 -8.431 1.00 39.72 324 HIS A O 1
ATOM 2658 N N . PHE A 1 325 ? -30.367 17.692 -7.338 1.00 36.75 325 PHE A N 1
ATOM 2659 C CA . PHE A 1 325 ? -30.715 16.281 -7.401 1.00 36.75 325 PHE A CA 1
ATOM 2660 C C . PHE A 1 325 ? -31.007 15.902 -8.859 1.00 36.75 325 PHE A C 1
ATOM 2662 O O . PHE A 1 325 ? -32.065 16.224 -9.397 1.00 36.75 325 PHE A O 1
ATOM 2669 N N . LEU A 1 326 ? -30.077 15.190 -9.497 1.00 40.94 326 LEU A N 1
ATOM 2670 C CA . LEU A 1 326 ? -30.382 14.411 -10.692 1.00 40.94 326 LEU A CA 1
ATOM 2671 C C . LEU A 1 326 ? -31.085 13.122 -10.247 1.00 40.94 326 LEU A C 1
ATOM 2673 O O . LEU A 1 326 ? -30.487 12.248 -9.618 1.00 40.94 326 LEU A O 1
ATOM 2677 N N . VAL A 1 327 ? -32.374 13.038 -10.564 1.00 49.69 327 VAL A N 1
ATOM 2678 C CA . VAL A 1 327 ? -33.209 11.838 -10.455 1.00 49.69 327 VAL A CA 1
ATOM 2679 C C . VAL A 1 327 ? -32.595 10.727 -11.323 1.00 49.69 327 VAL A C 1
ATOM 2681 O O . VAL A 1 327 ? -32.413 10.945 -12.523 1.00 49.69 327 VAL A O 1
ATOM 2684 N N . PRO A 1 328 ? -32.265 9.539 -10.784 1.00 47.12 328 PRO A N 1
ATOM 2685 C CA . PRO A 1 328 ? -31.826 8.431 -11.619 1.00 47.12 328 PRO A CA 1
ATOM 2686 C C . PRO A 1 328 ? -33.034 7.825 -12.347 1.00 47.12 328 PRO A C 1
ATOM 2688 O O . PRO A 1 328 ? -34.023 7.443 -11.720 1.00 47.12 328 PRO A O 1
ATOM 2691 N N . GLN A 1 329 ? -32.943 7.746 -13.678 1.00 47.47 329 GLN A N 1
ATOM 2692 C CA . GLN A 1 329 ? -33.897 7.020 -14.514 1.00 47.47 329 GLN A CA 1
ATOM 2693 C C . GLN A 1 329 ? -33.982 5.542 -14.104 1.00 47.47 329 GLN A C 1
ATOM 2695 O O . GLN A 1 329 ? -32.973 4.901 -13.801 1.00 47.47 329 GLN A O 1
ATOM 2700 N N . GLN A 1 330 ? -35.207 5.019 -14.117 1.00 56.31 330 GLN A N 1
ATOM 2701 C CA . GLN A 1 330 ? -35.530 3.614 -13.886 1.00 56.31 330 GLN A CA 1
ATOM 2702 C C . GLN A 1 330 ? -34.924 2.700 -14.970 1.00 56.31 330 GLN A C 1
ATOM 2704 O O . GLN A 1 330 ? -34.884 3.090 -16.138 1.00 56.31 330 GLN A O 1
ATOM 2709 N N . PRO A 1 331 ? -34.505 1.467 -14.632 1.00 56.75 331 PRO A N 1
ATOM 2710 C CA . PRO A 1 331 ? -34.201 0.449 -15.634 1.00 56.75 331 PRO A CA 1
ATOM 2711 C C . PRO A 1 331 ? -35.493 -0.086 -16.290 1.00 56.75 331 PRO A C 1
ATOM 2713 O O . PRO A 1 331 ? -36.533 -0.133 -15.627 1.00 56.75 331 PRO A O 1
ATOM 2716 N N . PRO A 1 332 ? -35.456 -0.506 -17.570 1.00 52.72 332 PRO A N 1
ATOM 2717 C CA . PRO A 1 332 ? -36.640 -0.989 -18.270 1.00 52.72 332 PRO A CA 1
ATOM 2718 C C . PRO A 1 332 ? -37.132 -2.343 -17.738 1.00 52.72 332 PRO A C 1
ATOM 2720 O O . PRO A 1 332 ? -36.366 -3.176 -17.250 1.00 52.72 332 PRO A O 1
ATOM 2723 N N . ALA A 1 333 ? -38.448 -2.512 -17.858 1.00 39.41 333 ALA A N 1
ATOM 2724 C CA . ALA A 1 333 ? -39.271 -3.604 -17.364 1.00 39.41 333 ALA A CA 1
ATOM 2725 C C . ALA A 1 333 ? -38.718 -5.008 -17.668 1.00 39.41 333 ALA A C 1
ATOM 2727 O O . ALA A 1 333 ? -38.524 -5.384 -18.824 1.00 39.41 333 ALA A O 1
ATOM 2728 N N . GLN A 1 334 ? -38.552 -5.812 -16.615 1.00 46.62 334 GLN A N 1
ATOM 2729 C CA . GLN A 1 334 ? -38.456 -7.262 -16.736 1.00 46.62 334 GLN A CA 1
ATOM 2730 C C . GLN A 1 334 ? -39.859 -7.844 -16.931 1.00 46.62 334 GLN A C 1
ATOM 2732 O O . GLN A 1 334 ? -40.773 -7.597 -16.143 1.00 46.62 334 GLN A O 1
ATOM 2737 N N . GLN A 1 335 ? -39.996 -8.600 -18.018 1.00 54.78 335 GLN A N 1
ATOM 2738 C CA . GLN A 1 335 ? -41.147 -9.415 -18.387 1.00 54.78 335 GLN A CA 1
ATOM 2739 C C . GLN A 1 335 ? -41.634 -10.269 -17.210 1.00 54.78 335 GLN A C 1
ATOM 2741 O O . GLN A 1 335 ? -40.883 -11.058 -16.637 1.00 54.78 335 GLN A O 1
ATOM 2746 N N . GLN A 1 336 ? -42.916 -10.111 -16.886 1.00 42.28 336 GLN A N 1
ATOM 2747 C CA . GLN A 1 336 ? -43.649 -10.952 -15.949 1.00 42.28 336 GLN A CA 1
ATOM 2748 C C . GLN A 1 336 ? -43.767 -12.370 -16.524 1.00 42.28 336 GLN A C 1
ATOM 2750 O O . GLN A 1 336 ? -44.311 -12.566 -17.609 1.00 42.28 336 GLN A O 1
ATOM 2755 N N . GLN A 1 337 ? -43.258 -13.354 -15.788 1.00 47.28 337 GLN A N 1
ATOM 2756 C CA . GLN A 1 337 ? -43.616 -14.763 -15.954 1.00 47.28 337 GLN A CA 1
ATOM 2757 C C . GLN A 1 337 ? -44.888 -15.028 -15.130 1.00 47.28 337 GLN A C 1
ATOM 2759 O O . GLN A 1 337 ? -44.983 -14.519 -14.008 1.00 47.28 337 GLN A O 1
ATOM 2764 N N . PRO A 1 338 ? -45.873 -15.780 -15.651 1.00 54.53 338 PRO A N 1
ATOM 2765 C CA . PRO A 1 338 ? -47.115 -16.030 -14.937 1.00 54.53 338 PRO A CA 1
ATOM 2766 C C . PRO A 1 338 ? -46.903 -16.975 -13.749 1.00 54.53 338 PRO A C 1
ATOM 2768 O O . PRO A 1 338 ? -46.129 -17.932 -13.803 1.00 54.53 338 PRO A O 1
ATOM 2771 N N . ALA A 1 339 ? -47.624 -16.681 -12.669 1.00 43.72 339 ALA A N 1
ATOM 2772 C CA . ALA A 1 339 ? -47.711 -17.505 -11.477 1.00 43.72 339 ALA A CA 1
ATOM 2773 C C . ALA A 1 339 ? -48.380 -18.851 -11.799 1.00 43.72 339 ALA A C 1
ATOM 2775 O O . ALA A 1 339 ? -49.495 -18.881 -12.319 1.00 43.72 339 ALA A O 1
ATOM 2776 N N . PHE A 1 340 ? -47.713 -19.951 -11.449 1.00 43.31 340 PHE A N 1
ATOM 2777 C CA . PHE A 1 340 ? -48.330 -21.274 -11.364 1.00 43.31 340 PHE A CA 1
ATOM 2778 C C . PHE A 1 340 ? -48.770 -21.556 -9.914 1.00 43.31 340 PHE A C 1
ATOM 2780 O O . PHE A 1 340 ? -48.027 -21.212 -8.987 1.00 43.31 340 PHE A O 1
ATOM 2787 N N . PRO A 1 341 ? -49.956 -22.156 -9.700 1.00 55.62 341 PRO A N 1
ATOM 2788 C CA . PRO A 1 341 ? -50.527 -22.383 -8.376 1.00 55.62 341 PRO A CA 1
ATOM 2789 C C . PRO A 1 341 ? -50.022 -23.702 -7.769 1.00 55.62 341 PRO A C 1
ATOM 2791 O O . PRO A 1 341 ? -49.994 -24.730 -8.441 1.00 55.62 341 PRO A O 1
ATOM 2794 N N . TRP A 1 342 ? -49.644 -23.678 -6.489 1.00 40.25 342 TRP A N 1
ATOM 2795 C CA . TRP A 1 342 ? -49.186 -24.850 -5.728 1.00 40.25 342 TRP A CA 1
ATOM 2796 C C . TRP A 1 342 ? -50.253 -25.370 -4.760 1.00 40.25 342 TRP A C 1
ATOM 2798 O O . TRP A 1 342 ? -50.023 -25.419 -3.556 1.00 40.25 342 TRP A O 1
ATOM 2808 N N . ASP A 1 343 ? -51.389 -25.817 -5.286 1.00 46.41 343 ASP A N 1
ATOM 2809 C CA . ASP A 1 343 ? -52.289 -26.690 -4.531 1.00 46.41 343 ASP A CA 1
ATOM 2810 C C . ASP A 1 343 ? -52.228 -28.090 -5.134 1.00 46.41 343 ASP A C 1
ATOM 2812 O O . ASP A 1 343 ? -52.895 -28.355 -6.124 1.00 46.41 343 ASP A O 1
ATOM 2816 N N . TYR A 1 344 ? -51.416 -28.978 -4.552 1.00 45.31 344 TYR A N 1
ATOM 2817 C CA . TYR A 1 344 ? -51.727 -30.410 -4.495 1.00 45.31 344 TYR A CA 1
ATOM 2818 C C . TYR A 1 344 ? -50.984 -31.079 -3.333 1.00 45.31 344 TYR A C 1
ATOM 2820 O O . TYR A 1 344 ? -49.757 -31.151 -3.276 1.00 45.31 344 TYR A O 1
ATOM 2828 N N . VAL A 1 345 ? -51.797 -31.567 -2.404 1.00 47.94 345 VAL A N 1
ATOM 2829 C CA . VAL A 1 345 ? -51.495 -32.568 -1.385 1.00 47.94 345 VAL A CA 1
ATOM 2830 C C . VAL A 1 345 ? -51.422 -33.937 -2.069 1.00 47.94 345 VAL A C 1
ATOM 2832 O O . VAL A 1 345 ? -52.308 -34.235 -2.863 1.00 47.94 345 VAL A O 1
ATOM 2835 N N . CYS A 1 346 ? -50.398 -34.747 -1.766 1.00 38.12 346 CYS A N 1
ATOM 2836 C CA . CYS A 1 346 ? -50.511 -36.183 -1.445 1.00 38.12 346 CYS A CA 1
ATOM 2837 C C . CYS A 1 346 ? -49.129 -36.844 -1.258 1.00 38.12 346 CYS A C 1
ATOM 2839 O O . CYS A 1 346 ? -48.318 -36.924 -2.174 1.00 38.12 346 CYS A O 1
ATOM 2841 N N . ASP A 1 347 ? -48.906 -37.299 -0.026 1.00 35.31 347 ASP A N 1
ATOM 2842 C CA . ASP A 1 347 ? -48.487 -38.647 0.375 1.00 35.31 347 ASP A CA 1
ATOM 2843 C C . ASP A 1 347 ? -47.335 -39.397 -0.329 1.00 35.31 347 ASP A C 1
ATOM 2845 O O . ASP A 1 347 ? -47.420 -39.876 -1.454 1.00 35.31 347 ASP A O 1
ATOM 2849 N N . SER A 1 348 ? -46.318 -39.656 0.503 1.00 44.03 348 SER A N 1
ATOM 2850 C CA . SER A 1 348 ? -45.759 -40.981 0.811 1.00 44.03 348 SER A CA 1
ATOM 2851 C C . SER A 1 348 ? -45.257 -41.879 -0.324 1.00 44.03 348 SER A C 1
ATOM 2853 O O . SER A 1 348 ? -45.996 -42.726 -0.809 1.00 44.03 348 SER A O 1
ATOM 2855 N N . VAL A 1 349 ? -43.930 -41.894 -0.534 1.00 43.81 349 VAL A N 1
ATOM 2856 C CA . VAL A 1 349 ? -43.194 -43.154 -0.761 1.00 43.81 349 VAL A CA 1
ATOM 2857 C C . VAL A 1 349 ? -41.835 -43.124 -0.048 1.00 43.81 349 VAL A C 1
ATOM 2859 O O . VAL A 1 349 ? -40.989 -42.260 -0.263 1.00 43.81 349 VAL A O 1
ATOM 2862 N N . PHE A 1 350 ? -41.673 -44.112 0.829 1.00 49.09 350 PHE A N 1
ATOM 2863 C CA . PHE A 1 350 ? -40.463 -44.564 1.511 1.00 49.09 350 PHE A CA 1
ATOM 2864 C C . PHE A 1 350 ? -39.214 -44.626 0.608 1.00 49.09 350 PHE A C 1
ATOM 2866 O O . PHE A 1 350 ? -39.231 -45.285 -0.427 1.00 49.09 350 PHE A O 1
ATOM 2873 N N . ALA A 1 351 ? -38.085 -44.090 1.086 1.00 38.59 351 ALA A N 1
ATOM 2874 C CA . ALA A 1 351 ? -36.747 -44.556 0.707 1.00 38.59 351 ALA A CA 1
ATOM 2875 C C . ALA A 1 351 ? -35.760 -44.376 1.883 1.00 38.59 351 ALA A C 1
ATOM 2877 O O . ALA A 1 351 ? -35.925 -43.458 2.690 1.00 38.59 351 ALA A O 1
ATOM 2878 N N . PRO A 1 352 ? -34.780 -45.283 2.051 1.00 55.41 352 PRO A N 1
ATOM 2879 C CA . PRO A 1 352 ? -34.277 -45.660 3.365 1.00 55.41 352 PRO A CA 1
ATOM 2880 C C . PRO A 1 352 ? -33.142 -44.776 3.890 1.00 55.41 352 PRO A C 1
ATOM 2882 O O . PRO A 1 352 ? -32.328 -44.222 3.154 1.00 55.41 352 PRO A O 1
ATOM 2885 N N . TYR A 1 353 ? -33.074 -44.734 5.219 1.00 41.28 353 TYR A N 1
ATOM 2886 C CA . TYR A 1 353 ? -31.971 -44.249 6.042 1.00 41.28 353 TYR A CA 1
ATOM 2887 C C . TYR A 1 353 ? -30.588 -44.625 5.476 1.00 41.28 353 TYR A C 1
ATOM 2889 O O . TYR A 1 353 ? -30.122 -45.756 5.625 1.00 41.28 353 TYR A O 1
ATOM 2897 N N . VAL A 1 354 ? -29.865 -43.643 4.936 1.00 43.47 354 VAL A N 1
ATOM 2898 C CA . VAL A 1 354 ? -28.407 -43.736 4.806 1.00 43.47 354 VAL A CA 1
ATOM 2899 C C . VAL A 1 354 ? -27.812 -43.442 6.182 1.00 43.47 354 VAL A C 1
ATOM 2901 O O . VAL A 1 354 ? -27.743 -42.291 6.621 1.00 43.47 354 VAL A O 1
ATOM 2904 N N . ARG A 1 355 ? -27.404 -44.503 6.890 1.00 48.75 355 ARG A N 1
ATOM 2905 C CA . ARG A 1 355 ? -26.569 -44.419 8.098 1.00 48.75 355 ARG A CA 1
ATOM 2906 C C . ARG A 1 355 ? -25.327 -43.583 7.777 1.00 48.75 355 ARG A C 1
ATOM 2908 O O . ARG A 1 355 ? -24.427 -44.037 7.078 1.00 48.75 355 ARG A O 1
ATOM 2915 N N . ARG A 1 356 ? -25.251 -42.369 8.324 1.00 47.38 356 ARG A N 1
ATOM 2916 C CA . ARG A 1 356 ? -23.988 -41.630 8.404 1.00 47.38 356 ARG A CA 1
ATOM 2917 C C . ARG A 1 356 ? -23.068 -42.383 9.361 1.00 47.38 356 ARG A C 1
ATOM 2919 O O . ARG A 1 356 ? -23.335 -42.437 10.559 1.00 47.38 356 ARG A O 1
ATOM 2926 N N . HIS A 1 357 ? -22.011 -42.981 8.821 1.00 54.91 357 HIS A N 1
ATOM 2927 C CA . HIS A 1 357 ? -20.926 -43.538 9.620 1.00 54.91 357 HIS A CA 1
ATOM 2928 C C . HIS A 1 357 ? -20.269 -42.430 10.462 1.00 54.91 357 HIS A C 1
ATOM 2930 O O . HIS A 1 357 ? -20.101 -41.310 9.966 1.00 54.91 357 HIS A O 1
ATOM 2936 N N . PRO A 1 358 ? -19.899 -42.707 11.724 1.00 57.84 358 PRO A N 1
ATOM 2937 C CA . PRO A 1 358 ? -19.150 -41.761 12.535 1.00 57.84 358 PRO A CA 1
ATOM 2938 C C . PRO A 1 358 ? -17.783 -41.508 11.892 1.00 57.84 358 PRO A C 1
ATOM 2940 O O . PRO A 1 358 ? -17.037 -42.436 11.584 1.00 57.84 358 PRO A O 1
ATOM 2943 N N . ILE A 1 359 ? -17.474 -40.231 11.678 1.00 58.31 359 ILE A N 1
ATOM 2944 C CA . ILE A 1 359 ? -16.165 -39.763 11.227 1.00 58.31 359 ILE A CA 1
ATOM 2945 C C . ILE A 1 359 ? -15.155 -40.132 12.318 1.00 58.31 359 ILE A C 1
ATOM 2947 O O . ILE A 1 359 ? -15.276 -39.676 13.456 1.00 58.31 359 ILE A O 1
ATOM 2951 N N . ALA A 1 360 ? -14.191 -40.986 11.973 1.00 63.75 360 ALA A N 1
ATOM 2952 C CA . ALA A 1 360 ? -13.107 -41.372 12.864 1.00 63.75 360 ALA A CA 1
ATOM 2953 C C . ALA A 1 360 ? -12.298 -40.131 13.295 1.00 63.75 360 ALA A C 1
ATOM 2955 O O . ALA A 1 360 ? -12.054 -39.246 12.468 1.00 63.75 360 ALA A O 1
ATOM 2956 N N . PRO A 1 361 ? -11.876 -40.039 14.570 1.00 72.81 361 PRO A N 1
ATOM 2957 C CA . PRO A 1 361 ? -11.010 -38.957 15.017 1.00 72.81 361 PRO A CA 1
ATOM 2958 C C . PRO A 1 361 ? -9.667 -39.003 14.266 1.00 72.81 361 PRO A C 1
ATOM 2960 O O . PRO A 1 361 ? -9.181 -40.090 13.942 1.00 72.81 361 PRO A O 1
ATOM 2963 N N . PRO A 1 362 ? -9.054 -37.841 13.978 1.00 68.12 362 PRO A N 1
ATOM 2964 C CA . PRO A 1 362 ? -7.775 -37.785 13.284 1.00 68.12 362 PRO A CA 1
ATOM 2965 C C . PRO A 1 362 ? -6.692 -38.504 14.097 1.00 68.12 362 PRO A C 1
ATOM 2967 O O . PRO A 1 362 ? -6.576 -38.311 15.309 1.00 68.12 362 PRO A O 1
ATOM 2970 N N . LEU A 1 363 ? -5.905 -39.333 13.408 1.00 72.00 363 LEU A N 1
ATOM 2971 C CA . LEU A 1 363 ? -4.784 -40.070 13.986 1.00 72.00 363 LEU A CA 1
ATOM 2972 C C . LEU A 1 363 ? -3.756 -39.107 14.613 1.00 72.00 363 LEU A C 1
ATOM 2974 O O . LEU A 1 363 ? -3.502 -38.035 14.052 1.00 72.00 363 LEU A O 1
ATOM 2978 N N . PRO A 1 364 ? -3.136 -39.479 15.748 1.00 69.94 364 PRO A N 1
ATOM 2979 C CA . PRO A 1 364 ? -2.075 -38.689 16.356 1.00 69.94 364 PRO A CA 1
ATOM 2980 C C . PRO A 1 364 ? -0.869 -38.605 15.415 1.00 69.94 364 PRO A C 1
ATOM 2982 O O . PRO A 1 364 ? -0.405 -39.606 14.869 1.00 69.94 364 PRO A O 1
ATOM 2985 N N . THR A 1 365 ? -0.357 -37.391 15.224 1.00 73.62 365 THR A N 1
ATOM 2986 C CA . THR A 1 365 ? 0.870 -37.140 14.464 1.00 73.62 365 THR A CA 1
ATOM 2987 C C . THR A 1 365 ? 2.069 -37.811 15.143 1.00 73.62 365 THR A C 1
ATOM 2989 O O . THR A 1 365 ? 2.178 -37.716 16.369 1.00 73.62 365 THR A O 1
ATOM 2992 N N . PRO A 1 366 ? 2.982 -38.445 14.384 1.00 77.00 366 PRO A N 1
ATOM 2993 C CA . PRO A 1 366 ? 4.155 -39.097 14.955 1.00 77.00 366 PRO A CA 1
ATOM 2994 C C . PRO A 1 366 ? 5.077 -38.080 15.652 1.00 77.00 366 PRO A C 1
ATOM 2996 O O . PRO A 1 366 ? 5.163 -36.928 15.211 1.00 77.00 366 PRO A O 1
ATOM 2999 N N . PRO A 1 367 ? 5.769 -38.481 16.735 1.00 75.75 367 PRO A N 1
ATOM 3000 C CA . PRO A 1 367 ? 6.707 -37.611 17.430 1.00 75.75 367 PRO A CA 1
ATOM 3001 C C . PRO A 1 367 ? 7.905 -37.262 16.529 1.00 75.75 367 PRO A C 1
ATOM 3003 O O . PRO A 1 367 ? 8.304 -38.073 15.687 1.00 75.75 367 PRO A O 1
ATOM 3006 N N . PRO A 1 368 ? 8.495 -36.065 16.694 1.00 74.38 368 PRO A N 1
ATOM 3007 C CA . PRO A 1 368 ? 9.691 -35.681 15.955 1.00 74.38 368 PRO A CA 1
ATOM 3008 C C . PRO A 1 368 ? 10.871 -36.607 16.302 1.00 74.38 368 PRO A C 1
ATOM 3010 O O . PRO A 1 368 ? 10.952 -37.102 17.431 1.00 74.38 368 PRO A O 1
ATOM 3013 N N . PRO A 1 369 ? 11.795 -36.844 15.352 1.00 74.19 369 PRO A N 1
ATOM 3014 C CA . PRO A 1 369 ? 12.940 -37.718 15.573 1.00 74.19 369 PRO A CA 1
ATOM 3015 C C . PRO A 1 369 ? 13.859 -37.173 16.681 1.00 74.19 369 PRO A C 1
ATOM 3017 O O . PRO A 1 369 ? 13.977 -35.952 16.837 1.00 74.19 369 PRO A O 1
ATOM 3020 N N . PRO A 1 370 ? 14.531 -38.055 17.444 1.00 64.31 370 PRO A N 1
ATOM 3021 C CA . PRO A 1 370 ? 15.421 -37.646 18.520 1.00 64.31 370 PRO A CA 1
ATOM 3022 C C . PRO A 1 370 ? 16.605 -36.848 17.966 1.00 64.31 370 PRO A C 1
ATOM 3024 O O . PRO A 1 370 ? 17.277 -37.258 17.020 1.00 64.31 370 PRO A O 1
ATOM 3027 N N . HIS A 1 371 ? 16.855 -35.691 18.576 1.00 56.41 371 HIS A N 1
ATOM 3028 C CA . HIS A 1 371 ? 18.005 -34.849 18.280 1.00 56.41 371 HIS A CA 1
ATOM 3029 C C . HIS A 1 371 ? 19.310 -35.613 18.545 1.00 56.41 371 HIS A C 1
ATOM 3031 O O . HIS A 1 371 ? 19.591 -35.997 19.680 1.00 56.41 371 HIS A O 1
ATOM 3037 N N . SER A 1 372 ? 20.126 -35.797 17.504 1.00 60.22 372 SER A N 1
ATOM 3038 C CA . SER A 1 372 ? 21.523 -36.203 17.662 1.00 60.22 372 SER A CA 1
ATOM 3039 C C . SER A 1 372 ? 22.296 -35.142 18.457 1.00 60.22 372 SER A C 1
ATOM 3041 O O . SER A 1 372 ? 22.116 -33.946 18.205 1.00 60.22 372 SER A O 1
ATOM 3043 N N . PRO A 1 373 ? 23.185 -35.545 19.381 1.00 54.59 373 PRO A N 1
ATOM 3044 C CA . PRO A 1 373 ? 24.013 -34.614 20.127 1.00 54.59 373 PRO A CA 1
ATOM 3045 C C . PRO A 1 373 ? 25.085 -34.046 19.194 1.00 54.59 373 PRO A C 1
ATOM 3047 O O . PRO A 1 373 ? 26.097 -34.684 18.909 1.00 54.59 373 PRO A O 1
ATOM 3050 N N . PHE A 1 374 ? 24.854 -32.835 18.693 1.00 46.91 374 PHE A N 1
ATOM 3051 C CA . PHE A 1 374 ? 25.899 -32.052 18.048 1.00 46.91 374 PHE A CA 1
ATOM 3052 C C . PHE A 1 374 ? 26.904 -31.622 19.122 1.00 46.91 374 PHE A C 1
ATOM 3054 O O . PHE A 1 374 ? 26.555 -30.901 20.059 1.00 46.91 374 PHE A O 1
ATOM 3061 N N . GLN A 1 375 ? 28.142 -32.101 18.992 1.00 50.94 375 GLN A N 1
ATOM 3062 C CA . GLN A 1 375 ? 29.283 -31.695 19.808 1.00 50.94 375 GLN A CA 1
ATOM 3063 C C . GLN A 1 375 ? 29.423 -30.168 19.795 1.00 50.94 375 GLN A C 1
ATOM 3065 O O . GLN A 1 375 ? 29.631 -29.559 18.745 1.00 50.94 375 GLN A O 1
ATOM 3070 N N . GLN A 1 376 ? 29.340 -29.551 20.974 1.00 47.62 376 GLN A N 1
ATOM 3071 C CA . GLN A 1 376 ? 29.780 -28.177 21.181 1.00 47.62 376 GLN A CA 1
ATOM 3072 C C . GLN A 1 376 ? 31.306 -28.143 21.074 1.00 47.62 376 GLN A C 1
ATOM 3074 O O . GLN A 1 376 ? 32.011 -28.524 22.005 1.00 47.62 376 GLN A O 1
ATOM 3079 N N . GLN A 1 377 ? 31.826 -27.687 19.937 1.00 48.66 377 GLN A N 1
ATOM 3080 C CA . GLN A 1 377 ? 33.201 -27.209 19.878 1.00 48.66 377 GLN A CA 1
ATOM 3081 C C . GLN A 1 377 ? 33.234 -25.784 20.434 1.00 48.66 377 GLN A C 1
ATOM 3083 O O . GLN A 1 377 ? 32.611 -24.869 19.895 1.00 48.66 377 GLN A O 1
ATOM 3088 N N . HIS A 1 378 ? 33.950 -25.618 21.544 1.00 51.16 378 HIS A N 1
ATOM 3089 C CA . HIS A 1 378 ? 34.324 -24.319 22.085 1.00 51.16 378 HIS A CA 1
ATOM 3090 C C . HIS A 1 378 ? 35.146 -23.542 21.044 1.00 51.16 378 HIS A C 1
ATOM 3092 O O . HIS A 1 378 ? 36.167 -24.058 20.584 1.00 51.16 378 HIS A O 1
ATOM 3098 N N . PRO A 1 379 ? 34.778 -22.300 20.690 1.00 48.19 379 PRO A N 1
ATOM 3099 C CA . PRO A 1 379 ? 35.663 -21.457 19.907 1.00 48.19 379 PRO A CA 1
ATOM 3100 C C . PRO A 1 379 ? 36.802 -20.974 20.813 1.00 48.19 379 PRO A C 1
ATOM 3102 O O . PRO A 1 379 ? 36.588 -20.193 21.742 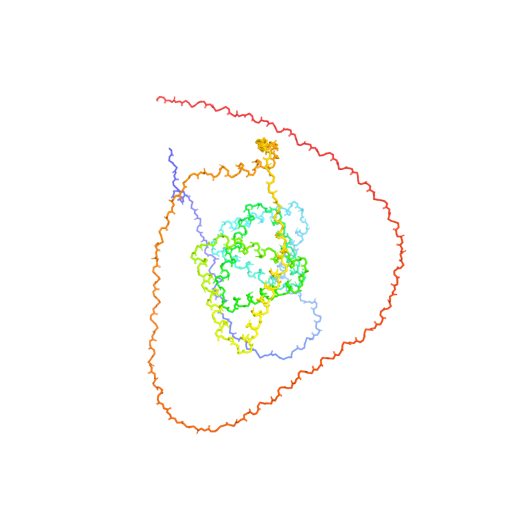1.00 48.19 379 PRO A O 1
ATOM 3105 N N . GLN A 1 380 ? 38.022 -21.445 20.544 1.00 49.94 380 GLN A N 1
ATOM 3106 C CA . GLN A 1 380 ? 39.231 -20.806 21.054 1.00 49.94 380 GLN A CA 1
ATOM 3107 C C . GLN A 1 380 ? 39.266 -19.357 20.552 1.00 49.94 380 GLN A C 1
ATOM 3109 O O . GLN A 1 380 ? 39.206 -19.096 19.350 1.00 49.94 380 GLN A O 1
ATOM 3114 N N . GLN A 1 381 ? 39.361 -18.415 21.489 1.00 50.97 381 GLN A N 1
ATOM 3115 C CA . GLN A 1 381 ? 39.632 -17.012 21.206 1.00 50.97 381 GLN A CA 1
ATOM 3116 C C . GLN A 1 381 ? 41.039 -16.881 20.609 1.00 50.97 381 GLN A C 1
ATOM 3118 O O . GLN A 1 381 ? 42.026 -16.797 21.335 1.00 50.97 381 GLN A O 1
ATOM 3123 N N . GLN A 1 382 ? 41.142 -16.837 19.282 1.00 51.44 382 GLN A N 1
ATOM 3124 C CA . GLN A 1 382 ? 42.300 -16.232 18.634 1.00 51.44 382 GLN A CA 1
ATOM 3125 C C . GLN A 1 382 ? 42.144 -14.713 18.722 1.00 51.44 382 GLN A C 1
ATOM 3127 O O . GLN A 1 382 ? 41.333 -14.114 18.015 1.00 51.44 382 GLN A O 1
ATOM 3132 N N . GLN A 1 383 ? 42.918 -14.091 19.613 1.00 50.66 383 GLN A N 1
ATOM 3133 C CA . GLN A 1 383 ? 43.167 -12.653 19.594 1.00 50.66 383 GLN A CA 1
ATOM 3134 C C . GLN A 1 383 ? 43.923 -12.309 18.305 1.00 50.66 383 GLN A C 1
ATOM 3136 O O . GLN A 1 383 ? 45.149 -12.371 18.248 1.00 50.66 383 GLN A O 1
ATOM 3141 N N . GLN A 1 384 ? 43.187 -11.962 17.252 1.00 48.97 384 GLN A N 1
ATOM 3142 C CA . GLN A 1 384 ? 43.763 -11.271 16.107 1.00 48.97 384 GLN A CA 1
ATOM 3143 C C . GLN A 1 384 ? 43.982 -9.811 16.508 1.00 48.97 384 GLN A C 1
ATOM 3145 O O . GLN A 1 384 ? 43.034 -9.058 16.734 1.00 48.97 384 GLN A O 1
ATOM 3150 N N . GLN A 1 385 ? 45.249 -9.422 16.628 1.00 50.12 385 GLN A N 1
ATOM 3151 C CA . GLN A 1 385 ? 45.643 -8.024 16.721 1.00 50.12 385 GLN A CA 1
ATOM 3152 C C . GLN A 1 385 ? 45.307 -7.350 15.387 1.00 50.12 385 GLN A C 1
ATOM 3154 O O . GLN A 1 385 ? 45.945 -7.604 14.366 1.00 50.12 385 GLN A O 1
ATOM 3159 N N . HIS A 1 386 ? 44.269 -6.517 15.380 1.00 53.50 386 HIS A N 1
ATOM 3160 C CA . HIS A 1 386 ? 43.988 -5.639 14.252 1.00 53.50 386 HIS A CA 1
ATOM 3161 C C . HIS A 1 386 ? 45.057 -4.534 14.193 1.00 53.50 386 HIS A C 1
ATOM 3163 O O . HIS A 1 386 ? 45.314 -3.897 15.219 1.00 53.50 386 HIS A O 1
ATOM 3169 N N . PRO A 1 387 ? 45.667 -4.267 13.024 1.00 68.69 387 PRO A N 1
ATOM 3170 C CA . PRO A 1 387 ? 46.526 -3.102 12.862 1.00 68.69 387 PRO A CA 1
ATOM 3171 C C . PRO A 1 387 ? 45.699 -1.814 13.031 1.00 68.69 387 PRO A C 1
ATOM 3173 O O . PRO A 1 387 ? 44.514 -1.793 12.673 1.00 68.69 387 PRO A O 1
ATOM 3176 N N . PRO A 1 388 ? 46.290 -0.735 13.577 1.00 67.25 388 PRO A N 1
ATOM 3177 C CA . PRO A 1 388 ? 45.581 0.518 13.785 1.00 67.25 388 PRO A CA 1
ATOM 3178 C C . PRO A 1 388 ? 45.106 1.107 12.446 1.00 67.25 388 PRO A C 1
ATOM 3180 O O . PRO A 1 388 ? 45.771 0.934 11.419 1.00 67.25 388 PRO A O 1
ATOM 3183 N N . PRO A 1 389 ? 43.961 1.811 12.435 1.00 55.94 389 PRO A N 1
ATOM 3184 C CA . PRO A 1 389 ? 43.410 2.390 11.220 1.00 55.94 389 PRO A CA 1
ATOM 3185 C C . PRO A 1 389 ? 44.382 3.427 10.653 1.00 55.94 389 PRO A C 1
ATOM 3187 O O . PRO A 1 389 ? 44.722 4.410 11.314 1.00 55.94 389 PRO A O 1
ATOM 3190 N N . GLN A 1 390 ? 44.821 3.205 9.413 1.00 63.34 390 GLN A N 1
ATOM 3191 C CA . GLN A 1 390 ? 45.565 4.203 8.656 1.00 63.34 390 GLN A CA 1
ATOM 3192 C C . GLN A 1 390 ? 44.680 5.440 8.484 1.00 63.34 390 GLN A C 1
ATOM 3194 O O . GLN A 1 390 ? 43.587 5.369 7.917 1.00 63.34 390 GLN A O 1
ATOM 3199 N N . GLN A 1 391 ? 45.153 6.567 9.014 1.00 59.91 391 GLN A N 1
ATOM 3200 C CA . GLN A 1 391 ? 44.524 7.868 8.840 1.00 59.91 391 GLN A CA 1
ATOM 3201 C C . GLN A 1 391 ? 44.512 8.198 7.347 1.00 59.91 391 GLN A C 1
ATOM 3203 O O . GLN A 1 391 ? 45.563 8.321 6.719 1.00 59.91 391 GLN A O 1
ATOM 3208 N N . GLN A 1 392 ? 43.319 8.304 6.765 1.00 65.31 392 GLN A N 1
ATOM 3209 C CA . GLN A 1 392 ? 43.177 8.819 5.410 1.00 65.31 392 GLN A CA 1
ATOM 3210 C C . GLN A 1 392 ? 43.603 10.295 5.398 1.00 65.31 392 GLN A C 1
ATOM 3212 O O . GLN A 1 392 ? 43.199 11.038 6.299 1.00 65.31 392 GLN A O 1
ATOM 3217 N N . PRO A 1 393 ? 44.405 10.737 4.412 1.00 75.56 393 PRO A N 1
ATOM 3218 C CA . PRO A 1 393 ? 44.756 12.143 4.286 1.00 75.56 393 PRO A CA 1
ATOM 3219 C C . PRO A 1 393 ? 43.489 12.985 4.059 1.00 75.56 393 PRO A C 1
ATOM 3221 O O . PRO A 1 393 ? 42.546 12.513 3.411 1.00 75.56 393 PRO A O 1
ATOM 3224 N N . PRO A 1 394 ? 43.439 14.219 4.592 1.00 75.81 394 PRO A N 1
ATOM 3225 C CA . PRO A 1 394 ? 42.280 15.083 4.437 1.00 75.81 394 PRO A CA 1
ATOM 3226 C C . PRO A 1 394 ? 42.008 15.368 2.951 1.00 75.81 394 PRO A C 1
ATOM 3228 O O . PRO A 1 394 ? 42.950 15.487 2.160 1.00 75.81 394 PRO A O 1
ATOM 3231 N N . PRO A 1 395 ? 40.729 15.480 2.551 1.00 76.12 395 PRO A N 1
ATOM 3232 C CA . PRO A 1 395 ? 40.372 15.790 1.176 1.00 76.12 395 PRO A CA 1
ATOM 3233 C C . PRO A 1 395 ? 40.942 17.159 0.764 1.00 76.12 395 PRO A C 1
ATOM 3235 O O . PRO A 1 395 ? 40.994 18.073 1.594 1.00 76.12 395 PRO A O 1
ATOM 3238 N N . PRO A 1 396 ? 41.355 17.324 -0.506 1.00 77.62 396 PRO A N 1
ATOM 3239 C CA . PRO A 1 396 ? 41.898 18.585 -0.990 1.00 77.62 396 PRO A CA 1
ATOM 3240 C C . PRO A 1 396 ? 40.859 19.712 -0.872 1.00 77.62 396 PRO A C 1
ATOM 3242 O O . PRO A 1 396 ? 39.655 19.458 -1.009 1.00 77.62 396 PRO A O 1
ATOM 3245 N N . PRO A 1 397 ? 41.301 20.960 -0.630 1.00 69.81 397 PRO A N 1
ATOM 3246 C CA . PRO A 1 397 ? 40.405 22.098 -0.494 1.00 69.81 397 PRO A CA 1
ATOM 3247 C C . PRO A 1 397 ? 39.575 22.269 -1.768 1.00 69.81 397 PRO A C 1
ATOM 3249 O O . PRO A 1 397 ? 40.105 22.357 -2.877 1.00 69.81 397 PRO A O 1
ATOM 3252 N N . GLN A 1 398 ? 38.252 22.298 -1.599 1.00 66.69 398 GLN A N 1
ATOM 3253 C CA . GLN A 1 398 ? 37.319 22.582 -2.681 1.00 66.69 398 GLN A CA 1
ATOM 3254 C C . GLN A 1 398 ? 37.582 24.001 -3.190 1.00 66.69 398 GLN A C 1
ATOM 3256 O O . GLN A 1 398 ? 37.441 24.971 -2.445 1.00 66.69 398 GLN A O 1
ATOM 3261 N N . GLN A 1 399 ? 37.982 24.114 -4.457 1.00 65.50 399 GLN A N 1
ATOM 3262 C CA . GLN A 1 399 ? 38.109 25.398 -5.136 1.00 65.50 399 GLN A CA 1
ATOM 3263 C C . GLN A 1 399 ? 36.735 26.073 -5.157 1.00 65.50 399 GLN A C 1
ATOM 3265 O O . GLN A 1 399 ? 35.767 25.519 -5.681 1.00 65.50 399 GLN A O 1
ATOM 3270 N N . GLN A 1 400 ? 36.647 27.254 -4.546 1.00 65.12 400 GLN A N 1
ATOM 3271 C CA . GLN A 1 400 ? 35.452 28.082 -4.627 1.00 65.12 400 GLN A CA 1
ATOM 3272 C C . GLN A 1 400 ? 35.223 28.482 -6.093 1.00 65.12 400 GLN A C 1
ATOM 3274 O O . GLN A 1 400 ? 36.183 28.853 -6.775 1.00 65.12 400 GLN A O 1
ATOM 3279 N N . PRO A 1 401 ? 33.981 28.409 -6.601 1.00 69.81 401 PRO A N 1
ATOM 3280 C CA . PRO A 1 401 ? 33.672 28.927 -7.923 1.00 69.81 401 PRO A CA 1
ATOM 3281 C C . PRO A 1 401 ? 33.946 30.441 -7.965 1.00 69.81 401 PRO A C 1
ATOM 3283 O O . PRO A 1 401 ? 33.715 31.127 -6.963 1.00 69.81 401 PRO A O 1
ATOM 3286 N N . PRO A 1 402 ? 34.435 30.976 -9.098 1.00 69.94 402 PRO A N 1
ATOM 3287 C CA . PRO A 1 402 ? 34.741 32.394 -9.225 1.00 69.94 402 PRO A CA 1
ATOM 3288 C C . PRO A 1 402 ? 33.482 33.250 -9.004 1.00 69.94 402 PRO A C 1
ATOM 3290 O O . PRO A 1 402 ? 32.372 32.809 -9.328 1.00 69.94 402 PRO A O 1
ATOM 3293 N N . PRO A 1 403 ? 33.635 34.473 -8.465 1.00 62.94 403 PRO A N 1
ATOM 3294 C CA . PRO A 1 403 ? 32.513 35.367 -8.221 1.00 62.94 403 PRO A CA 1
ATOM 3295 C C . PRO A 1 403 ? 31.791 35.661 -9.538 1.00 62.94 403 PRO A C 1
ATOM 3297 O O . PRO A 1 403 ? 32.398 36.086 -10.523 1.00 62.94 403 PRO A O 1
ATOM 3300 N N . GLN A 1 404 ? 30.481 35.415 -9.553 1.00 61.69 404 GLN A N 1
ATOM 3301 C CA . GLN A 1 404 ? 29.621 35.796 -10.664 1.00 61.69 404 GLN A CA 1
ATOM 3302 C C . GLN A 1 404 ? 29.663 37.319 -10.803 1.00 61.69 404 GLN A C 1
ATOM 3304 O O . GLN A 1 404 ? 29.287 38.044 -9.881 1.00 61.69 404 GLN A O 1
ATOM 3309 N N . GLN A 1 405 ? 30.145 37.793 -11.952 1.00 59.03 405 GLN A N 1
ATOM 3310 C CA . GLN A 1 405 ? 30.066 39.199 -12.321 1.00 59.03 405 GLN A CA 1
ATOM 3311 C C . GLN A 1 405 ? 28.593 39.619 -12.315 1.00 59.03 405 GLN A C 1
ATOM 3313 O O . GLN A 1 405 ? 27.767 39.039 -13.023 1.00 59.03 405 GLN A O 1
ATOM 3318 N N . GLN A 1 406 ? 28.275 40.610 -11.483 1.00 55.69 406 GLN A N 1
ATOM 3319 C CA . GLN A 1 406 ? 26.987 41.289 -11.485 1.00 55.69 406 GLN A CA 1
ATOM 3320 C C . GLN A 1 406 ? 26.771 41.893 -12.875 1.00 55.69 406 GLN A C 1
ATOM 3322 O O . GLN A 1 406 ? 27.458 42.834 -13.268 1.00 55.69 406 GLN A O 1
ATOM 3327 N N . GLN A 1 407 ? 25.833 41.325 -13.629 1.00 56.47 407 GLN A N 1
ATOM 3328 C CA . GLN A 1 407 ? 25.324 41.954 -14.838 1.00 56.47 407 GLN A CA 1
ATOM 3329 C C . GLN A 1 407 ? 24.583 43.222 -14.415 1.00 56.47 407 GLN A C 1
ATOM 3331 O O . GLN A 1 407 ? 23.625 43.159 -13.642 1.00 56.47 407 GLN A O 1
ATOM 3336 N N . GLN A 1 408 ? 25.071 44.371 -14.881 1.00 57.59 408 GLN A N 1
ATOM 3337 C CA . GLN A 1 408 ? 24.387 45.642 -14.703 1.00 57.59 408 GLN A CA 1
ATOM 3338 C C . GLN A 1 408 ? 23.026 45.605 -15.420 1.00 57.59 408 GLN A C 1
ATOM 3340 O O . GLN A 1 408 ? 22.921 45.009 -16.498 1.00 57.59 408 GLN A O 1
ATOM 3345 N N . PRO A 1 409 ? 21.976 46.210 -14.842 1.00 56.22 409 PRO A N 1
ATOM 3346 C CA . PRO A 1 409 ? 20.676 46.292 -15.490 1.00 56.22 409 PRO A CA 1
ATOM 3347 C C . PRO A 1 409 ? 20.771 47.170 -16.745 1.00 56.22 409 PRO A C 1
ATOM 3349 O O . PRO A 1 409 ? 21.280 48.286 -16.688 1.00 56.22 409 PRO A O 1
ATOM 3352 N N . LEU A 1 410 ? 20.276 46.652 -17.874 1.00 52.19 410 LEU A N 1
ATOM 3353 C CA . LEU A 1 410 ? 20.113 47.414 -19.112 1.00 52.19 410 LEU A CA 1
ATOM 3354 C C . LEU A 1 410 ? 19.209 48.629 -18.853 1.00 52.19 410 LEU A C 1
ATOM 3356 O O . LEU A 1 410 ? 18.041 48.469 -18.495 1.00 52.19 410 LEU A O 1
ATOM 3360 N N . GLU A 1 411 ? 19.745 49.825 -19.091 1.00 54.97 411 GLU A N 1
ATOM 3361 C CA . GLU A 1 411 ? 18.974 51.060 -19.222 1.00 54.97 411 GLU A CA 1
ATOM 3362 C C . GLU A 1 411 ? 17.952 50.921 -20.358 1.00 54.97 411 GLU A C 1
ATOM 3364 O O . GLU A 1 411 ? 18.285 50.774 -21.536 1.00 54.97 411 GLU A O 1
ATOM 3369 N N . THR A 1 412 ? 16.674 50.969 -19.995 1.00 56.81 412 THR A N 1
ATOM 3370 C CA . THR A 1 412 ? 15.557 51.162 -20.920 1.00 56.81 412 THR A CA 1
ATOM 3371 C C . THR A 1 412 ? 15.609 52.568 -21.508 1.00 56.81 412 THR A C 1
ATOM 3373 O O . THR A 1 412 ? 15.428 53.548 -20.787 1.00 56.81 412 THR A O 1
ATOM 3376 N N . GLN A 1 413 ? 15.814 52.662 -22.823 1.00 57.94 413 GLN A N 1
ATOM 3377 C CA . GLN A 1 413 ? 15.684 53.917 -23.562 1.00 57.94 413 GLN A CA 1
ATOM 3378 C C . GLN A 1 413 ? 14.220 54.396 -23.635 1.00 57.94 413 GLN A C 1
ATOM 3380 O O . GLN A 1 413 ? 13.307 53.565 -23.720 1.00 57.94 413 GLN A O 1
ATOM 3385 N N . PRO A 1 414 ? 13.979 55.721 -23.631 1.00 63.12 414 PRO A N 1
ATOM 3386 C CA . PRO A 1 414 ? 12.643 56.290 -23.719 1.00 63.12 414 PRO A CA 1
ATOM 3387 C C . PRO A 1 414 ? 12.054 56.150 -25.129 1.00 63.12 414 PRO A C 1
ATOM 3389 O O . PRO A 1 414 ? 12.707 56.378 -26.146 1.00 63.12 414 PRO A O 1
ATOM 3392 N N . LYS A 1 415 ? 10.775 55.775 -25.157 1.00 58.28 415 LYS A N 1
ATOM 3393 C CA . LYS A 1 415 ? 9.910 55.719 -26.338 1.00 58.28 415 LYS A CA 1
ATOM 3394 C C . LYS A 1 415 ? 9.748 57.132 -26.909 1.00 58.28 415 LYS A C 1
ATOM 3396 O O . LYS A 1 415 ? 9.211 57.999 -26.230 1.00 58.28 415 LYS A O 1
ATOM 3401 N N . MET A 1 416 ? 10.174 57.336 -28.153 1.00 54.41 416 MET A N 1
ATOM 3402 C CA . MET A 1 416 ? 9.771 58.495 -28.950 1.00 54.41 416 MET A CA 1
ATOM 3403 C C . MET A 1 416 ? 8.285 58.353 -29.304 1.00 54.41 416 MET A C 1
ATOM 3405 O O . MET A 1 416 ? 7.903 57.437 -30.035 1.00 54.41 416 MET A O 1
ATOM 3409 N N . GLU A 1 417 ? 7.456 59.238 -28.756 1.00 63.72 417 GLU A N 1
ATOM 3410 C CA . GLU A 1 417 ? 6.144 59.567 -29.311 1.00 63.72 417 GLU A CA 1
ATOM 3411 C C . GLU A 1 417 ? 6.365 60.397 -30.579 1.00 63.72 417 GLU A C 1
ATOM 3413 O O . GLU A 1 417 ? 7.126 61.364 -30.566 1.00 63.72 417 GLU A O 1
ATOM 3418 N N . ASN A 1 418 ? 5.737 59.986 -31.679 1.00 56.03 418 ASN A N 1
ATOM 3419 C CA . ASN A 1 418 ? 5.676 60.769 -32.911 1.00 56.03 418 ASN A CA 1
ATOM 3420 C C . ASN A 1 418 ? 4.285 61.423 -33.018 1.00 56.03 418 ASN A C 1
ATOM 3422 O O . ASN A 1 418 ? 3.315 60.787 -32.592 1.00 56.03 418 ASN A O 1
ATOM 3426 N N . PRO A 1 419 ? 4.211 62.653 -33.559 1.00 63.25 419 PRO A N 1
ATOM 3427 C CA . PRO A 1 419 ? 3.015 63.499 -33.595 1.00 63.25 419 PRO A CA 1
ATOM 3428 C C . PRO A 1 419 ? 1.925 63.030 -34.565 1.00 63.25 419 PRO A C 1
ATOM 3430 O O . PRO A 1 419 ? 2.257 62.353 -35.569 1.00 63.25 419 PRO A O 1
#

pLDDT: mean 74.81, std 22.72, range [33.38, 98.75]

Organism: NCBI:txid197152

Foldseek 3Di:
DDDDDPVVPPPPDDDDDDDPDPPPDDDPPDDDDDDDDPDPDDDDPDPDPPPPPPDDCPDPVNVVVVVVVVVVVCVVPADPVNVVVVVVVVVVVVVVCVVPDDPVNVVVVVVVVVVVVVVCVVPADPVNVVVVVVVVVVVVVVCVVPADPVNVVVVVVVVVVVVVVCVVPDDPVSVVVVVVVVVVVVVVCVVPDDPVNVVVVVVVVVVVVVVCVVPADPVRVVVVVVVVVVVVVVCVVPQDPVNVVVVVVVVVVVVVVVVVVVVVPDPPPPPPDPDDDDDPDDPDPPDDDDPDPDPDPDDPVPVVVVVVVPPPPDDDDPDDDDDPDDDDDDDDDDDDDDDDDPDDDDDDDDDDDPPDDDDDDDDDDDDDDDDDDDDDDDDDDDPDDDDDDDDDPDDPDDDDDDDDPPDDDDDDDDDDDDD

InterPro domains:
  IPR048998 STPR domain [PF21107] (128-201)

Sequence (419 aa):
MFTPSAKDLWKTYNFPQPTPLLTRIKQDCYEYPECSQQDFFAHQPGENNNLNAAGPPDSVAARREANRLQQRRRLANESPEKRAARLEAQRIQQHLRLASESPEQRASRLQALRERQRYRLAHETPNQRASRLTALRERQRIRLASETPDQRAKRLEALRIRQRQRIANESAEQRAMRLADLRHRQRIRLANESPEKRASRLEALRLRQQQRLASESPEQRAARLMAARIRQQQRLANESKEERAARFAGIKRRRRMSCSTQSSACPSLSVYVPRKPLPPLLRSPPPAPPPTPFHTPPSPNHAAKQAFRRTVNVEGSDYWWESHFLVPQQPPAQQQQPAFPWDYVCDSVFAPYVRRHPIAPPLPTPPPPPHSPFQQQHPQQQQQQHPPPQQQPPPPPQQQPPPQQQQQPLETQPKMENP

Secondary structure (DSSP, 8-state):
-PPPPTTSTTSS--PPPPPS--SSSSSS--------S-------------------TT-HHHHHHHHHHHHHHHHHT--HHHHHHHHHHHHHHHHHHHHT--HHHHHHHHHHHHHHHHHHHHT--HHHHHHHHHHHHHHHHHHHHT--HHHHHHHHHHHHHHHHHHHHT--HHHHHHHHHHHHHHHHHHHHT--HHHHHHHHHHHHHHHHHHHHT--HHHHHHHHHHHHHHHHHHHHT--HHHHHHHHHHHHHHHHHHHHHHHTS----------PPPPP---PPPPPPPPP---PPPPHHHHHHHHTTTS---------------PPPPPPPPPPPPPPP---------------PPPPPPPPPPPPPPPP-------------PPPPP-PPPPPPPPPPPPPP-PPPP--PPP----

Radius of gyration: 47.52 Å; chains: 1; bounding box: 99×109×140 Å